Protein AF-0000000074258310 (afdb_homodimer)

InterPro domains:
  IPR011991 ArsR-like helix-turn-helix domain [cd00090] (21-97)
  IPR036388 Winged helix-like DNA-binding domain superfamily [G3DSA:1.10.10.10] (3-101)
  IPR036390 Winged helix DNA-binding domain superfamily [SSF46785] (16-85)
  IPR055771 Domain of unknown function DUF7347 [PF24038] (18-96)
  IPR055775 Domain of unknown function DUF7351 [PF24042] (114-313)

Radius of gyration: 25.42 Å; Cα contacts (8 Å, |Δi|>4): 1263; chains: 2; bounding box: 70×68×60 Å

Sequence (636 aa):
MGPSTTRDAEQSAAAAKDEAFQLLSDGTRLEMLQALWEAHDPTDASPLRFSELRERIGADDPGQIYYHLDKLTTHFVRRTEDGYELRESGMRIVRMLLSGTAIDDPEVEPVEVDVSCWYCGGQPELSYRDGWRYLECTNCDARCVDTFPPGVISKNEFPPSGLRGRTADEINEADRIWGAHRRASVMDGVCPECAGDMPVTSVRTCEDHRPDWDGYQFCEACGSIFRTLVSHVCEGCKYQWQMPTLFYPTREPAVVAFYYDHGVEFDLATYEQRTHLLDYREELLSEDPVRIRITIPLEGEELRLTFDERMDVVDVYRMGPSTTRDAEQSAAAAKDEAFQLLSDGTRLEMLQALWEAHDPTDASPLRFSELRERIGADDPGQIYYHLDKLTTHFVRRTEDGYELRESGMRIVRMLLSGTAIDDPEVEPVEVDVSCWYCGGQPELSYRDGWRYLECTNCDARCVDTFPPGVISKNEFPPSGLRGRTADEINEADRIWGAHRRASVMDGVCPECAGDMPVTSVRTCEDHRPDWDGYQFCEACGSIFRTLVSHVCEGCKYQWQMPTLFYPTREPAVVAFYYDHGVEFDLATYEQRTHLLDYREELLSEDPVRIRITIPLEGEELRLTFDERMDVVDVYR

Secondary structure (DSSP, 8-state):
--HHHHHHHHHHHHHHHHHHHHHHT-HHHHHHHHHHHHH-BTTB--PBPHHHHHHHHT-S-HHHHHHHHHHHTTTTEEEETTEEEE-HHHHHHHHHHHTTTTT----EEEEE-S---TTT---EEEEEETTEEEEEESS----SSTTSPTTEEEEEE--GGGGTT--HHHHHHHHHHHHHHHHHHHHTTB-TTT--B--EEEEEE-TT---BTTTTB--TTTSSSSSEEEEEE-TTT--EEEEEGGGGGGG-HHHHHHHHHTT----TT-HHHHHHHTT-EEEEEEETTEEEEEEEEETTEEEEEEE-TT--EEEEE-/--HHHHHHHHHHHHHHHHHHHHHHT-HHHHHHHHHHHHH-BTTB-PPBPHHHHHHHHT-S-HHHHHHHHHHHTTTTEEEETTEEEE-HHHHHHHHHHHHTTTT----EEEEE-S---TTT---EEEEEETTEEEEEESS----SSTTSPTTEEEEEE--GGGGTT--HHHHHHHHHHHHHHHHHHHHTTB-TTT--B--EEEEEE-TT---BTTTTB--TTTSSSSSEEEEEE-TTT--EEEEEGGGGGGG-HHHHHHHHHTT----TT-HHHHHHHTT-EEEEEEETTEEEEEEEEETTEEEEEEE-TT--EEEEE-

Structure (mmCIF, N/CA/C/O backbone):
data_AF-0000000074258310-model_v1
#
loop_
_entity.id
_entity.type
_entity.pdbx_description
1 polymer 'Helix-turn-helix transcriptional regulator'
#
loop_
_atom_site.group_PDB
_atom_site.id
_atom_site.type_symbol
_atom_site.label_at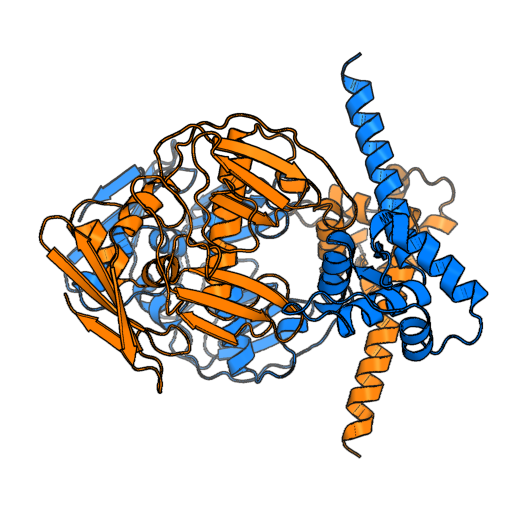om_id
_atom_site.label_alt_id
_atom_site.label_comp_id
_atom_site.label_asym_id
_atom_site.label_entity_id
_atom_site.label_seq_id
_atom_site.pdbx_PDB_ins_code
_atom_site.Cartn_x
_atom_site.Cartn_y
_atom_site.Cartn_z
_atom_site.occupancy
_atom_site.B_iso_or_equiv
_atom_site.auth_seq_id
_atom_site.auth_comp_id
_atom_site.auth_asym_id
_atom_site.auth_atom_id
_atom_site.pdbx_PDB_model_num
ATOM 1 N N . MET A 1 1 ? 2.381 27.453 -29.312 1 28.55 1 MET A N 1
ATOM 2 C CA . MET A 1 1 ? 2.477 28.031 -27.984 1 28.55 1 MET A CA 1
ATOM 3 C C . MET A 1 1 ? 2.525 26.953 -26.922 1 28.55 1 MET A C 1
ATOM 5 O O . MET A 1 1 ? 2.396 27.25 -25.719 1 28.55 1 MET A O 1
ATOM 9 N N . GLY A 1 2 ? 2.203 25.703 -27.172 1 33.81 2 GLY A N 1
ATOM 10 C CA . GLY A 1 2 ? 1.84 24.547 -26.375 1 33.81 2 GLY A CA 1
ATOM 11 C C . GLY A 1 2 ? 3.012 23.953 -25.609 1 33.81 2 GLY A C 1
ATOM 12 O O . GLY A 1 2 ? 2.846 23.453 -24.5 1 33.81 2 GLY A O 1
ATOM 13 N N . PRO A 1 3 ? 4.152 23.734 -26.188 1 46.66 3 PRO A N 1
ATOM 14 C CA . PRO A 1 3 ? 5.324 23.047 -25.641 1 46.66 3 PRO A CA 1
ATOM 15 C C . PRO A 1 3 ? 6.02 23.844 -24.547 1 46.66 3 PRO A C 1
ATOM 17 O O . PRO A 1 3 ? 6.77 23.281 -23.734 1 46.66 3 PRO A O 1
ATOM 20 N N . SER A 1 4 ? 5.926 25.078 -24.516 1 45.44 4 SER A N 1
ATOM 21 C CA . SER A 1 4 ? 6.676 25.953 -23.625 1 45.44 4 SER A CA 1
ATOM 22 C C . SER A 1 4 ? 6.164 25.875 -22.188 1 45.44 4 SER A C 1
ATOM 24 O O . SER A 1 4 ? 6.941 25.969 -21.234 1 45.44 4 SER A O 1
ATOM 26 N N . THR A 1 5 ? 4.871 25.547 -22.016 1 46.56 5 THR A N 1
ATOM 27 C CA . THR A 1 5 ? 4.238 25.547 -20.703 1 46.56 5 THR A CA 1
ATOM 28 C C . THR A 1 5 ? 4.645 24.312 -19.922 1 46.56 5 THR A C 1
ATOM 30 O O . THR A 1 5 ? 4.801 24.375 -18.688 1 46.56 5 THR A O 1
ATOM 33 N N . THR A 1 6 ? 4.918 23.219 -20.672 1 46.44 6 THR A N 1
ATOM 34 C CA . THR A 1 6 ? 5.32 21.984 -19.984 1 46.44 6 THR A CA 1
ATOM 35 C C . THR A 1 6 ? 6.758 22.094 -19.484 1 46.44 6 THR A C 1
ATOM 37 O O . THR A 1 6 ? 7.07 21.656 -18.375 1 46.44 6 THR A O 1
ATOM 40 N N . ARG A 1 7 ? 7.602 22.734 -20.25 1 49.47 7 ARG A N 1
ATOM 41 C CA . ARG A 1 7 ? 9.008 22.922 -19.891 1 49.47 7 ARG A CA 1
ATOM 42 C C . ARG A 1 7 ? 9.156 23.875 -18.719 1 49.47 7 ARG A C 1
ATOM 44 O O . ARG A 1 7 ? 9.969 23.641 -17.828 1 49.47 7 ARG A O 1
ATOM 51 N N . ASP A 1 8 ? 8.32 24.922 -18.766 1 44.66 8 ASP A N 1
ATOM 52 C CA . ASP A 1 8 ? 8.336 25.875 -17.656 1 44.66 8 ASP A CA 1
ATOM 53 C C . ASP A 1 8 ? 7.84 25.219 -16.375 1 44.66 8 ASP A C 1
ATOM 55 O O . ASP A 1 8 ? 8.375 25.469 -15.289 1 44.66 8 ASP A O 1
ATOM 59 N N . ALA A 1 9 ? 6.828 24.375 -16.484 1 51.03 9 ALA A N 1
ATOM 60 C CA . ALA A 1 9 ? 6.305 23.641 -15.328 1 51.03 9 ALA A CA 1
ATOM 61 C C . ALA A 1 9 ? 7.336 22.656 -14.797 1 51.03 9 ALA A C 1
ATOM 63 O O . ALA A 1 9 ? 7.488 22.5 -13.586 1 51.03 9 ALA A O 1
ATOM 64 N N . GLU A 1 10 ? 7.988 22.094 -15.789 1 51.75 10 GLU A N 1
ATOM 65 C CA . GLU A 1 10 ? 9.055 21.156 -15.43 1 51.75 10 GLU A CA 1
ATOM 66 C C . GLU A 1 10 ? 10.211 21.875 -14.75 1 51.75 10 GLU A C 1
ATOM 68 O O . GLU A 1 10 ? 10.773 21.375 -13.773 1 51.75 10 GLU A O 1
ATOM 73 N N . GLN A 1 11 ? 10.57 22.984 -15.312 1 50.62 11 GLN A N 1
ATOM 74 C CA . GLN A 1 11 ? 11.648 23.766 -14.734 1 50.62 11 GLN A CA 1
ATOM 75 C C . GLN A 1 11 ? 11.258 24.312 -13.359 1 50.62 11 GLN A C 1
ATOM 77 O O . GLN A 1 11 ? 12.078 24.312 -12.438 1 50.62 11 GLN A O 1
ATOM 82 N N . SER A 1 12 ? 10.008 24.797 -13.32 1 47.72 12 SER A N 1
ATOM 83 C CA . SER A 1 12 ? 9.5 25.281 -12.039 1 47.72 12 SER A CA 1
ATOM 84 C C . SER A 1 12 ? 9.422 24.156 -11.016 1 47.72 12 SER A C 1
ATOM 86 O O . SER A 1 12 ? 9.789 24.344 -9.852 1 47.72 12 SER A O 1
ATOM 88 N N . ALA A 1 13 ? 9.008 23.047 -11.508 1 55.47 13 ALA A N 1
ATOM 89 C CA . ALA A 1 13 ? 8.953 21.891 -10.625 1 55.47 13 ALA A CA 1
ATOM 90 C C . ALA A 1 13 ? 10.352 21.484 -10.164 1 55.47 13 ALA A C 1
ATOM 92 O O . ALA A 1 13 ? 10.547 21.141 -8.992 1 55.47 13 ALA A O 1
ATOM 93 N N . ALA A 1 14 ? 11.219 21.547 -11.148 1 55.16 14 ALA A N 1
ATOM 94 C CA . ALA A 1 14 ? 12.602 21.234 -10.812 1 55.16 14 ALA A CA 1
ATOM 95 C C . ALA A 1 14 ? 13.164 22.219 -9.805 1 55.16 14 ALA A C 1
ATOM 97 O O . ALA A 1 14 ? 13.852 21.828 -8.859 1 55.16 14 ALA A O 1
ATOM 98 N N . ALA A 1 15 ? 12.852 23.438 -10 1 54.28 15 ALA A N 1
ATOM 99 C CA . ALA A 1 15 ? 13.328 24.469 -9.094 1 54.28 15 ALA A CA 1
ATOM 100 C C . ALA A 1 15 ? 12.719 24.297 -7.703 1 54.28 15 ALA A C 1
ATOM 102 O O . ALA A 1 15 ? 13.414 24.469 -6.695 1 54.28 15 ALA A O 1
ATOM 103 N N . ALA A 1 16 ? 11.492 23.953 -7.73 1 57.28 16 ALA A N 1
ATOM 104 C CA . ALA A 1 16 ? 10.82 23.75 -6.453 1 57.28 16 ALA A CA 1
ATOM 105 C C . ALA A 1 16 ? 11.383 22.547 -5.719 1 57.28 16 ALA A C 1
ATOM 107 O O . ALA A 1 16 ? 11.531 22.562 -4.496 1 57.28 16 ALA A O 1
ATOM 108 N N . LYS A 1 17 ? 11.781 21.625 -6.543 1 62.06 17 LYS A N 1
ATOM 109 C CA . LYS A 1 17 ? 12.414 20.422 -5.988 1 62.06 17 LYS A CA 1
ATOM 110 C C . LYS A 1 17 ? 13.758 20.766 -5.34 1 62.06 17 LYS A C 1
ATOM 112 O O . LYS A 1 17 ? 14.039 20.328 -4.219 1 62.06 17 LYS A O 1
ATOM 117 N N . ASP A 1 18 ? 14.391 21.516 -6.094 1 61.31 18 ASP A N 1
ATOM 118 C CA . ASP A 1 18 ? 15.703 21.906 -5.605 1 61.31 18 ASP A CA 1
ATOM 119 C C . ASP A 1 18 ? 15.586 22.703 -4.301 1 61.31 18 ASP A C 1
ATOM 121 O O . ASP A 1 18 ? 16.359 22.484 -3.369 1 61.31 18 ASP A O 1
ATOM 125 N N . GLU A 1 19 ? 14.586 23.453 -4.316 1 63.56 19 GLU A N 1
ATOM 126 C CA . GLU A 1 19 ? 14.422 24.297 -3.137 1 63.56 19 GLU A CA 1
ATOM 127 C C . GLU A 1 19 ? 14.062 23.469 -1.908 1 63.56 19 GLU A C 1
ATOM 129 O O . GLU A 1 19 ? 14.602 23.688 -0.822 1 63.56 19 GLU A O 1
ATOM 134 N N . ALA A 1 20 ? 13.258 22.5 -2.07 1 67.31 20 ALA A N 1
ATOM 135 C CA . ALA A 1 20 ? 12.82 21.672 -0.943 1 67.31 20 ALA A CA 1
ATOM 136 C C . ALA A 1 20 ? 13.984 20.891 -0.348 1 67.31 20 ALA A C 1
ATOM 138 O O . ALA A 1 20 ? 14.148 20.844 0.874 1 67.31 20 ALA A O 1
ATOM 139 N N . PHE A 1 21 ? 14.781 20.391 -1.177 1 67.5 21 PHE A N 1
ATOM 140 C CA . PHE A 1 21 ? 15.898 19.609 -0.668 1 67.5 21 PHE A CA 1
ATOM 141 C C . PHE A 1 21 ? 16.953 20.516 -0.037 1 67.5 21 PHE A C 1
ATOM 143 O O . PHE A 1 21 ? 17.609 20.125 0.934 1 67.5 21 PHE A O 1
ATOM 150 N N . GLN A 1 22 ? 17.031 21.641 -0.677 1 70.25 22 GLN A N 1
ATOM 151 C CA . GLN A 1 22 ? 17.938 22.609 -0.066 1 70.25 22 GLN A CA 1
ATOM 152 C C . GLN A 1 22 ? 17.484 22.984 1.343 1 70.25 22 GLN A C 1
ATOM 154 O O . GLN A 1 22 ? 18.312 23.094 2.256 1 70.25 22 GLN A O 1
ATOM 159 N N . LEU A 1 23 ? 16.203 23.125 1.42 1 73 23 LEU A N 1
ATOM 160 C CA . LEU A 1 23 ? 15.656 23.453 2.73 1 73 23 LEU A CA 1
ATOM 161 C C . LEU A 1 23 ? 15.906 22.328 3.723 1 73 23 LEU A C 1
ATOM 163 O O . LEU A 1 23 ? 16.203 22.578 4.895 1 73 23 LEU A O 1
ATOM 167 N N . LEU A 1 24 ? 15.938 21.156 3.24 1 73.69 24 LEU A N 1
ATOM 168 C CA . LEU A 1 24 ? 16.031 20 4.117 1 73.69 24 LEU A CA 1
ATOM 169 C C . LEU A 1 24 ? 17.484 19.594 4.324 1 73.69 24 LEU A C 1
ATOM 171 O O . LEU A 1 24 ? 17.766 18.672 5.094 1 73.69 24 LEU A O 1
ATOM 175 N N . SER A 1 25 ? 18.344 20.344 3.701 1 71.62 25 SER A N 1
ATOM 176 C CA . SER A 1 25 ? 19.75 20 3.809 1 71.62 25 SER A CA 1
ATOM 177 C C . SER A 1 25 ? 20.359 20.531 5.105 1 71.62 25 SER A C 1
ATOM 179 O O . SER A 1 25 ? 21.453 20.141 5.492 1 71.62 25 SER A O 1
ATOM 181 N N . ASP A 1 26 ? 19.641 21.391 5.719 1 75.44 26 ASP A N 1
ATOM 182 C CA . ASP A 1 26 ? 20.109 21.953 6.984 1 75.44 26 ASP A CA 1
ATOM 183 C C . ASP A 1 26 ? 19.688 21.062 8.164 1 75.44 26 ASP A C 1
ATOM 185 O O . ASP A 1 26 ? 18.5 20.812 8.367 1 75.44 26 ASP A O 1
ATOM 189 N N . GLY A 1 27 ? 20.641 20.703 8.914 1 72.5 27 GLY A N 1
ATOM 190 C CA . GLY A 1 27 ? 20.391 19.797 10.031 1 72.5 27 GLY A CA 1
ATOM 191 C C . GLY A 1 27 ? 19.453 20.391 11.07 1 72.5 27 GLY A C 1
ATOM 192 O O . GLY A 1 27 ? 18.641 19.672 11.648 1 72.5 27 GLY A O 1
ATOM 193 N N . THR A 1 28 ? 19.609 21.625 11.242 1 79.06 28 THR A N 1
ATOM 194 C CA . THR A 1 28 ? 18.766 22.281 12.227 1 79.06 28 THR A CA 1
ATOM 195 C C . THR A 1 28 ? 17.297 22.234 11.789 1 79.06 28 THR A C 1
ATOM 197 O O . THR A 1 28 ? 16.406 22.016 12.609 1 79.06 28 THR A O 1
ATOM 200 N N . ARG A 1 29 ? 17.062 22.484 10.586 1 82.81 29 ARG A N 1
ATOM 201 C CA . ARG A 1 29 ? 15.695 22.453 10.07 1 82.81 29 ARG A CA 1
ATOM 202 C C . ARG A 1 29 ? 15.102 21.047 10.188 1 82.81 29 ARG A C 1
ATOM 204 O O . ARG A 1 29 ? 13.922 20.891 10.516 1 82.81 29 ARG A O 1
ATOM 211 N N . LEU A 1 30 ? 15.898 20.109 9.945 1 77.75 30 LEU A N 1
ATOM 212 C CA . LEU A 1 30 ? 15.422 18.734 10.102 1 77.75 30 LEU A CA 1
ATOM 213 C C . LEU A 1 30 ? 15.086 18.438 11.555 1 77.75 30 LEU A C 1
ATOM 215 O O . LEU A 1 30 ? 14.078 17.797 11.852 1 77.75 30 LEU A O 1
ATOM 219 N N . GLU A 1 31 ? 15.93 18.953 12.359 1 81.88 31 GLU A N 1
ATOM 220 C CA . GLU A 1 31 ? 15.672 18.781 13.789 1 81.88 31 GLU A CA 1
ATOM 221 C C . GLU A 1 31 ? 14.367 19.453 14.203 1 81.88 31 GLU A C 1
ATOM 223 O O . GLU A 1 31 ? 13.625 18.938 15.031 1 81.88 31 GLU A O 1
ATOM 228 N N . MET A 1 32 ? 14.141 20.531 13.617 1 86.81 32 MET A N 1
ATOM 229 C CA . MET A 1 32 ? 12.914 21.266 13.93 1 86.81 32 MET A CA 1
ATOM 230 C C . MET A 1 32 ? 11.688 20.484 13.461 1 86.81 32 MET A C 1
ATOM 232 O O . MET A 1 32 ? 10.695 20.391 14.188 1 86.81 32 MET A O 1
ATOM 236 N N . LEU A 1 33 ? 11.766 19.969 12.266 1 85.75 33 LEU A N 1
ATOM 237 C CA . LEU A 1 33 ? 10.656 19.172 11.75 1 85.75 33 LEU A CA 1
ATOM 238 C C . LEU A 1 33 ? 10.398 17.953 12.641 1 85.75 33 LEU A C 1
ATOM 240 O O . LEU A 1 33 ? 9.242 17.641 12.938 1 85.75 33 LEU A O 1
ATOM 244 N N . GLN A 1 34 ? 11.438 17.406 13.078 1 83.25 34 GLN A N 1
ATOM 245 C CA . GLN A 1 34 ? 11.312 16.25 13.945 1 83.25 34 GLN A CA 1
ATOM 246 C C . GLN A 1 34 ? 10.703 16.625 15.289 1 83.25 34 GLN A C 1
ATOM 248 O O . GLN A 1 34 ? 9.883 15.883 15.836 1 83.25 34 GLN A O 1
ATOM 253 N N . ALA A 1 35 ? 11.148 17.734 15.797 1 85.94 35 ALA A N 1
ATOM 254 C CA . ALA A 1 35 ? 10.617 18.203 17.078 1 85.94 35 ALA A CA 1
ATOM 255 C C . ALA A 1 35 ? 9.117 18.469 16.984 1 85.94 35 ALA A C 1
ATOM 257 O O . ALA A 1 35 ? 8.359 18.125 17.875 1 85.94 35 ALA A O 1
ATOM 258 N N . LEU A 1 36 ? 8.727 19.094 15.914 1 89.31 36 LEU A N 1
ATOM 259 C CA . LEU A 1 36 ? 7.309 19.375 15.703 1 89.31 36 LEU A CA 1
ATOM 260 C C . LEU A 1 36 ? 6.52 18.078 15.562 1 89.31 36 LEU A C 1
ATOM 262 O O . LEU A 1 36 ? 5.414 17.953 16.094 1 89.31 36 LEU A O 1
ATOM 266 N N . TRP A 1 37 ? 7.121 17.172 14.898 1 84.62 37 TRP A N 1
ATOM 267 C CA . TRP A 1 37 ? 6.492 15.867 14.719 1 84.62 37 TRP A CA 1
ATOM 268 C C . TRP A 1 37 ? 6.352 15.141 16.047 1 84.62 37 TRP A C 1
ATOM 270 O O . TRP A 1 37 ? 5.305 14.555 16.344 1 84.62 37 TRP A O 1
ATOM 280 N N . GLU A 1 38 ? 7.406 15.156 16.828 1 84.62 38 GLU A N 1
ATOM 281 C CA . GLU A 1 38 ? 7.395 14.484 18.125 1 84.62 38 GLU A CA 1
ATOM 282 C C . GLU A 1 38 ? 6.309 15.062 19.031 1 84.62 38 GLU A C 1
ATOM 284 O O . GLU A 1 38 ? 5.66 14.328 19.781 1 84.62 38 GLU A O 1
ATOM 289 N N . ALA A 1 39 ? 6.121 16.297 18.859 1 84.62 39 ALA A N 1
ATOM 290 C CA . ALA A 1 39 ? 5.148 16.984 19.703 1 84.62 39 ALA A CA 1
ATOM 291 C C . ALA A 1 39 ? 3.729 16.781 19.172 1 84.62 39 ALA A C 1
ATOM 293 O O . ALA A 1 39 ? 2.754 17 19.906 1 84.62 39 ALA A O 1
ATOM 294 N N . HIS A 1 40 ? 3.652 16.406 17.953 1 81.44 40 HIS A N 1
ATOM 295 C CA . HIS A 1 40 ? 2.355 16.25 17.297 1 81.44 40 HIS A CA 1
ATOM 296 C C . HIS A 1 40 ? 1.613 15.023 17.844 1 81.44 40 HIS A C 1
ATOM 298 O O . HIS A 1 40 ? 2.174 13.93 17.906 1 81.44 40 HIS A O 1
ATOM 304 N N . ASP A 1 41 ? 0.488 15.273 18.359 1 77.19 41 ASP A N 1
ATOM 305 C CA . ASP A 1 41 ? -0.446 14.219 18.734 1 77.19 41 ASP A CA 1
ATOM 306 C C . ASP A 1 41 ? -1.555 14.07 17.703 1 77.19 41 ASP A C 1
ATOM 308 O O . ASP A 1 41 ? -2.375 14.969 17.516 1 77.19 41 ASP A O 1
ATOM 312 N N . PRO A 1 42 ? -1.513 12.969 17.047 1 71.31 42 PRO A N 1
ATOM 313 C CA . PRO A 1 42 ? -2.521 12.789 16 1 71.31 42 PRO A CA 1
ATOM 314 C C . PRO A 1 42 ? -3.949 12.898 16.531 1 71.31 42 PRO A C 1
ATOM 316 O O . PRO A 1 42 ? -4.875 13.188 15.773 1 71.31 42 PRO A O 1
ATOM 319 N N . THR A 1 43 ? -4.156 12.734 17.766 1 69.5 43 THR A N 1
ATOM 320 C CA . THR A 1 43 ? -5.492 12.773 18.344 1 69.5 43 THR A CA 1
ATOM 321 C C . THR A 1 43 ? -5.793 14.164 18.906 1 69.5 43 THR A C 1
ATOM 323 O O . THR A 1 43 ? -6.941 14.469 19.234 1 69.5 43 THR A O 1
ATOM 326 N N . ASP A 1 44 ? -4.758 14.938 19 1 69.38 44 ASP A N 1
ATOM 327 C CA . ASP A 1 44 ? -4.879 16.297 19.5 1 69.38 44 ASP A CA 1
ATOM 328 C C . ASP A 1 44 ? -3.922 17.25 18.781 1 69.38 44 ASP A C 1
ATOM 330 O O . ASP A 1 44 ? -2.734 17.312 19.109 1 69.38 44 ASP A O 1
ATOM 334 N N . ALA A 1 45 ? -4.484 17.922 17.891 1 66.25 45 ALA A N 1
ATOM 335 C CA . ALA A 1 45 ? -3.631 18.766 17.062 1 66.25 45 ALA A CA 1
ATOM 336 C C . ALA A 1 45 ? -3.295 20.078 17.797 1 66.25 45 ALA A C 1
ATOM 338 O O . ALA A 1 45 ? -4.078 21.016 17.766 1 66.25 45 ALA A O 1
ATOM 339 N N . SER A 1 46 ? -2.305 20 18.672 1 79 46 SER A N 1
ATOM 340 C CA . SER A 1 46 ? -1.902 21.234 19.344 1 79 46 SER A CA 1
ATOM 341 C C . SER A 1 46 ? -0.57 21.75 18.812 1 79 46 SER A C 1
ATOM 343 O O . SER A 1 46 ? 0.427 21.016 18.812 1 79 46 SER A O 1
ATOM 345 N N . PRO A 1 47 ? -0.601 22.953 18.312 1 87.62 47 PRO A N 1
ATOM 346 C CA . PRO A 1 47 ? 0.653 23.516 17.812 1 87.62 47 PRO A CA 1
ATOM 347 C C . PRO A 1 47 ? 1.701 23.688 18.906 1 87.62 47 PRO A C 1
ATOM 349 O O . PRO A 1 47 ? 1.355 23.75 20.094 1 87.62 47 PRO A O 1
ATOM 352 N N . LEU A 1 48 ? 2.885 23.672 18.562 1 90.81 48 LEU A N 1
ATOM 353 C CA . LEU A 1 48 ? 4.004 23.844 19.469 1 90.81 48 LEU A CA 1
ATOM 354 C C . LEU A 1 48 ? 4.414 25.312 19.562 1 90.81 48 LEU A C 1
ATOM 356 O O . LEU A 1 48 ? 4.625 25.969 18.531 1 90.81 48 LEU A O 1
ATOM 360 N N . ARG A 1 49 ? 4.473 25.828 20.781 1 91.88 49 ARG A N 1
ATOM 361 C CA . ARG A 1 49 ? 4.898 27.219 20.969 1 91.88 49 ARG A CA 1
ATOM 362 C C . ARG A 1 49 ? 6.379 27.391 20.641 1 91.88 49 ARG A C 1
ATOM 364 O O . ARG A 1 49 ? 7.156 26.438 20.75 1 91.88 49 ARG A O 1
ATOM 371 N N . PHE A 1 50 ? 6.742 28.547 20.266 1 89.81 50 PHE A N 1
ATOM 372 C CA . PHE A 1 50 ? 8.117 28.859 19.891 1 89.81 50 PHE A CA 1
ATOM 373 C C . PHE A 1 50 ? 9.078 28.469 21.016 1 89.81 50 PHE A C 1
ATOM 375 O O . PHE A 1 50 ? 10.109 27.844 20.766 1 89.81 50 PHE A O 1
ATOM 382 N N . SER A 1 51 ? 8.734 28.875 22.156 1 88.94 51 SER A N 1
ATOM 383 C CA . SER A 1 51 ? 9.609 28.625 23.297 1 88.94 51 SER A CA 1
ATOM 384 C C . SER A 1 51 ? 9.82 27.125 23.516 1 88.94 51 SER A C 1
ATOM 386 O O . SER A 1 51 ? 10.93 26.688 23.828 1 88.94 51 SER A O 1
ATOM 388 N N . GLU A 1 52 ? 8.82 26.391 23.375 1 90.19 52 GLU A N 1
ATOM 389 C CA . GLU A 1 52 ? 8.906 24.938 23.531 1 90.19 52 GLU A CA 1
ATOM 390 C C . GLU A 1 52 ? 9.766 24.312 22.438 1 90.19 52 GLU A C 1
ATOM 392 O O . GLU A 1 52 ? 10.555 23.406 22.703 1 90.19 52 GLU A O 1
ATOM 397 N N . LEU A 1 53 ? 9.562 24.766 21.234 1 89.81 53 LEU A N 1
ATOM 398 C CA . LEU A 1 53 ? 10.359 24.266 20.109 1 89.81 53 LEU A CA 1
ATOM 399 C C . LEU A 1 53 ? 11.836 24.562 20.328 1 89.81 53 LEU A C 1
ATOM 401 O O . LEU A 1 53 ? 12.688 23.703 20.094 1 89.81 53 LEU A O 1
ATOM 405 N N . ARG A 1 54 ? 12.133 25.734 20.781 1 87.75 54 ARG A N 1
ATOM 406 C CA . ARG A 1 54 ? 13.516 26.125 21.062 1 87.75 54 ARG A CA 1
ATOM 407 C C . ARG A 1 54 ? 14.133 25.203 22.109 1 87.75 54 ARG A C 1
ATOM 409 O O . ARG A 1 54 ? 15.273 24.781 21.984 1 87.75 54 ARG A O 1
ATOM 416 N N . GLU A 1 55 ? 13.398 24.953 23.125 1 87.75 55 GLU A N 1
ATOM 417 C CA . GLU A 1 55 ? 13.875 24.078 24.188 1 87.75 55 GLU A CA 1
ATOM 418 C C . GLU A 1 55 ? 14.164 22.672 23.656 1 87.75 55 GLU A C 1
ATOM 420 O O . GLU A 1 55 ? 15.172 22.062 24.031 1 87.75 55 GLU A O 1
ATOM 425 N N . ARG A 1 56 ? 13.359 22.203 22.812 1 86 56 ARG A N 1
ATOM 426 C CA . ARG A 1 56 ? 13.484 20.859 22.297 1 86 56 ARG A CA 1
ATOM 427 C C . ARG A 1 56 ? 14.711 20.719 21.406 1 86 56 ARG A C 1
ATOM 429 O O . ARG A 1 56 ? 15.359 19.672 21.375 1 86 56 ARG A O 1
ATOM 436 N N . ILE A 1 57 ? 15 21.734 20.672 1 84.19 57 ILE A N 1
ATOM 437 C CA . ILE A 1 57 ? 16.094 21.656 19.719 1 84.19 57 ILE A CA 1
ATOM 438 C C . ILE A 1 57 ? 17.406 22.062 20.391 1 84.19 57 ILE A C 1
ATOM 440 O O . ILE A 1 57 ? 18.484 21.797 19.875 1 84.19 57 ILE A O 1
ATOM 444 N N . GLY A 1 58 ? 17.344 22.703 21.484 1 79.25 58 GLY A N 1
ATOM 445 C CA . GLY A 1 58 ? 18.516 23.094 22.234 1 79.25 58 GLY A CA 1
ATOM 446 C C . GLY A 1 58 ? 19.312 24.188 21.547 1 79.25 58 GLY A C 1
ATOM 447 O O . GLY A 1 58 ? 20.547 24.25 21.672 1 79.25 58 GLY A O 1
ATOM 448 N N . ALA A 1 59 ? 18.688 24.906 20.734 1 73.19 59 ALA A N 1
ATOM 449 C CA . ALA A 1 59 ? 19.406 25.969 20.047 1 73.19 59 ALA A CA 1
ATOM 450 C C . ALA A 1 59 ? 19.531 27.203 20.938 1 73.19 59 ALA A C 1
ATOM 452 O O . ALA A 1 59 ? 18.562 27.609 21.594 1 73.19 59 ALA A O 1
ATOM 453 N N . ASP A 1 60 ? 20.719 27.703 20.969 1 73.06 60 ASP A N 1
ATOM 454 C CA . ASP A 1 60 ? 21 28.797 21.875 1 73.06 60 ASP A CA 1
ATOM 455 C C . ASP A 1 60 ? 20.609 30.141 21.266 1 73.06 60 ASP A C 1
ATOM 457 O O . ASP A 1 60 ? 20.203 31.062 21.984 1 73.06 60 ASP A O 1
ATOM 461 N N . ASP A 1 61 ? 20.625 30.172 19.969 1 83.94 61 ASP A N 1
ATOM 462 C CA . ASP A 1 61 ? 20.344 31.453 19.328 1 83.94 61 ASP A CA 1
ATOM 463 C C . ASP A 1 61 ? 18.922 31.516 18.781 1 83.94 61 ASP A C 1
ATOM 465 O O . ASP A 1 61 ? 18.625 30.891 17.781 1 83.94 61 ASP A O 1
ATOM 469 N N . PRO A 1 62 ? 18.062 32.344 19.438 1 86.12 62 PRO A N 1
ATOM 470 C CA . PRO A 1 62 ? 16.672 32.438 18.984 1 86.12 62 PRO A CA 1
ATOM 471 C C . PRO A 1 62 ? 16.562 32.969 17.562 1 86.12 62 PRO A C 1
ATOM 473 O O . PRO A 1 62 ? 15.656 32.562 16.812 1 86.12 62 PRO A O 1
ATOM 476 N N . GLY A 1 63 ? 17.469 33.875 17.234 1 87.5 63 GLY A N 1
ATOM 477 C CA . GLY A 1 63 ? 17.453 34.406 15.875 1 87.5 63 GLY A CA 1
ATOM 478 C C . GLY A 1 63 ? 17.625 33.344 14.812 1 87.5 63 GLY A C 1
ATOM 479 O O . GLY A 1 63 ? 16.953 33.375 13.781 1 87.5 63 GLY A O 1
ATOM 480 N N . GLN A 1 64 ? 18.469 32.406 15.125 1 85.06 64 GLN A N 1
ATOM 481 C CA . GLN A 1 64 ? 18.703 31.312 14.188 1 85.06 64 GLN A CA 1
ATOM 482 C C . GLN A 1 64 ? 17.469 30.438 14.055 1 85.06 64 GLN A C 1
ATOM 484 O O . GLN A 1 64 ? 17.125 29.984 12.961 1 85.06 64 GLN A O 1
ATOM 489 N N . ILE A 1 65 ? 16.844 30.156 15.117 1 86.31 65 ILE A N 1
ATOM 490 C CA . ILE A 1 65 ? 15.648 29.312 15.109 1 86.31 65 ILE A CA 1
ATOM 491 C C . ILE A 1 65 ? 14.539 29.984 14.312 1 86.31 65 ILE A C 1
ATOM 493 O O . ILE A 1 65 ? 13.875 29.344 13.5 1 86.31 65 ILE A O 1
ATOM 497 N N . TYR A 1 66 ? 14.422 31.297 14.562 1 87.44 66 TYR A N 1
ATOM 498 C CA . TYR A 1 66 ? 13.414 32.031 13.82 1 87.44 66 TYR A CA 1
ATOM 499 C C . TYR A 1 66 ? 13.68 31.984 12.328 1 87.44 66 TYR A C 1
ATOM 501 O O . TYR A 1 66 ? 12.75 31.828 11.523 1 87.44 66 TYR A O 1
ATOM 509 N N . TYR A 1 67 ? 14.883 32.156 12.047 1 87.69 67 TYR A N 1
ATOM 510 C CA . TYR A 1 67 ? 15.281 32.156 10.641 1 87.69 67 TYR A CA 1
ATOM 511 C C . TYR A 1 67 ? 14.922 30.828 9.992 1 87.69 67 TYR A C 1
ATOM 513 O O . TYR A 1 67 ? 14.32 30.797 8.914 1 87.69 67 TYR A O 1
ATOM 521 N N . HIS A 1 68 ? 15.289 29.75 10.594 1 87.81 68 HIS A N 1
ATOM 522 C CA . HIS A 1 68 ? 15.023 28.422 10.039 1 87.81 68 HIS A CA 1
ATOM 523 C C . HIS A 1 68 ? 13.523 28.125 10 1 87.81 68 HIS A C 1
ATOM 525 O O . HIS A 1 68 ? 13.031 27.516 9.055 1 87.81 68 HIS A O 1
ATOM 531 N N . LEU A 1 69 ? 12.859 28.562 10.984 1 88.31 69 LEU A N 1
ATOM 532 C CA . LEU A 1 69 ? 11.414 28.359 11.016 1 88.31 69 LEU A CA 1
ATOM 533 C C . LEU A 1 69 ? 10.734 29.125 9.883 1 88.31 69 LEU A C 1
ATOM 535 O O . LEU A 1 69 ? 9.797 28.625 9.266 1 88.31 69 LEU A O 1
ATOM 539 N N . ASP A 1 70 ? 11.227 30.266 9.672 1 88.56 70 ASP A N 1
ATOM 540 C CA . ASP A 1 70 ? 10.68 31.078 8.586 1 88.56 70 ASP A CA 1
ATOM 541 C C . ASP A 1 70 ? 10.844 30.375 7.238 1 88.56 70 ASP A C 1
ATOM 543 O O . ASP A 1 70 ? 9.938 30.391 6.406 1 88.56 70 ASP A O 1
ATOM 547 N N . LYS A 1 71 ? 11.984 29.828 7.07 1 86.38 71 LYS A N 1
ATOM 548 C CA . LYS A 1 71 ? 12.234 29.078 5.844 1 86.38 71 LYS A CA 1
ATOM 549 C C . LYS A 1 71 ? 11.297 27.891 5.727 1 86.38 71 LYS A C 1
ATOM 551 O O . LYS A 1 71 ? 10.82 27.578 4.637 1 86.38 71 LYS A O 1
ATOM 556 N N . LEU A 1 72 ? 11.016 27.234 6.84 1 88 72 LEU A N 1
ATOM 557 C CA . LEU A 1 72 ? 10.211 26.016 6.848 1 88 72 LEU A CA 1
ATOM 558 C C . LEU A 1 72 ? 8.734 26.328 6.652 1 88 72 LEU A C 1
ATOM 560 O O . LEU A 1 72 ? 7.953 25.469 6.262 1 88 72 LEU A O 1
ATOM 564 N N . THR A 1 73 ? 8.328 27.531 6.934 1 86.56 73 THR A N 1
ATOM 565 C CA . THR A 1 73 ? 6.918 27.906 6.844 1 86.56 73 THR A CA 1
ATOM 566 C C . THR A 1 73 ? 6.484 28.031 5.387 1 86.56 73 THR A C 1
ATOM 568 O O . THR A 1 73 ? 5.289 28.062 5.09 1 86.56 73 THR A O 1
ATOM 571 N N . THR A 1 74 ? 7.473 28.062 4.523 1 78.31 74 THR A N 1
ATOM 572 C CA . THR A 1 74 ? 7.145 28.125 3.104 1 78.31 74 THR A CA 1
ATOM 573 C C . THR A 1 74 ? 6.496 26.828 2.637 1 78.31 74 THR A C 1
ATOM 575 O O . THR A 1 74 ? 5.539 26.844 1.859 1 78.31 74 THR A O 1
ATOM 578 N N . HIS A 1 75 ? 7 25.703 3.168 1 78.5 75 HIS A N 1
ATOM 579 C CA . HIS A 1 75 ? 6.523 24.453 2.572 1 78.5 75 HIS A CA 1
ATOM 580 C C . HIS A 1 75 ? 6.094 23.469 3.645 1 78.5 75 HIS A C 1
ATOM 582 O O . HIS A 1 75 ? 5.195 22.656 3.418 1 78.5 75 HIS A O 1
ATOM 588 N N . PHE A 1 76 ? 6.652 23.531 4.859 1 86.69 76 PHE A N 1
ATOM 589 C CA . PHE A 1 76 ? 6.586 22.359 5.711 1 86.69 76 PHE A CA 1
ATOM 590 C C . PHE A 1 76 ? 5.898 22.672 7.031 1 86.69 76 PHE A C 1
ATOM 592 O O . PHE A 1 76 ? 5.418 21.781 7.723 1 86.69 76 PHE A O 1
ATOM 599 N N . VAL A 1 77 ? 5.895 23.969 7.406 1 89.56 77 VAL A N 1
ATOM 600 C CA . VAL A 1 77 ? 5.402 24.344 8.727 1 89.56 77 VAL A CA 1
ATOM 601 C C . VAL A 1 77 ? 4.34 25.438 8.586 1 89.56 77 VAL A C 1
ATOM 603 O O . VAL A 1 77 ? 4.426 26.281 7.695 1 89.56 77 VAL A O 1
ATOM 606 N N . ARG A 1 78 ? 3.385 25.359 9.383 1 90.06 78 ARG A N 1
ATOM 607 C CA . ARG A 1 78 ? 2.355 26.391 9.461 1 90.06 78 ARG A CA 1
ATOM 608 C C . ARG A 1 78 ? 2.455 27.156 10.773 1 90.06 78 ARG A C 1
ATOM 610 O O . ARG A 1 78 ? 2.572 26.562 11.844 1 90.06 78 ARG A O 1
ATOM 617 N N . ARG A 1 79 ? 2.422 28.422 10.633 1 91.44 79 ARG A N 1
ATOM 618 C CA . ARG A 1 79 ? 2.365 29.297 11.805 1 91.44 79 ARG A CA 1
ATOM 619 C C . ARG A 1 79 ? 0.923 29.641 12.164 1 91.44 79 ARG A C 1
ATOM 621 O O . ARG A 1 79 ? 0.154 30.094 11.312 1 91.44 79 ARG A O 1
ATOM 628 N N . THR A 1 80 ? 0.522 29.328 13.344 1 89.81 80 THR A N 1
ATOM 629 C CA . THR A 1 80 ? -0.804 29.672 13.844 1 89.81 80 THR A CA 1
ATOM 630 C C . THR A 1 80 ? -0.704 30.641 15.016 1 89.81 80 THR A C 1
ATOM 632 O O . THR A 1 80 ? 0.397 30.984 15.453 1 89.81 80 THR A O 1
ATOM 635 N N . GLU A 1 81 ? -1.854 31.062 15.484 1 90.06 81 GLU A N 1
ATOM 636 C CA . GLU A 1 81 ? -1.871 31.953 16.641 1 90.06 81 GLU A CA 1
ATOM 637 C C . GLU A 1 81 ? -1.323 31.25 17.891 1 90.06 81 GLU A C 1
ATOM 639 O O . GLU A 1 81 ? -0.718 31.891 18.75 1 90.06 81 GLU A O 1
ATOM 644 N N . ASP A 1 82 ? -1.42 29.922 17.891 1 90.62 82 ASP A N 1
ATOM 645 C CA . ASP A 1 82 ? -1.054 29.156 19.078 1 90.62 82 ASP A CA 1
ATOM 646 C C . ASP A 1 82 ? 0.347 28.562 18.938 1 90.62 82 ASP A C 1
ATOM 648 O O . ASP A 1 82 ? 0.844 27.906 19.859 1 90.62 82 ASP A O 1
ATOM 652 N N . GLY A 1 83 ? 0.914 28.766 17.766 1 92.38 83 GLY A N 1
ATOM 653 C CA . GLY A 1 83 ? 2.256 28.234 17.594 1 92.38 83 GLY A CA 1
ATOM 654 C C . GLY A 1 83 ? 2.502 27.688 16.203 1 92.38 83 GLY A C 1
ATOM 655 O O . GLY A 1 83 ? 2.037 28.25 15.203 1 92.38 83 GLY A O 1
ATOM 656 N N . TYR A 1 84 ? 3.377 26.609 16.234 1 93.06 84 TYR A N 1
ATOM 657 C CA . TYR A 1 84 ? 3.807 26.031 14.969 1 93.06 84 TYR A CA 1
ATOM 658 C C . TYR A 1 84 ? 3.381 24.562 14.867 1 93.06 84 TYR A C 1
ATOM 660 O O . TYR A 1 84 ? 3.422 23.828 15.852 1 93.06 84 TYR A O 1
ATOM 668 N N . GLU A 1 85 ? 2.922 24.219 13.68 1 91.38 85 GLU A N 1
ATOM 669 C CA . GLU A 1 85 ? 2.584 22.812 13.414 1 91.38 85 GLU A CA 1
ATOM 670 C C . GLU A 1 85 ? 3.043 22.391 12.023 1 91.38 85 GLU A C 1
ATOM 672 O O . GLU A 1 85 ? 3.262 23.234 11.156 1 91.38 85 GLU A O 1
ATOM 677 N N . LEU A 1 86 ? 3.197 21.125 11.875 1 88.06 86 LEU A N 1
ATOM 678 C CA . LEU A 1 86 ? 3.602 20.625 10.57 1 88.06 86 LEU A CA 1
ATOM 679 C C . LEU A 1 86 ? 2.443 20.672 9.578 1 88.06 86 LEU A C 1
ATOM 681 O O . LEU A 1 86 ? 1.302 20.375 9.93 1 88.06 86 LEU A O 1
ATOM 685 N N . ARG A 1 87 ? 2.818 21.188 8.375 1 83.5 87 ARG A N 1
ATOM 686 C CA . ARG A 1 87 ? 1.918 20.953 7.25 1 83.5 87 ARG A CA 1
ATOM 687 C C . ARG A 1 87 ? 1.943 19.484 6.824 1 83.5 87 ARG A C 1
ATOM 689 O O . ARG A 1 87 ? 2.777 18.703 7.297 1 83.5 87 ARG A O 1
ATOM 696 N N . GLU A 1 88 ? 1.022 19.172 5.949 1 77.31 88 GLU A N 1
ATOM 697 C CA . GLU A 1 88 ? 1.01 17.812 5.438 1 77.31 88 GLU A CA 1
ATOM 698 C C . GLU A 1 88 ? 2.324 17.469 4.746 1 77.31 88 GLU A C 1
ATOM 700 O O . GLU A 1 88 ? 2.836 16.359 4.891 1 77.31 88 GLU A O 1
ATOM 705 N N . SER A 1 89 ? 2.824 18.375 4.012 1 76.56 89 SER A N 1
ATOM 706 C CA . SER A 1 89 ? 4.102 18.172 3.336 1 76.56 89 SER A CA 1
ATOM 707 C C . SER A 1 89 ? 5.219 17.891 4.34 1 76.56 89 SER A C 1
ATOM 709 O O . SER A 1 89 ? 6.066 17.031 4.105 1 76.56 89 SER A O 1
ATOM 711 N N . GLY A 1 90 ? 5.125 18.672 5.461 1 78.56 90 GLY A N 1
ATOM 712 C CA . GLY A 1 90 ? 6.094 18.422 6.52 1 78.56 90 GLY A CA 1
ATOM 713 C C . GLY A 1 90 ? 5.969 17.047 7.137 1 78.56 90 GLY A C 1
ATOM 714 O O . GLY A 1 90 ? 6.973 16.375 7.375 1 78.56 90 GLY A O 1
ATOM 715 N N . MET A 1 91 ? 4.758 16.641 7.348 1 79.06 91 MET A N 1
ATOM 716 C CA . MET A 1 91 ? 4.516 15.305 7.887 1 79.06 91 MET A CA 1
ATOM 717 C C . MET A 1 91 ? 5.059 14.234 6.949 1 79.06 91 MET A C 1
ATOM 719 O O . MET A 1 91 ? 5.707 13.289 7.391 1 79.06 91 MET A O 1
ATOM 723 N N . ARG A 1 92 ? 4.906 14.398 5.734 1 77.06 92 ARG A N 1
ATOM 724 C CA . ARG A 1 92 ? 5.352 13.43 4.734 1 77.06 92 ARG A CA 1
ATOM 725 C C . ARG A 1 92 ? 6.875 13.32 4.719 1 77.06 92 ARG A C 1
ATOM 727 O O . ARG A 1 92 ? 7.422 12.219 4.645 1 77.06 92 ARG A O 1
ATOM 734 N N . ILE A 1 93 ? 7.445 14.477 4.832 1 74.31 93 ILE A N 1
ATOM 735 C CA . ILE A 1 93 ? 8.906 14.492 4.836 1 74.31 93 ILE A CA 1
ATOM 736 C C . ILE A 1 93 ? 9.422 13.758 6.07 1 74.31 93 ILE A C 1
ATOM 738 O O . ILE A 1 93 ? 10.352 12.945 5.969 1 74.31 93 ILE A O 1
ATOM 742 N N . VAL A 1 94 ? 8.852 14.062 7.191 1 75.88 94 VAL A N 1
ATOM 743 C CA . VAL A 1 94 ? 9.297 13.43 8.43 1 75.88 94 VAL A CA 1
ATOM 744 C C . VAL A 1 94 ? 9.055 11.922 8.352 1 75.88 94 VAL A C 1
ATOM 746 O O . VAL A 1 94 ? 9.914 11.125 8.734 1 75.88 94 VAL A O 1
ATOM 749 N N . ARG A 1 95 ? 7.918 11.547 7.828 1 74.94 95 ARG A N 1
ATOM 750 C CA . ARG A 1 95 ? 7.621 10.125 7.691 1 74.94 95 ARG A CA 1
ATOM 751 C C . ARG A 1 95 ? 8.609 9.445 6.75 1 74.94 95 ARG A C 1
ATOM 753 O O . ARG A 1 95 ? 9.055 8.328 7.008 1 74.94 95 ARG A O 1
ATOM 760 N N . MET A 1 96 ? 8.891 10.117 5.676 1 72.69 96 MET A N 1
ATOM 761 C CA . MET A 1 96 ? 9.891 9.594 4.746 1 72.69 96 MET A CA 1
ATOM 762 C C . MET A 1 96 ? 11.234 9.398 5.441 1 72.69 96 MET A C 1
ATOM 764 O O . MET A 1 96 ? 11.891 8.375 5.254 1 72.69 96 MET A O 1
ATOM 768 N N . LEU A 1 97 ? 11.57 10.367 6.258 1 68.81 97 LEU A N 1
ATOM 769 C CA . LEU A 1 97 ? 12.812 10.297 7.02 1 68.81 97 LEU A CA 1
ATOM 770 C C . LEU A 1 97 ? 12.758 9.156 8.031 1 68.81 97 LEU A C 1
ATOM 772 O O . LEU A 1 97 ? 13.719 8.383 8.156 1 68.81 97 LEU A O 1
ATOM 776 N N . LEU A 1 98 ? 11.672 9.055 8.648 1 70.06 98 LEU A N 1
ATOM 777 C CA . LEU A 1 98 ? 11.516 8.055 9.695 1 70.06 98 LEU A CA 1
ATOM 778 C C . LEU A 1 98 ? 11.469 6.652 9.109 1 70.06 98 LEU A C 1
ATOM 780 O O . LEU A 1 98 ? 11.852 5.684 9.773 1 70.06 98 LEU A O 1
ATOM 784 N N . SER A 1 99 ? 10.969 6.559 7.914 1 70.81 99 SER A N 1
ATOM 785 C CA . SER A 1 99 ? 10.93 5.25 7.27 1 70.81 99 SER A CA 1
ATOM 786 C C . SER A 1 99 ? 12.344 4.734 6.992 1 70.81 99 SER A C 1
ATOM 788 O O . SER A 1 99 ? 12.539 3.535 6.773 1 70.81 99 SER A O 1
ATOM 790 N N . GLY A 1 100 ? 13.328 5.645 7.031 1 64.81 100 GLY A N 1
ATOM 791 C CA . GLY A 1 100 ? 14.727 5.305 6.828 1 64.81 100 GLY A CA 1
ATOM 792 C C . GLY A 1 100 ? 15.055 4.938 5.395 1 64.81 100 GLY A C 1
ATOM 793 O O . GLY A 1 100 ? 16.172 4.543 5.086 1 64.81 100 GLY A O 1
ATOM 794 N N . THR A 1 101 ? 14.094 4.918 4.629 1 65.12 101 THR A N 1
ATOM 795 C CA . THR A 1 101 ? 14.219 4.422 3.262 1 65.12 101 THR A CA 1
ATOM 796 C C . THR A 1 101 ? 15.375 5.109 2.543 1 65.12 101 THR A C 1
ATOM 798 O O . THR A 1 101 ? 16.109 4.469 1.783 1 65.12 101 THR A O 1
ATOM 801 N N . ALA A 1 102 ? 15.602 6.246 2.9 1 61.19 102 ALA A N 1
ATOM 802 C CA . ALA A 1 102 ? 16.625 6.988 2.162 1 61.19 102 ALA A CA 1
ATOM 803 C C . ALA A 1 102 ? 17.984 6.855 2.83 1 61.19 102 ALA A C 1
ATOM 805 O O . ALA A 1 102 ? 19.016 6.973 2.17 1 61.19 102 ALA A O 1
ATOM 806 N N . ILE A 1 103 ? 18.016 6.379 4.07 1 64.62 103 ILE A N 1
ATOM 807 C CA . ILE A 1 103 ? 19.266 6.656 4.746 1 64.62 103 ILE A CA 1
ATOM 808 C C . ILE A 1 103 ? 19.734 5.418 5.512 1 64.62 103 ILE A C 1
ATOM 810 O O . ILE A 1 103 ? 20.922 5.086 5.516 1 64.62 103 ILE A O 1
ATOM 814 N N . ASP A 1 104 ? 18.719 4.828 6.012 1 69.81 104 ASP A N 1
ATOM 815 C CA . ASP A 1 104 ? 19.094 3.697 6.859 1 69.81 104 ASP A CA 1
ATOM 816 C C . ASP A 1 104 ? 19.469 2.48 6.02 1 69.81 104 ASP A C 1
ATOM 818 O O . ASP A 1 104 ? 18.844 2.213 4.988 1 69.81 104 ASP A O 1
ATOM 822 N N . ASP A 1 105 ? 20.547 1.848 6.445 1 76.69 105 ASP A N 1
ATOM 823 C CA . ASP A 1 105 ? 20.969 0.625 5.77 1 76.69 105 ASP A CA 1
ATOM 824 C C . ASP A 1 105 ? 21.234 -0.497 6.773 1 76.69 105 ASP A C 1
ATOM 826 O O . ASP A 1 105 ? 22.312 -1.079 6.793 1 76.69 105 ASP A O 1
ATOM 830 N N . PRO A 1 106 ? 20.172 -0.761 7.555 1 85 106 PRO A N 1
ATOM 831 C CA . PRO A 1 106 ? 20.375 -1.869 8.492 1 85 106 PRO A CA 1
ATOM 832 C C . PRO A 1 106 ? 20.531 -3.215 7.793 1 85 106 PRO A C 1
ATOM 834 O O . PRO A 1 106 ? 20.156 -3.354 6.625 1 85 106 PRO A O 1
ATOM 837 N N . GLU A 1 107 ? 21.203 -4.121 8.516 1 91.25 107 GLU A N 1
ATOM 838 C CA . GLU A 1 107 ? 21.344 -5.492 8.031 1 91.25 107 GLU A CA 1
ATOM 839 C C . GLU A 1 107 ? 20.891 -6.5 9.078 1 91.25 107 GLU A C 1
ATOM 841 O O . GLU A 1 107 ? 21.062 -6.273 10.281 1 91.25 107 GLU A O 1
ATOM 846 N N . VAL A 1 108 ? 20.234 -7.48 8.648 1 95.75 108 VAL A N 1
ATOM 847 C CA . VAL A 1 108 ? 19.859 -8.633 9.461 1 95.75 108 VAL A CA 1
ATOM 848 C C . VAL A 1 108 ? 20.469 -9.906 8.867 1 95.75 108 VAL A C 1
ATOM 850 O O . VAL A 1 108 ? 20.172 -10.25 7.715 1 95.75 108 VAL A O 1
ATOM 853 N N . GLU A 1 109 ? 21.344 -10.531 9.633 1 97 109 GLU A N 1
ATOM 854 C CA . GLU A 1 109 ? 21.906 -11.812 9.188 1 97 109 GLU A CA 1
ATOM 855 C C . GLU A 1 109 ? 20.828 -12.883 9.133 1 97 109 GLU A C 1
ATOM 857 O O . GLU A 1 109 ? 19.781 -12.766 9.781 1 97 109 GLU A O 1
ATOM 862 N N . PRO A 1 110 ? 21.078 -13.906 8.383 1 97.62 110 PRO A N 1
ATOM 863 C CA . PRO A 1 110 ? 20.062 -14.961 8.242 1 97.62 110 PRO A CA 1
ATOM 864 C C . PRO A 1 110 ? 19.656 -15.57 9.586 1 97.62 110 PRO A C 1
ATOM 866 O O . PRO A 1 110 ? 20.531 -15.953 10.375 1 97.62 110 PRO A O 1
ATOM 869 N N . VAL A 1 111 ? 18.406 -15.617 9.773 1 97.94 111 VAL A N 1
ATOM 870 C CA . VAL A 1 111 ? 17.828 -16.156 10.992 1 97.94 111 VAL A CA 1
ATOM 871 C C . VAL A 1 111 ? 16.625 -17.031 10.641 1 97.94 111 VAL A C 1
ATOM 873 O O . VAL A 1 111 ? 15.805 -16.672 9.805 1 97.94 111 VAL A O 1
ATOM 876 N N . GLU A 1 112 ? 16.531 -18.156 11.305 1 96.94 112 GLU A N 1
ATOM 877 C CA . GLU A 1 112 ? 15.391 -19.047 11.062 1 96.94 112 GLU A CA 1
ATOM 878 C C . GLU A 1 112 ? 14.086 -18.406 11.5 1 96.94 112 GLU A C 1
ATOM 880 O O . GLU A 1 112 ? 14.031 -17.719 12.523 1 96.94 112 GLU A O 1
ATOM 885 N N . VAL A 1 113 ? 13.109 -18.562 10.68 1 95.62 113 VAL A N 1
ATOM 886 C CA . VAL A 1 113 ? 11.781 -18.078 11.031 1 95.62 113 VAL A CA 1
ATOM 887 C C . VAL A 1 113 ? 10.797 -19.234 11.102 1 95.62 113 VAL A C 1
ATOM 889 O O . VAL A 1 113 ? 11.008 -20.281 10.469 1 95.62 113 VAL A O 1
ATOM 892 N N . ASP A 1 114 ? 9.695 -19.031 11.812 1 92.88 114 ASP A N 1
ATOM 893 C CA . ASP A 1 114 ? 8.742 -20.094 12.117 1 92.88 114 ASP A CA 1
ATOM 894 C C . ASP A 1 114 ? 7.703 -20.234 11.008 1 92.88 114 ASP A C 1
ATOM 896 O O . ASP A 1 114 ? 6.504 -20.125 11.258 1 92.88 114 ASP A O 1
ATOM 900 N N . VAL A 1 115 ? 8.094 -20.5 9.82 1 91.44 115 VAL A N 1
ATOM 901 C CA . VAL A 1 115 ? 7.27 -20.828 8.664 1 91.44 115 VAL A CA 1
ATOM 902 C C . VAL A 1 115 ? 7.93 -21.953 7.863 1 91.44 115 VAL A C 1
ATOM 904 O O . VAL A 1 115 ? 9.109 -22.25 8.062 1 91.44 115 VAL A O 1
ATOM 907 N N . SER A 1 116 ? 7.172 -22.594 7.086 1 91.19 116 SER A N 1
ATOM 908 C CA . SER A 1 116 ? 7.711 -23.641 6.219 1 91.19 116 SER A CA 1
ATOM 909 C C . SER A 1 116 ? 7.816 -23.156 4.773 1 91.19 116 SER A C 1
ATOM 911 O O . SER A 1 116 ? 6.996 -22.359 4.32 1 91.19 116 SER A O 1
ATOM 913 N N . CYS A 1 117 ? 8.82 -23.641 4.129 1 92.88 117 CYS A N 1
ATOM 914 C CA . CYS A 1 117 ? 8.914 -23.391 2.693 1 92.88 117 CYS A CA 1
ATOM 915 C C . CYS A 1 117 ? 7.691 -23.922 1.963 1 92.88 117 CYS A C 1
ATOM 917 O O . CYS A 1 117 ? 7.332 -25.094 2.125 1 92.88 117 CYS A O 1
ATOM 919 N N . TRP A 1 118 ? 7.074 -23.141 1.126 1 89.56 118 TRP A N 1
ATOM 920 C CA . TRP A 1 118 ? 5.84 -23.578 0.479 1 89.56 118 TRP A CA 1
ATOM 921 C C . TRP A 1 118 ? 6.137 -24.5 -0.696 1 89.56 118 TRP A C 1
ATOM 923 O O . TRP A 1 118 ? 5.223 -25.078 -1.284 1 89.56 118 TRP A O 1
ATOM 933 N N . TYR A 1 119 ? 7.363 -24.656 -1.027 1 91.56 119 TYR A N 1
ATOM 934 C CA . TYR A 1 119 ? 7.746 -25.578 -2.082 1 91.56 119 TYR A CA 1
ATOM 935 C C . TYR A 1 119 ? 8.078 -26.953 -1.506 1 91.56 119 TYR A C 1
ATOM 937 O O . TYR A 1 119 ? 7.438 -27.953 -1.847 1 91.56 119 TYR A O 1
ATOM 945 N N . CYS A 1 120 ? 8.984 -27 -0.496 1 92.81 120 CYS A N 1
ATOM 946 C CA . CYS A 1 120 ? 9.531 -28.297 -0.09 1 92.81 120 CYS A CA 1
ATOM 947 C C . CYS A 1 120 ? 9.203 -28.594 1.367 1 92.81 120 CYS A C 1
ATOM 949 O O . CYS A 1 120 ? 9.516 -29.672 1.872 1 92.81 120 CYS A O 1
ATOM 951 N N . GLY A 1 121 ? 8.625 -27.625 2.043 1 91.31 121 GLY A N 1
ATOM 952 C CA . GLY A 1 121 ? 8.281 -27.828 3.443 1 91.31 121 GLY A CA 1
ATOM 953 C C . GLY A 1 121 ? 9.461 -27.625 4.379 1 91.31 121 GLY A C 1
ATOM 954 O O . GLY A 1 121 ? 9.312 -27.734 5.598 1 91.31 121 GLY A O 1
ATOM 955 N N . GLY A 1 122 ? 10.594 -27.266 3.926 1 93.56 122 GLY A N 1
ATOM 956 C CA . GLY A 1 122 ? 11.797 -27.078 4.723 1 93.56 122 GLY A CA 1
ATOM 957 C C . GLY A 1 122 ? 11.773 -25.797 5.531 1 93.56 122 GLY A C 1
ATOM 958 O O . GLY A 1 122 ? 10.742 -25.125 5.613 1 93.56 122 GLY A O 1
ATOM 959 N N . GLN A 1 123 ? 12.961 -25.484 6.172 1 94.31 123 GLN A N 1
ATOM 960 C CA . GLN A 1 123 ? 13.086 -24.359 7.102 1 94.31 123 GLN A CA 1
ATOM 961 C C . GLN A 1 123 ? 13.656 -23.125 6.406 1 94.31 123 GLN A C 1
ATOM 963 O O . GLN A 1 123 ? 14.812 -23.141 5.98 1 94.31 123 GLN A O 1
ATOM 968 N N . PRO A 1 124 ? 12.867 -22.109 6.352 1 95.62 124 PRO A N 1
ATOM 969 C CA . PRO A 1 124 ? 13.391 -20.875 5.754 1 95.62 124 PRO A CA 1
ATOM 970 C C . PRO A 1 124 ? 14.172 -20.016 6.75 1 95.62 124 PRO A C 1
ATOM 972 O O . PRO A 1 124 ? 13.992 -20.156 7.961 1 95.62 124 PRO A O 1
ATOM 975 N N . GLU A 1 125 ? 15.031 -19.219 6.188 1 98 125 GLU A N 1
ATOM 976 C CA . GLU A 1 125 ? 15.734 -18.172 6.922 1 98 125 GLU A CA 1
ATOM 977 C C . GLU A 1 125 ? 15.438 -16.797 6.348 1 98 125 GLU A C 1
ATOM 979 O O . GLU A 1 125 ? 15.312 -16.641 5.133 1 98 125 GLU A O 1
ATOM 984 N N . LEU A 1 126 ? 15.281 -15.844 7.242 1 97.94 126 LEU A N 1
ATOM 985 C CA . LEU A 1 126 ? 15.055 -14.453 6.855 1 97.94 126 LEU A CA 1
ATOM 986 C C . LEU A 1 126 ? 16.328 -13.633 6.992 1 97.94 126 LEU A C 1
ATOM 988 O O . LEU A 1 126 ? 17.062 -13.773 7.969 1 97.94 126 LEU A O 1
ATOM 992 N N . SER A 1 127 ? 16.625 -12.82 6.066 1 97.81 127 SER A N 1
ATOM 993 C CA . SER A 1 127 ? 17.703 -11.844 6.145 1 97.81 127 SER A CA 1
ATOM 994 C C . SER A 1 127 ? 17.281 -10.516 5.512 1 97.81 127 SER A C 1
ATOM 996 O O . SER A 1 127 ? 16.25 -10.43 4.855 1 97.81 127 SER A O 1
ATOM 998 N N . TYR A 1 128 ? 18 -9.508 5.828 1 95.56 128 TYR A N 1
ATOM 999 C CA . TYR A 1 128 ? 17.719 -8.164 5.328 1 95.56 128 TYR A CA 1
ATOM 1000 C C . TYR A 1 128 ? 19 -7.434 4.969 1 95.56 128 TYR A C 1
ATOM 1002 O O . TYR A 1 128 ? 19.953 -7.406 5.758 1 95.56 128 TYR A O 1
ATOM 1010 N N . ARG A 1 129 ? 19 -6.922 3.779 1 90.19 129 ARG A N 1
ATOM 1011 C CA . ARG A 1 129 ? 20.141 -6.125 3.324 1 90.19 129 ARG A CA 1
ATOM 1012 C C . ARG A 1 129 ? 19.75 -5.219 2.164 1 90.19 129 ARG A C 1
ATOM 1014 O O . ARG A 1 129 ? 18.891 -5.582 1.346 1 90.19 129 ARG A O 1
ATOM 1021 N N . ASP A 1 130 ? 20.234 -4.02 2.121 1 80.38 130 ASP A N 1
ATOM 1022 C CA . ASP A 1 130 ? 20.078 -3.066 1.025 1 80.38 130 ASP A CA 1
ATOM 1023 C C . ASP A 1 130 ? 18.609 -2.742 0.786 1 80.38 130 ASP A C 1
ATOM 1025 O O . ASP A 1 130 ? 18.156 -2.639 -0.361 1 80.38 130 ASP A O 1
ATOM 1029 N N . GLY A 1 131 ? 17.812 -2.814 1.826 1 85.44 131 GLY A N 1
ATOM 1030 C CA . GLY A 1 131 ? 16.422 -2.422 1.746 1 85.44 131 GLY A CA 1
ATOM 1031 C C . GLY A 1 131 ? 15.508 -3.553 1.313 1 85.44 131 GLY A C 1
ATOM 1032 O O . GLY A 1 131 ? 14.328 -3.328 1.016 1 85.44 131 GLY A O 1
ATOM 1033 N N . TRP A 1 132 ? 16.109 -4.766 1.246 1 91.44 132 TRP A N 1
ATOM 1034 C CA . TRP A 1 132 ? 15.328 -5.918 0.799 1 91.44 132 TRP A CA 1
ATOM 1035 C C . TRP A 1 132 ? 15.273 -6.988 1.884 1 91.44 132 TRP A C 1
ATOM 1037 O O . TRP A 1 132 ? 16.281 -7.266 2.547 1 91.44 132 TRP A O 1
ATOM 1047 N N . ARG A 1 133 ? 14.094 -7.48 2.041 1 96 133 ARG A N 1
ATOM 1048 C CA . ARG A 1 133 ? 13.914 -8.672 2.865 1 96 133 ARG A CA 1
ATOM 1049 C C . ARG A 1 133 ? 13.984 -9.938 2.021 1 96 133 ARG A C 1
ATOM 1051 O O . ARG A 1 133 ? 13.32 -10.047 0.99 1 96 133 ARG A O 1
ATOM 1058 N N . TYR A 1 134 ? 14.828 -10.852 2.438 1 96.62 134 TYR A N 1
ATOM 1059 C CA . TYR A 1 134 ? 14.969 -12.148 1.78 1 96.62 134 TYR A CA 1
ATOM 1060 C C . TYR A 1 134 ? 14.406 -13.266 2.654 1 96.62 134 TYR A C 1
ATOM 1062 O O . TYR A 1 134 ? 14.625 -13.281 3.869 1 96.62 134 TYR A O 1
ATOM 1070 N N . LEU A 1 135 ? 13.648 -14.125 2.105 1 96.56 135 LEU A N 1
ATOM 1071 C CA . LEU A 1 135 ? 13.266 -15.406 2.688 1 96.56 135 LEU A CA 1
ATOM 1072 C C . LEU A 1 135 ? 13.828 -16.562 1.866 1 96.56 135 LEU A C 1
ATOM 1074 O O . LEU A 1 135 ? 13.383 -16.812 0.742 1 96.56 135 LEU A O 1
ATOM 1078 N N . GLU A 1 136 ? 14.766 -17.219 2.445 1 97.19 136 GLU A N 1
ATOM 1079 C CA . GLU A 1 136 ? 15.516 -18.234 1.718 1 97.19 136 GLU A CA 1
ATOM 1080 C C . GLU A 1 136 ? 15.32 -19.625 2.346 1 97.19 136 GLU A C 1
ATOM 1082 O O . GLU A 1 136 ? 15.367 -19.766 3.568 1 97.19 136 GLU A O 1
ATOM 1087 N N . CYS A 1 137 ? 14.984 -20.547 1.528 1 95.94 137 CYS A N 1
ATOM 1088 C CA . CYS A 1 137 ? 14.93 -21.938 1.994 1 95.94 137 CYS A CA 1
ATOM 1089 C C . CYS A 1 137 ? 16.297 -22.594 1.919 1 95.94 137 CYS A C 1
ATOM 1091 O O . CYS A 1 137 ? 16.953 -22.547 0.875 1 95.94 137 CYS A O 1
ATOM 1093 N N . THR A 1 138 ? 16.719 -23.188 2.938 1 91.56 138 THR A N 1
ATOM 1094 C CA . THR A 1 138 ? 18.031 -23.812 2.979 1 91.56 138 THR A CA 1
ATOM 1095 C C . THR A 1 138 ? 17.969 -25.234 2.451 1 91.56 138 THR A C 1
ATOM 1097 O O . THR A 1 138 ? 19 -25.891 2.303 1 91.56 138 THR A O 1
ATOM 1100 N N . ASN A 1 139 ? 16.859 -25.688 2.07 1 94.31 139 ASN A N 1
ATOM 1101 C CA . ASN A 1 139 ? 16.672 -27.078 1.707 1 94.31 139 ASN A CA 1
ATOM 1102 C C . ASN A 1 139 ? 16.391 -27.25 0.215 1 94.31 139 ASN A C 1
ATOM 1104 O O . ASN A 1 139 ? 16.406 -28.359 -0.308 1 94.31 139 ASN A O 1
ATOM 1108 N N . CYS A 1 140 ? 16.047 -26.188 -0.457 1 95.38 140 CYS A N 1
ATOM 1109 C CA . CYS A 1 140 ? 15.742 -26.312 -1.879 1 95.38 140 CYS A CA 1
ATOM 1110 C C . CYS A 1 140 ? 16.234 -25.094 -2.646 1 95.38 140 CYS A C 1
ATOM 1112 O O . CYS A 1 140 ? 16.672 -24.109 -2.045 1 95.38 140 CYS A O 1
ATOM 1114 N N . ASP A 1 141 ? 16.172 -25.203 -4.043 1 94.19 141 ASP A N 1
ATOM 1115 C CA . ASP A 1 141 ? 16.656 -24.125 -4.898 1 94.19 141 ASP A CA 1
ATOM 1116 C C . ASP A 1 141 ? 15.523 -23.5 -5.703 1 94.19 141 ASP A C 1
ATOM 1118 O O . ASP A 1 141 ? 15.766 -22.797 -6.688 1 94.19 141 ASP A O 1
ATOM 1122 N N . ALA A 1 142 ? 14.297 -23.812 -5.27 1 93.5 142 ALA A N 1
ATOM 1123 C CA . ALA A 1 142 ? 13.148 -23.281 -5.996 1 93.5 142 ALA A CA 1
ATOM 1124 C C . ALA A 1 142 ? 13.117 -21.75 -5.926 1 93.5 142 ALA A C 1
ATOM 1126 O O . ALA A 1 142 ? 13.516 -21.172 -4.918 1 93.5 142 ALA A O 1
ATOM 1127 N N . ARG A 1 143 ? 12.703 -21.125 -7.059 1 94.38 143 ARG A N 1
ATOM 1128 C CA . ARG A 1 143 ? 12.516 -19.672 -7.109 1 94.38 143 ARG A CA 1
ATOM 1129 C C . ARG A 1 143 ? 11.422 -19.312 -8.109 1 94.38 143 ARG A C 1
ATOM 1131 O O . ARG A 1 143 ? 11.227 -20 -9.109 1 94.38 143 ARG A O 1
ATOM 1138 N N . CYS A 1 144 ? 10.766 -18.234 -7.875 1 92.5 144 CYS A N 1
ATOM 1139 C CA . CYS A 1 144 ? 9.586 -17.906 -8.664 1 92.5 144 CYS A CA 1
ATOM 1140 C C . CYS A 1 144 ? 9.953 -17.016 -9.852 1 92.5 144 CYS A C 1
ATOM 1142 O O . CYS A 1 144 ? 9.188 -16.906 -10.812 1 92.5 144 CYS A O 1
ATOM 1144 N N . VAL A 1 145 ? 11.062 -16.312 -9.789 1 94.25 145 VAL A N 1
ATOM 1145 C CA . VAL A 1 145 ? 11.531 -15.492 -10.898 1 94.25 145 VAL A CA 1
ATOM 1146 C C . VAL A 1 145 ? 13.047 -15.602 -11.031 1 94.25 145 VAL A C 1
ATOM 1148 O O . VAL A 1 145 ? 13.734 -15.961 -10.07 1 94.25 145 VAL A O 1
ATOM 1151 N N . ASP A 1 146 ? 13.555 -15.273 -12.156 1 91.81 146 ASP A N 1
ATOM 1152 C CA . ASP A 1 146 ? 14.969 -15.492 -12.461 1 91.81 146 ASP A CA 1
ATOM 1153 C C . ASP A 1 146 ? 15.844 -14.492 -11.711 1 91.81 146 ASP A C 1
ATOM 1155 O O . ASP A 1 146 ? 17.031 -14.742 -11.492 1 91.81 146 ASP A O 1
ATOM 1159 N N . THR A 1 147 ? 15.297 -13.383 -11.273 1 88.5 147 THR A N 1
ATOM 1160 C CA . THR A 1 147 ? 16.078 -12.359 -10.594 1 88.5 147 THR A CA 1
ATOM 1161 C C . THR A 1 147 ? 16.312 -12.742 -9.141 1 88.5 147 THR A C 1
ATOM 1163 O O . THR A 1 147 ? 17.141 -12.125 -8.461 1 88.5 147 THR A O 1
ATOM 1166 N N . PHE A 1 148 ? 15.562 -13.695 -8.641 1 93.06 148 PHE A N 1
ATOM 1167 C CA . PHE A 1 148 ? 15.812 -14.195 -7.297 1 93.06 148 PHE A CA 1
ATOM 1168 C C . PHE A 1 148 ? 17.031 -15.117 -7.277 1 93.06 148 PHE A C 1
ATOM 1170 O O . PHE A 1 148 ? 17.188 -15.977 -8.141 1 93.06 148 PHE A O 1
ATOM 1177 N N . PRO A 1 149 ? 17.953 -14.922 -6.246 1 90.81 149 PRO A N 1
ATOM 1178 C CA . PRO A 1 149 ? 18.953 -15.977 -6.059 1 90.81 149 PRO A CA 1
ATOM 1179 C C . PRO A 1 149 ? 18.328 -17.344 -5.801 1 90.81 149 PRO A C 1
ATOM 1181 O O . PRO A 1 149 ? 17.219 -17.422 -5.25 1 90.81 149 PRO A O 1
ATOM 1184 N N . PRO A 1 150 ? 19.047 -18.422 -6.25 1 89.12 150 PRO A N 1
ATOM 1185 C CA . PRO A 1 150 ? 18.5 -19.75 -5.973 1 89.12 150 PRO A CA 1
ATOM 1186 C C . PRO A 1 150 ? 18.203 -19.969 -4.488 1 89.12 150 PRO A C 1
ATOM 1188 O O . PRO A 1 150 ? 19 -19.562 -3.633 1 89.12 150 PRO A O 1
ATOM 1191 N N . GLY A 1 151 ? 17.031 -20.484 -4.258 1 92.25 151 GLY A N 1
ATOM 1192 C CA . GLY A 1 151 ? 16.641 -20.797 -2.889 1 92.25 151 GLY A CA 1
ATOM 1193 C C . GLY A 1 151 ? 15.836 -19.672 -2.242 1 92.25 151 GLY A C 1
ATOM 1194 O O . GLY A 1 151 ? 15.195 -19.891 -1.208 1 92.25 151 GLY A O 1
ATOM 1195 N N . VAL A 1 152 ? 15.906 -18.484 -2.814 1 95.62 152 VAL A N 1
ATOM 1196 C CA . VAL A 1 152 ? 15.094 -17.391 -2.301 1 95.62 152 VAL A CA 1
ATOM 1197 C C . VAL A 1 152 ? 13.641 -17.562 -2.756 1 95.62 152 VAL A C 1
ATOM 1199 O O . VAL A 1 152 ? 13.336 -17.422 -3.943 1 95.62 152 VAL A O 1
ATOM 1202 N N . ILE A 1 153 ? 12.797 -17.781 -1.781 1 92.81 153 ILE A N 1
ATOM 1203 C CA . ILE A 1 153 ? 11.422 -18.125 -2.125 1 92.81 153 ILE A CA 1
ATOM 1204 C C . ILE A 1 153 ? 10.547 -16.875 -2.072 1 92.81 153 ILE A C 1
ATOM 1206 O O . ILE A 1 153 ? 9.422 -16.891 -2.57 1 92.81 153 ILE A O 1
ATOM 1210 N N . SER A 1 154 ? 11.039 -15.844 -1.462 1 93.06 154 SER A N 1
ATOM 1211 C CA . SER A 1 154 ? 10.375 -14.547 -1.423 1 93.06 154 SER A CA 1
ATOM 1212 C C . SER A 1 154 ? 11.375 -13.414 -1.203 1 93.06 154 SER A C 1
ATOM 1214 O O . SER A 1 154 ? 12.32 -13.562 -0.427 1 93.06 154 SER A O 1
ATOM 1216 N N . LYS A 1 155 ? 11.188 -12.43 -1.901 1 94.25 155 LYS A N 1
ATOM 1217 C CA . LYS A 1 155 ? 12.008 -11.234 -1.797 1 94.25 155 LYS A CA 1
ATOM 1218 C C . LYS A 1 155 ? 11.18 -9.969 -2.004 1 94.25 155 LYS A C 1
ATOM 1220 O O . LYS A 1 155 ? 10.461 -9.852 -3.002 1 94.25 155 LYS A O 1
ATOM 1225 N N . ASN A 1 156 ? 11.266 -9.031 -1.071 1 92.44 156 ASN A N 1
ATOM 1226 C CA . ASN A 1 156 ? 10.477 -7.805 -1.156 1 92.44 156 ASN A CA 1
ATOM 1227 C C . ASN A 1 156 ? 11.266 -6.598 -0.657 1 92.44 156 ASN A C 1
ATOM 1229 O O . ASN A 1 156 ? 12.07 -6.715 0.273 1 92.44 156 ASN A O 1
ATOM 1233 N N . GLU A 1 157 ? 11.055 -5.48 -1.387 1 89.75 157 GLU A N 1
ATOM 1234 C CA . GLU A 1 157 ? 11.469 -4.242 -0.741 1 89.75 157 GLU A CA 1
ATOM 1235 C C . GLU A 1 157 ? 10.703 -4.012 0.559 1 89.75 157 GLU A C 1
ATOM 1237 O O . GLU A 1 157 ? 9.492 -4.227 0.618 1 89.75 157 GLU A O 1
ATOM 1242 N N . PHE A 1 158 ? 11.344 -3.686 1.609 1 91.75 158 PHE A N 1
ATOM 1243 C CA . PHE A 1 158 ? 10.773 -3.471 2.934 1 91.75 158 PHE A CA 1
ATOM 1244 C C . PHE A 1 158 ? 11.5 -2.344 3.66 1 91.75 158 PHE A C 1
ATOM 1246 O O . PHE A 1 158 ? 12.727 -2.348 3.756 1 91.75 158 PHE A O 1
ATOM 1253 N N . PRO A 1 159 ? 10.75 -1.329 4.059 1 87.94 159 PRO A N 1
ATOM 1254 C CA . PRO A 1 159 ? 11.422 -0.197 4.703 1 87.94 159 PRO A CA 1
ATOM 1255 C C . PRO A 1 159 ? 12.18 -0.6 5.969 1 87.94 159 PRO A C 1
ATOM 1257 O O . PRO A 1 159 ? 11.695 -1.431 6.742 1 87.94 159 PRO A O 1
ATOM 1260 N N . PRO A 1 160 ? 13.32 0.026 6.203 1 87.75 160 PRO A N 1
ATOM 1261 C CA . PRO A 1 160 ? 14.094 -0.265 7.41 1 87.75 160 PRO A CA 1
ATOM 1262 C C . PRO A 1 160 ? 13.281 -0.089 8.688 1 87.75 160 PRO A C 1
ATOM 1264 O O . PRO A 1 160 ? 13.484 -0.823 9.664 1 87.75 160 PRO A O 1
ATOM 1267 N N . SER A 1 161 ? 12.398 0.859 8.672 1 87.44 161 SER A N 1
ATOM 1268 C CA . SER A 1 161 ? 11.586 1.119 9.852 1 87.44 161 SER A CA 1
ATOM 1269 C C . SER A 1 161 ? 10.742 -0.098 10.227 1 87.44 161 SER A C 1
ATOM 1271 O O . SER A 1 161 ? 10.359 -0.263 11.383 1 87.44 161 SER A O 1
ATOM 1273 N N . GLY A 1 162 ? 10.453 -0.909 9.281 1 92.5 162 GLY A N 1
ATOM 1274 C CA . GLY A 1 162 ? 9.672 -2.109 9.531 1 92.5 162 GLY A CA 1
ATOM 1275 C C . GLY A 1 162 ? 10.406 -3.131 10.383 1 92.5 162 GLY A C 1
ATOM 1276 O O . GLY A 1 162 ? 9.789 -4.059 10.914 1 92.5 162 GLY A O 1
ATOM 1277 N N . LEU A 1 163 ? 11.727 -2.967 10.516 1 94.06 163 LEU A N 1
ATOM 1278 C CA . LEU A 1 163 ? 12.547 -3.889 11.297 1 94.06 163 LEU A CA 1
ATOM 1279 C C . LEU A 1 163 ? 12.523 -3.514 12.773 1 94.06 163 LEU A C 1
ATOM 1281 O O . LEU A 1 163 ? 12.805 -4.352 13.641 1 94.06 163 LEU A O 1
ATOM 1285 N N . ARG A 1 164 ? 12.266 -2.307 13.07 1 88.62 164 ARG A N 1
ATOM 1286 C CA . ARG A 1 164 ? 12.484 -1.753 14.398 1 88.62 164 ARG A CA 1
ATOM 1287 C C . ARG A 1 164 ? 11.594 -2.449 15.43 1 88.62 164 ARG A C 1
ATOM 1289 O O . ARG A 1 164 ? 10.375 -2.518 15.266 1 88.62 164 ARG A O 1
ATOM 1296 N N . GLY A 1 165 ? 12.336 -2.986 16.438 1 90.5 165 GLY A N 1
ATOM 1297 C CA . GLY A 1 165 ? 11.617 -3.549 17.562 1 90.5 165 GLY A CA 1
ATOM 1298 C C . GLY A 1 165 ? 10.977 -4.887 17.266 1 90.5 165 GLY A C 1
ATOM 1299 O O . GLY A 1 165 ? 10.016 -5.289 17.922 1 90.5 165 GLY A O 1
ATOM 1300 N N . ARG A 1 166 ? 11.383 -5.598 16.25 1 95.81 166 ARG A N 1
ATOM 1301 C CA . ARG A 1 166 ? 10.734 -6.84 15.844 1 95.81 166 ARG A CA 1
ATOM 1302 C C . ARG A 1 166 ? 11.727 -7.996 15.836 1 95.81 166 ARG A C 1
ATOM 1304 O O . ARG A 1 166 ? 12.906 -7.809 15.539 1 95.81 166 ARG A O 1
ATOM 1311 N N . THR A 1 167 ? 11.211 -9.094 16.203 1 96.62 167 THR A N 1
ATOM 1312 C CA . THR A 1 167 ? 11.922 -10.344 15.969 1 96.62 167 THR A CA 1
ATOM 1313 C C . THR A 1 167 ? 11.883 -10.727 14.492 1 96.62 167 THR A C 1
ATOM 1315 O O . THR A 1 167 ? 11.125 -10.133 13.719 1 96.62 167 THR A O 1
ATOM 1318 N N . ALA A 1 168 ? 12.656 -11.727 14.156 1 96.69 168 ALA A N 1
ATOM 1319 C CA . ALA A 1 168 ? 12.68 -12.18 12.773 1 96.69 168 ALA A CA 1
ATOM 1320 C C . ALA A 1 168 ? 11.305 -12.648 12.328 1 96.69 168 ALA A C 1
ATOM 1322 O O . ALA A 1 168 ? 10.867 -12.359 11.211 1 96.69 168 ALA A O 1
ATOM 1323 N N . ASP A 1 169 ? 10.617 -13.344 13.195 1 96.62 169 ASP A N 1
ATOM 1324 C CA . ASP A 1 169 ? 9.273 -13.82 12.875 1 96.62 169 ASP A CA 1
ATOM 1325 C C . ASP A 1 169 ? 8.312 -12.648 12.672 1 96.62 169 ASP A C 1
ATOM 1327 O O . ASP A 1 169 ? 7.488 -12.672 11.758 1 96.62 169 ASP A O 1
ATOM 1331 N N . GLU A 1 170 ? 8.445 -11.664 13.508 1 96.62 170 GLU A N 1
ATOM 1332 C CA . GLU A 1 170 ? 7.582 -10.492 13.406 1 96.62 170 GLU A CA 1
ATOM 1333 C C . GLU A 1 170 ? 7.895 -9.688 12.148 1 96.62 170 GLU A C 1
ATOM 1335 O O . GLU A 1 170 ? 6.984 -9.148 11.508 1 96.62 170 GLU A O 1
ATOM 1340 N N . ILE A 1 171 ? 9.148 -9.594 11.797 1 96.81 171 ILE A N 1
ATOM 1341 C CA . ILE A 1 171 ? 9.547 -8.938 10.562 1 96.81 171 ILE A CA 1
ATOM 1342 C C . ILE A 1 171 ? 8.93 -9.664 9.367 1 96.81 171 ILE A C 1
ATOM 1344 O O . ILE A 1 171 ? 8.352 -9.031 8.484 1 96.81 171 ILE A O 1
ATOM 1348 N N . ASN A 1 172 ? 9.039 -10.953 9.383 1 95.31 172 ASN A N 1
ATOM 1349 C CA . ASN A 1 172 ? 8.492 -11.75 8.289 1 95.31 172 ASN A CA 1
ATOM 1350 C C . ASN A 1 172 ? 6.992 -11.531 8.133 1 95.31 172 ASN A C 1
ATOM 1352 O O . ASN A 1 172 ? 6.496 -11.391 7.012 1 95.31 172 ASN A O 1
ATOM 1356 N N . GLU A 1 173 ? 6.305 -11.461 9.211 1 93.75 173 GLU A N 1
ATOM 1357 C CA . GLU A 1 173 ? 4.859 -11.25 9.172 1 93.75 173 GLU A CA 1
ATOM 1358 C C . GLU A 1 173 ? 4.52 -9.859 8.648 1 93.75 173 GLU A C 1
ATOM 1360 O O . GLU A 1 173 ? 3.631 -9.703 7.805 1 93.75 173 GLU A O 1
ATOM 1365 N N . ALA A 1 174 ? 5.184 -8.844 9.148 1 95.19 174 ALA A N 1
ATOM 1366 C CA . ALA A 1 174 ? 4.957 -7.473 8.688 1 95.19 174 ALA A CA 1
ATOM 1367 C C . ALA A 1 174 ? 5.266 -7.336 7.195 1 95.19 174 ALA A C 1
ATOM 1369 O O . ALA A 1 174 ? 4.523 -6.68 6.461 1 95.19 174 ALA A O 1
ATOM 1370 N N . ASP A 1 175 ? 6.355 -7.996 6.785 1 95.44 175 ASP A N 1
ATOM 1371 C CA . ASP A 1 175 ? 6.742 -7.965 5.375 1 95.44 175 ASP A CA 1
ATOM 1372 C C . ASP A 1 175 ? 5.691 -8.641 4.5 1 95.44 175 ASP A C 1
ATOM 1374 O O . ASP A 1 175 ? 5.383 -8.156 3.41 1 95.44 175 ASP A O 1
ATOM 1378 N N . ARG A 1 176 ? 5.227 -9.711 4.984 1 93.19 176 ARG A N 1
ATOM 1379 C CA . ARG A 1 176 ? 4.195 -10.43 4.246 1 93.19 176 ARG A CA 1
ATOM 1380 C C . ARG A 1 176 ? 2.975 -9.547 4.008 1 93.19 176 ARG A C 1
ATOM 1382 O O . ARG A 1 176 ? 2.479 -9.461 2.885 1 93.19 176 ARG A O 1
ATOM 1389 N N . ILE A 1 177 ? 2.498 -8.914 5 1 93.12 177 ILE A N 1
ATOM 1390 C CA . ILE A 1 177 ? 1.317 -8.062 4.918 1 93.12 177 ILE A CA 1
ATOM 1391 C C . ILE A 1 177 ? 1.606 -6.863 4.016 1 93.12 177 ILE A C 1
ATOM 1393 O O . ILE A 1 177 ? 0.856 -6.594 3.076 1 93.12 177 ILE A O 1
ATOM 1397 N N . TRP A 1 178 ? 2.697 -6.227 4.301 1 94.56 178 TRP A N 1
ATOM 1398 C CA . TRP A 1 178 ? 3.09 -5.039 3.549 1 94.56 178 TRP A CA 1
ATOM 1399 C C . TRP A 1 178 ? 3.268 -5.367 2.07 1 94.56 178 TRP A C 1
ATOM 1401 O O . TRP A 1 178 ? 2.709 -4.688 1.206 1 94.56 178 TRP A O 1
ATOM 1411 N N . GLY A 1 179 ? 3.932 -6.43 1.805 1 93.12 179 GLY A N 1
ATOM 1412 C CA . GLY A 1 179 ? 4.184 -6.867 0.44 1 93.12 179 GLY A CA 1
ATOM 1413 C C . GLY A 1 179 ? 2.932 -7.32 -0.284 1 93.12 179 GLY A C 1
ATOM 1414 O O . GLY A 1 179 ? 2.779 -7.078 -1.483 1 93.12 179 GLY A O 1
ATOM 1415 N N . ALA A 1 180 ? 2.072 -7.957 0.431 1 92.5 180 ALA A N 1
ATOM 1416 C CA . ALA A 1 180 ? 0.853 -8.477 -0.183 1 92.5 180 ALA A CA 1
ATOM 1417 C C . ALA A 1 180 ? -0.014 -7.348 -0.727 1 92.5 180 ALA A C 1
ATOM 1419 O O . ALA A 1 180 ? -0.541 -7.441 -1.839 1 92.5 180 ALA A O 1
ATOM 1420 N N . HIS A 1 181 ? -0.172 -6.301 0.007 1 93 181 HIS A N 1
ATOM 1421 C CA . HIS A 1 181 ? -1.03 -5.199 -0.42 1 93 181 HIS A CA 1
ATOM 1422 C C . HIS A 1 181 ? -0.365 -4.379 -1.519 1 93 181 HIS A C 1
ATOM 1424 O O . HIS A 1 181 ? -1.042 -3.857 -2.406 1 93 181 HIS A O 1
ATOM 1430 N N . ARG A 1 182 ? 0.933 -4.281 -1.485 1 94.44 182 ARG A N 1
ATOM 1431 C CA . ARG A 1 182 ? 1.658 -3.637 -2.574 1 94.44 182 ARG A CA 1
ATOM 1432 C C . ARG A 1 182 ? 1.546 -4.445 -3.861 1 94.44 182 ARG A C 1
ATOM 1434 O O . ARG A 1 182 ? 1.323 -3.885 -4.938 1 94.44 182 ARG A O 1
ATOM 1441 N N . ARG A 1 183 ? 1.681 -5.75 -3.707 1 93.88 183 ARG A N 1
ATOM 1442 C CA . ARG A 1 183 ? 1.508 -6.625 -4.859 1 93.88 183 ARG A CA 1
ATOM 1443 C C . ARG A 1 183 ? 0.114 -6.473 -5.461 1 93.88 183 ARG A C 1
ATOM 1445 O O . ARG A 1 183 ? -0.037 -6.395 -6.68 1 93.88 183 ARG A O 1
ATOM 1452 N N . ALA A 1 184 ? -0.843 -6.438 -4.637 1 93.19 184 ALA A N 1
ATOM 1453 C CA . ALA A 1 184 ? -2.219 -6.289 -5.105 1 93.19 184 ALA A CA 1
ATOM 1454 C C . ALA A 1 184 ? -2.398 -4.984 -5.871 1 93.19 184 ALA A C 1
ATOM 1456 O O . ALA A 1 184 ? -3.086 -4.945 -6.895 1 93.19 184 ALA A O 1
ATOM 1457 N N . SER A 1 185 ? -1.816 -3.934 -5.363 1 95.06 185 SER A N 1
ATOM 1458 C CA . SER A 1 185 ? -1.882 -2.654 -6.059 1 95.06 185 SER A CA 1
ATOM 1459 C C . SER A 1 185 ? -1.269 -2.752 -7.453 1 95.06 185 SER A C 1
ATOM 1461 O O . SER A 1 185 ? -1.831 -2.24 -8.422 1 95.06 185 SER A O 1
ATOM 1463 N N . VAL A 1 186 ? -0.154 -3.438 -7.531 1 96.62 186 VAL A N 1
ATOM 1464 C CA . VAL A 1 186 ? 0.52 -3.637 -8.805 1 96.62 186 VAL A CA 1
ATOM 1465 C C . VAL A 1 186 ? -0.391 -4.41 -9.758 1 96.62 186 VAL A C 1
ATOM 1467 O O . VAL A 1 186 ? -0.584 -4.012 -10.906 1 96.62 186 VAL A O 1
ATOM 1470 N N . MET A 1 187 ? -0.954 -5.426 -9.242 1 95.69 187 MET A N 1
ATOM 1471 C CA . MET A 1 187 ? -1.811 -6.27 -10.07 1 95.69 187 MET A CA 1
ATOM 1472 C C . MET A 1 187 ? -3.045 -5.504 -10.531 1 95.69 187 MET A C 1
ATOM 1474 O O . MET A 1 187 ? -3.594 -5.789 -11.602 1 95.69 187 MET A O 1
ATOM 1478 N N . ASP A 1 188 ? -3.408 -4.508 -9.758 1 94 188 ASP A N 1
ATOM 1479 C CA . ASP A 1 188 ? -4.559 -3.686 -10.117 1 94 188 ASP A CA 1
ATOM 1480 C C . ASP A 1 188 ? -4.137 -2.502 -10.992 1 94 188 ASP A C 1
ATOM 1482 O O . ASP A 1 188 ? -4.961 -1.659 -11.344 1 94 188 ASP A O 1
ATOM 1486 N N . GLY A 1 189 ? -2.834 -2.369 -11.25 1 96 189 GLY A N 1
ATOM 1487 C CA . GLY A 1 189 ? -2.346 -1.458 -12.273 1 96 189 GLY A CA 1
ATOM 1488 C C . GLY A 1 189 ? -1.917 -0.112 -11.719 1 96 189 GLY A C 1
ATOM 1489 O O . GLY A 1 189 ? -1.732 0.845 -12.469 1 96 189 GLY A O 1
ATOM 1490 N N . VAL A 1 190 ? -1.847 0.06 -10.438 1 96.44 190 VAL A N 1
ATOM 1491 C CA . VAL A 1 190 ? -1.435 1.326 -9.836 1 96.44 190 VAL A CA 1
ATOM 1492 C C . VAL A 1 190 ? -0.162 1.122 -9.023 1 96.44 190 VAL A C 1
ATOM 1494 O O . VAL A 1 190 ? -0.094 0.22 -8.18 1 96.44 190 VAL A O 1
ATOM 1497 N N . CYS A 1 191 ? 0.83 1.927 -9.227 1 95.88 191 CYS A N 1
ATOM 1498 C CA . CYS A 1 191 ? 2.127 1.825 -8.57 1 95.88 191 CYS A CA 1
ATOM 1499 C C . CYS A 1 191 ? 2.012 2.141 -7.082 1 95.88 191 CYS A C 1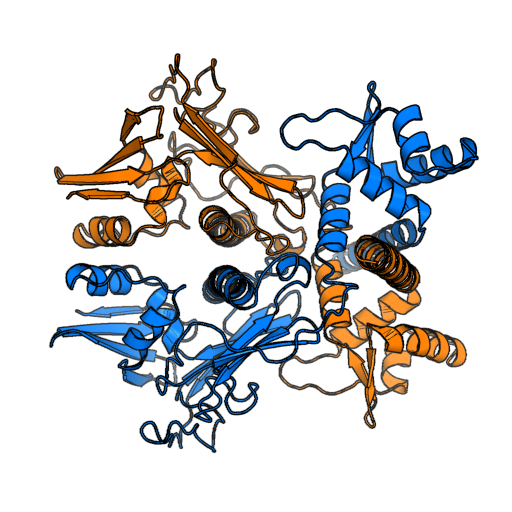
ATOM 1501 O O . CYS A 1 191 ? 1.542 3.217 -6.707 1 95.88 191 CYS A O 1
ATOM 1503 N N . PRO A 1 192 ? 2.447 1.222 -6.258 1 94 192 PRO A N 1
ATOM 1504 C CA . PRO A 1 192 ? 2.369 1.494 -4.82 1 94 192 PRO A CA 1
ATOM 1505 C C . PRO A 1 192 ? 3.369 2.555 -4.367 1 94 192 PRO A C 1
ATOM 1507 O O . PRO A 1 192 ? 3.287 3.041 -3.236 1 94 192 PRO A O 1
ATOM 1510 N N . GLU A 1 193 ? 4.297 2.932 -5.184 1 88.38 193 GLU A N 1
ATOM 1511 C CA . GLU A 1 193 ? 5.324 3.9 -4.816 1 88.38 193 GLU A CA 1
ATOM 1512 C C . GLU A 1 193 ? 4.887 5.324 -5.152 1 88.38 193 GLU A C 1
ATOM 1514 O O . GLU A 1 193 ? 5.109 6.25 -4.367 1 88.38 193 GLU A O 1
ATOM 1519 N N . CYS A 1 194 ? 4.25 5.469 -6.352 1 88.12 194 CYS A N 1
ATOM 1520 C CA . CYS A 1 194 ? 4.004 6.836 -6.797 1 88.12 194 CYS A CA 1
ATOM 1521 C C . CYS A 1 194 ? 2.576 7 -7.301 1 88.12 194 CYS A C 1
ATOM 1523 O O . CYS A 1 194 ? 2.203 8.062 -7.793 1 88.12 194 CYS A O 1
ATOM 1525 N N . ALA A 1 195 ? 1.777 5.961 -7.289 1 93.44 195 ALA A N 1
ATOM 1526 C CA . ALA A 1 195 ? 0.382 5.957 -7.719 1 93.44 195 ALA A CA 1
ATOM 1527 C C . ALA A 1 195 ? 0.274 6.156 -9.227 1 93.44 195 ALA A C 1
ATOM 1529 O O . ALA A 1 195 ? -0.79 6.512 -9.742 1 93.44 195 ALA A O 1
ATOM 1530 N N . GLY A 1 196 ? 1.365 6.023 -9.953 1 93.56 196 GLY A N 1
ATOM 1531 C CA . GLY A 1 196 ? 1.324 6.07 -11.406 1 93.56 196 GLY A CA 1
ATOM 1532 C C . GLY A 1 196 ? 0.73 4.82 -12.023 1 93.56 196 GLY A C 1
ATOM 1533 O O . GLY A 1 196 ? 0.468 3.838 -11.328 1 93.56 196 GLY A O 1
ATOM 1534 N N . ASP A 1 197 ? 0.546 4.941 -13.344 1 95.62 197 ASP A N 1
ATOM 1535 C CA . ASP A 1 197 ? 0.061 3.779 -14.086 1 95.62 197 ASP A CA 1
ATOM 1536 C C . ASP A 1 197 ? 1.113 2.674 -14.125 1 95.62 197 ASP A C 1
ATOM 1538 O O . ASP A 1 197 ? 2.277 2.93 -14.445 1 95.62 197 ASP A O 1
ATOM 1542 N N . MET A 1 198 ? 0.712 1.528 -13.773 1 96.06 198 MET A N 1
ATOM 1543 C CA . MET A 1 198 ? 1.627 0.391 -13.75 1 96.06 198 MET A CA 1
ATOM 1544 C C . MET A 1 198 ? 1.062 -0.783 -14.539 1 96.06 198 MET A C 1
ATOM 1546 O O . MET A 1 198 ? 0.694 -1.808 -13.961 1 96.06 198 MET A O 1
ATOM 1550 N N . PRO A 1 199 ? 1.058 -0.665 -15.844 1 96.81 199 PRO A N 1
ATOM 1551 C CA . PRO A 1 199 ? 0.469 -1.691 -16.703 1 96.81 199 PRO A CA 1
ATOM 1552 C C . PRO A 1 199 ? 1.315 -2.961 -16.781 1 96.81 199 PRO A C 1
ATOM 1554 O O . PRO A 1 199 ? 2.475 -2.957 -16.359 1 96.81 199 PRO A O 1
ATOM 1557 N N . VAL A 1 200 ? 0.675 -4.012 -17.234 1 97.75 200 VAL A N 1
ATOM 1558 C CA . VAL A 1 200 ? 1.409 -5.199 -17.656 1 97.75 200 VAL A CA 1
ATOM 1559 C C . VAL A 1 200 ? 2.229 -4.879 -18.906 1 97.75 200 VAL A C 1
ATOM 1561 O O . VAL A 1 200 ? 1.682 -4.438 -19.922 1 97.75 200 VAL A O 1
ATOM 1564 N N . THR A 1 201 ? 3.494 -5.082 -18.828 1 96 201 THR A N 1
ATOM 1565 C CA . THR A 1 201 ? 4.348 -4.762 -19.969 1 96 201 THR A CA 1
ATOM 1566 C C . THR A 1 201 ? 4.758 -6.027 -20.719 1 96 201 THR A C 1
ATOM 1568 O O . THR A 1 201 ? 5.191 -5.961 -21.859 1 96 201 THR A O 1
ATOM 1571 N N . SER A 1 202 ? 4.648 -7.16 -20.016 1 95.06 202 SER A N 1
ATOM 1572 C CA . SER A 1 202 ? 5.004 -8.406 -20.688 1 95.06 202 SER A CA 1
ATOM 1573 C C . SER A 1 202 ? 4.352 -9.602 -19.984 1 95.06 202 SER A C 1
ATOM 1575 O O . SER A 1 202 ? 4.23 -9.625 -18.766 1 95.06 202 SER A O 1
ATOM 1577 N N . VAL A 1 203 ? 3.848 -10.484 -20.75 1 96.75 203 VAL A N 1
ATOM 1578 C CA . VAL A 1 203 ? 3.469 -11.828 -20.359 1 96.75 203 VAL A CA 1
ATOM 1579 C C . VAL A 1 203 ? 4.305 -12.852 -21.125 1 96.75 203 VAL A C 1
ATOM 1581 O O . VAL A 1 203 ? 4.059 -13.102 -22.297 1 96.75 203 VAL A O 1
ATOM 1584 N N . ARG A 1 204 ? 5.273 -13.445 -20.422 1 94.5 204 ARG A N 1
ATOM 1585 C CA . ARG A 1 204 ? 6.223 -14.328 -21.094 1 94.5 204 ARG A CA 1
ATOM 1586 C C . ARG A 1 204 ? 6.012 -15.773 -20.656 1 94.5 204 ARG A C 1
ATOM 1588 O O . ARG A 1 204 ? 6.055 -16.094 -19.469 1 94.5 204 ARG A O 1
ATOM 1595 N N . THR A 1 205 ? 5.793 -16.594 -21.625 1 95.75 205 THR A N 1
ATOM 1596 C CA . THR A 1 205 ? 5.664 -18.016 -21.391 1 95.75 205 THR A CA 1
ATOM 1597 C C . THR A 1 205 ? 6.895 -18.766 -21.906 1 95.75 205 THR A C 1
ATOM 1599 O O . THR A 1 205 ? 7.254 -18.641 -23.078 1 95.75 205 THR A O 1
ATOM 1602 N N . CYS A 1 206 ? 7.496 -19.516 -21.062 1 96.06 206 CYS A N 1
ATOM 1603 C CA . CYS A 1 206 ? 8.688 -20.266 -21.438 1 96.06 206 CYS A CA 1
ATOM 1604 C C . CYS A 1 206 ? 8.328 -21.438 -22.344 1 96.06 206 CYS A C 1
ATOM 1606 O O . CYS A 1 206 ? 7.555 -22.312 -21.969 1 96.06 206 CYS A O 1
ATOM 1608 N N . GLU A 1 207 ? 8.828 -21.547 -23.5 1 92.69 207 GLU A N 1
ATOM 1609 C CA . GLU A 1 207 ? 8.523 -22.578 -24.5 1 92.69 207 GLU A CA 1
ATOM 1610 C C . GLU A 1 207 ? 9.172 -23.906 -24.125 1 92.69 207 GLU A C 1
ATOM 1612 O O . GLU A 1 207 ? 8.586 -24.969 -24.328 1 92.69 207 GLU A O 1
ATOM 1617 N N . ASP A 1 208 ? 10.367 -23.844 -23.594 1 95 208 ASP A N 1
ATOM 1618 C CA . ASP A 1 208 ? 11.109 -25.031 -23.203 1 95 208 ASP A CA 1
ATOM 1619 C C . ASP A 1 208 ? 11.125 -25.188 -21.672 1 95 208 ASP A C 1
ATOM 1621 O O . ASP A 1 208 ? 12.195 -25.344 -21.078 1 95 208 ASP A O 1
ATOM 1625 N N . HIS A 1 209 ? 9.969 -25 -21.125 1 95.88 209 HIS A N 1
ATOM 1626 C CA . HIS A 1 209 ? 9.836 -25.016 -19.672 1 95.88 209 HIS A CA 1
ATOM 1627 C C . HIS A 1 209 ? 9.953 -26.422 -19.125 1 95.88 209 HIS A C 1
ATOM 1629 O O . HIS A 1 209 ? 9.094 -27.266 -19.375 1 95.88 209 HIS A O 1
ATOM 1635 N N . ARG A 1 210 ? 11.039 -26.719 -18.375 1 95.88 210 ARG A N 1
ATOM 1636 C CA . ARG A 1 210 ? 11.281 -28.047 -17.797 1 95.88 210 ARG A CA 1
ATOM 1637 C C . ARG A 1 210 ? 11.75 -27.938 -16.359 1 95.88 210 ARG A C 1
ATOM 1639 O O . ARG A 1 210 ? 12.875 -28.312 -16.031 1 95.88 210 ARG A O 1
ATOM 1646 N N . PRO A 1 211 ? 10.844 -27.484 -15.492 1 95.5 211 PRO A N 1
ATOM 1647 C CA . PRO A 1 211 ? 11.211 -27.5 -14.07 1 95.5 211 PRO A CA 1
ATOM 1648 C C . PRO A 1 211 ? 11.188 -28.891 -13.469 1 95.5 211 PRO A C 1
ATOM 1650 O O . PRO A 1 211 ? 10.625 -29.812 -14.062 1 95.5 211 PRO A O 1
ATOM 1653 N N . ASP A 1 212 ? 11.906 -29.141 -12.414 1 95.56 212 ASP A N 1
ATOM 1654 C CA . ASP A 1 212 ? 11.812 -30.359 -11.625 1 95.56 212 ASP A CA 1
ATOM 1655 C C . ASP A 1 212 ? 11.062 -30.125 -10.32 1 95.56 212 ASP A C 1
ATOM 1657 O O . ASP A 1 212 ? 11.672 -29.797 -9.297 1 95.56 212 ASP A O 1
ATOM 1661 N N . TRP A 1 213 ? 9.758 -30.297 -10.258 1 92.25 213 TRP A N 1
ATOM 1662 C CA . TRP A 1 213 ? 8.93 -30.016 -9.094 1 92.25 213 TRP A CA 1
ATOM 1663 C C . TRP A 1 213 ? 9.227 -30.984 -7.957 1 92.25 213 TRP A C 1
ATOM 1665 O O . TRP A 1 213 ? 9.047 -30.641 -6.785 1 92.25 213 TRP A O 1
ATOM 1675 N N . ASP A 1 214 ? 9.656 -32.156 -8.281 1 93.19 214 ASP A N 1
ATOM 1676 C CA . ASP A 1 214 ? 10.023 -33.125 -7.246 1 93.19 214 ASP A CA 1
ATOM 1677 C C . ASP A 1 214 ? 11.336 -32.75 -6.574 1 93.19 214 ASP A C 1
ATOM 1679 O O . ASP A 1 214 ? 11.492 -32.906 -5.363 1 93.19 214 ASP A O 1
ATOM 1683 N N . GLY A 1 215 ? 12.203 -32.281 -7.336 1 94.69 215 GLY A N 1
ATOM 1684 C CA . GLY A 1 215 ? 13.508 -31.891 -6.82 1 94.69 215 GLY A CA 1
ATOM 1685 C C . GLY A 1 215 ? 13.562 -30.422 -6.426 1 94.69 215 GLY A C 1
ATOM 1686 O O . GLY A 1 215 ? 14.586 -29.953 -5.934 1 94.69 215 GLY A O 1
ATOM 1687 N N . TYR A 1 216 ? 12.414 -29.719 -6.645 1 94.38 216 TYR A N 1
ATOM 1688 C CA . TYR A 1 216 ? 12.281 -28.312 -6.309 1 94.38 216 TYR A CA 1
ATOM 1689 C C . TYR A 1 216 ? 13.352 -27.484 -7.016 1 94.38 216 TYR A C 1
ATOM 1691 O O . TYR A 1 216 ? 14.023 -26.656 -6.395 1 94.38 216 TYR A O 1
ATOM 1699 N N . GLN A 1 217 ? 13.5 -27.797 -8.305 1 94.31 217 GLN A N 1
ATOM 1700 C CA . GLN A 1 217 ? 14.469 -27.094 -9.148 1 94.31 217 GLN A CA 1
ATOM 1701 C C . GLN A 1 217 ? 13.766 -26.234 -10.203 1 94.31 217 GLN A C 1
ATOM 1703 O O . GLN A 1 217 ? 12.766 -26.672 -10.789 1 94.31 217 GLN A O 1
ATOM 1708 N N . PHE A 1 218 ? 14.227 -25.031 -10.359 1 96 218 PHE A N 1
ATOM 1709 C CA . PHE A 1 218 ? 13.672 -24.125 -11.359 1 96 218 PHE A CA 1
ATOM 1710 C C . PHE A 1 218 ? 14.062 -24.578 -12.766 1 96 218 PHE A C 1
ATOM 1712 O O . PHE A 1 218 ? 14.914 -25.453 -12.93 1 96 218 PHE A O 1
ATOM 1719 N N . CYS A 1 219 ? 13.398 -24.094 -13.758 1 97.25 219 CYS A N 1
ATOM 1720 C CA . CYS A 1 219 ? 13.727 -24.312 -15.164 1 97.25 219 CYS A CA 1
ATOM 1721 C C . CYS A 1 219 ? 14.969 -23.531 -15.562 1 97.25 219 CYS A C 1
ATOM 1723 O O . CYS A 1 219 ? 15.008 -22.312 -15.406 1 97.25 219 CYS A O 1
ATOM 1725 N N . GLU A 1 220 ? 15.906 -24.141 -16.188 1 94.75 220 GLU A N 1
ATOM 1726 C CA . GLU A 1 220 ? 17.156 -23.5 -16.562 1 94.75 220 GLU A CA 1
ATOM 1727 C C . GLU A 1 220 ? 16.938 -22.5 -17.703 1 94.75 220 GLU A C 1
ATOM 1729 O O . GLU A 1 220 ? 17.656 -21.516 -17.812 1 94.75 220 GLU A O 1
ATOM 1734 N N . ALA A 1 221 ? 15.969 -22.797 -18.5 1 95.75 221 ALA A N 1
ATOM 1735 C CA . ALA A 1 221 ? 15.703 -21.953 -19.672 1 95.75 221 ALA A CA 1
ATOM 1736 C C . ALA A 1 221 ? 15.188 -20.578 -19.234 1 95.75 221 ALA A C 1
ATOM 1738 O O . ALA A 1 221 ? 15.57 -19.562 -19.812 1 95.75 221 ALA A O 1
ATOM 1739 N N . CYS A 1 222 ? 14.312 -20.5 -18.281 1 95.25 222 CYS A N 1
ATOM 1740 C CA . CYS A 1 222 ? 13.695 -19.219 -17.938 1 95.25 222 CYS A CA 1
ATOM 1741 C C . CYS A 1 222 ? 14.078 -18.797 -16.531 1 95.25 222 CYS A C 1
ATOM 1743 O O . CYS A 1 222 ? 13.805 -17.656 -16.141 1 95.25 222 CYS A O 1
ATOM 1745 N N . GLY A 1 223 ? 14.68 -19.672 -15.75 1 94.44 223 GLY A N 1
ATOM 1746 C CA . GLY A 1 223 ? 15.141 -19.344 -14.414 1 94.44 223 GLY A CA 1
ATOM 1747 C C . GLY A 1 223 ? 14.031 -19.359 -13.383 1 94.44 223 GLY A C 1
ATOM 1748 O O . GLY A 1 223 ? 14.188 -18.828 -12.281 1 94.44 223 GLY A O 1
ATOM 1749 N N . SER A 1 224 ? 12.867 -19.922 -13.648 1 96.44 224 SER A N 1
ATOM 1750 C CA . SER A 1 224 ? 11.711 -19.953 -12.758 1 96.44 224 SER A CA 1
ATOM 1751 C C . SER A 1 224 ? 11.117 -21.359 -12.688 1 96.44 224 SER A C 1
ATOM 1753 O O . SER A 1 224 ? 11.219 -22.141 -13.641 1 96.44 224 SER A O 1
ATOM 1755 N N . ILE A 1 225 ? 10.602 -21.656 -11.562 1 95.88 225 ILE A N 1
ATOM 1756 C CA . ILE A 1 225 ? 9.898 -22.922 -11.438 1 95.88 225 ILE A CA 1
ATOM 1757 C C . ILE A 1 225 ? 8.523 -22.828 -12.109 1 95.88 225 ILE A C 1
ATOM 1759 O O . ILE A 1 225 ? 7.918 -23.844 -12.438 1 95.88 225 ILE A O 1
ATOM 1763 N N . PHE A 1 226 ? 8.039 -21.625 -12.375 1 95.88 226 PHE A N 1
ATOM 1764 C CA . PHE A 1 226 ? 6.754 -21.391 -13.031 1 95.88 226 PHE A CA 1
ATOM 1765 C C . PHE A 1 226 ? 6.953 -21.094 -14.516 1 95.88 226 PHE A C 1
ATOM 1767 O O . PHE A 1 226 ? 7.953 -20.484 -14.898 1 95.88 226 PHE A O 1
ATOM 1774 N N . ARG A 1 227 ? 6.012 -21.406 -15.258 1 96.25 227 ARG A N 1
ATOM 1775 C CA . ARG A 1 227 ? 6.133 -21.375 -16.719 1 96.25 227 ARG A CA 1
ATOM 1776 C C . ARG A 1 227 ? 5.902 -19.953 -17.25 1 96.25 227 ARG A C 1
ATOM 1778 O O . ARG A 1 227 ? 6.562 -19.531 -18.188 1 96.25 227 ARG A O 1
ATOM 1785 N N . THR A 1 228 ? 4.898 -19.281 -16.703 1 97.25 228 THR A N 1
ATOM 1786 C CA . THR A 1 228 ? 4.512 -17.969 -17.234 1 97.25 228 THR A CA 1
ATOM 1787 C C . THR A 1 228 ? 4.758 -16.875 -16.203 1 97.25 228 THR A C 1
ATOM 1789 O O . THR A 1 228 ? 4.312 -16.984 -15.055 1 97.25 228 THR A O 1
ATOM 1792 N N . LEU A 1 229 ? 5.492 -15.828 -16.641 1 96.94 229 LEU A N 1
ATOM 1793 C CA . LEU A 1 229 ? 5.836 -14.688 -15.797 1 96.94 229 LEU A CA 1
ATOM 1794 C C . LEU A 1 229 ? 5.238 -13.398 -16.359 1 96.94 229 LEU A C 1
ATOM 1796 O O . LEU A 1 229 ? 5.219 -13.195 -17.578 1 96.94 229 LEU A O 1
ATOM 1800 N N . VAL A 1 230 ? 4.727 -12.602 -15.492 1 97.56 230 VAL A N 1
ATOM 1801 C CA . VAL A 1 230 ? 4.098 -11.328 -15.844 1 97.56 230 VAL A CA 1
ATOM 1802 C C . VAL A 1 230 ? 4.93 -10.172 -15.289 1 97.56 230 VAL A C 1
ATOM 1804 O O . VAL A 1 230 ? 5.367 -10.211 -14.141 1 97.56 230 VAL A O 1
ATOM 1807 N N . SER A 1 231 ? 5.188 -9.18 -16.125 1 96.5 231 SER A N 1
ATOM 1808 C CA . SER A 1 231 ? 5.953 -8.008 -15.695 1 96.5 231 SER A CA 1
ATOM 1809 C C . SER A 1 231 ? 5.094 -6.75 -15.711 1 96.5 231 SER A C 1
ATOM 1811 O O . SER A 1 231 ? 4.285 -6.555 -16.625 1 96.5 231 SER A O 1
ATOM 1813 N N . HIS A 1 232 ? 5.172 -6.004 -14.664 1 97.56 232 HIS A N 1
ATOM 1814 C CA . HIS A 1 232 ? 4.609 -4.664 -14.555 1 97.56 232 HIS A CA 1
ATOM 1815 C C . HIS A 1 232 ? 5.707 -3.613 -14.43 1 97.56 232 HIS A C 1
ATOM 1817 O O . HIS A 1 232 ? 6.684 -3.816 -13.703 1 97.56 232 HIS A O 1
ATOM 1823 N N . VAL A 1 233 ? 5.59 -2.553 -15.117 1 93.94 233 VAL A N 1
ATOM 1824 C CA . VAL A 1 233 ? 6.512 -1.434 -14.961 1 93.94 233 VAL A CA 1
ATOM 1825 C C . VAL A 1 233 ? 5.727 -0.127 -14.867 1 93.94 233 VAL A C 1
ATOM 1827 O O . VAL A 1 233 ? 4.855 0.146 -15.695 1 93.94 233 VAL A O 1
ATOM 1830 N N . CYS A 1 234 ? 5.988 0.586 -13.836 1 93.69 234 CYS A N 1
ATOM 1831 C CA . CYS A 1 234 ? 5.34 1.881 -13.672 1 93.69 234 CYS A CA 1
ATOM 1832 C C . CYS A 1 234 ? 5.82 2.873 -14.719 1 93.69 234 CYS A C 1
ATOM 1834 O O . CYS A 1 234 ? 7.027 3.021 -14.938 1 93.69 234 CYS A O 1
ATOM 1836 N N . GLU A 1 235 ? 4.977 3.582 -15.312 1 89.38 235 GLU A N 1
ATOM 1837 C CA . GLU A 1 235 ? 5.309 4.559 -16.344 1 89.38 235 GLU A CA 1
ATOM 1838 C C . GLU A 1 235 ? 5.898 5.828 -15.734 1 89.38 235 GLU A C 1
ATOM 1840 O O . GLU A 1 235 ? 6.609 6.574 -16.406 1 89.38 235 GLU A O 1
ATOM 1845 N N . GLY A 1 236 ? 5.613 6.023 -14.516 1 83.44 236 GLY A N 1
ATOM 1846 C CA . GLY A 1 236 ? 6.047 7.25 -13.867 1 83.44 236 GLY A CA 1
ATOM 1847 C C . GLY A 1 236 ? 7.402 7.117 -13.195 1 83.44 236 GLY A C 1
ATOM 1848 O O . GLY A 1 236 ? 8.266 7.98 -13.352 1 83.44 236 GLY A O 1
ATOM 1849 N N . CYS A 1 237 ? 7.609 5.992 -12.461 1 85.25 237 CYS A N 1
ATOM 1850 C CA . CYS A 1 237 ? 8.805 5.914 -11.633 1 85.25 237 CYS A CA 1
ATOM 1851 C C . CYS A 1 237 ? 9.625 4.676 -11.969 1 85.25 237 CYS A C 1
ATOM 1853 O O . CYS A 1 237 ? 10.609 4.367 -11.297 1 85.25 237 CYS A O 1
ATOM 1855 N N . LYS A 1 238 ? 9.25 3.822 -12.852 1 86.69 238 LYS A N 1
ATOM 1856 C CA . LYS A 1 238 ? 9.953 2.66 -13.391 1 86.69 238 LYS A CA 1
ATOM 1857 C C . LYS A 1 238 ? 10.047 1.548 -12.352 1 86.69 238 LYS A C 1
ATOM 1859 O O . LYS A 1 238 ? 10.852 0.625 -12.492 1 86.69 238 LYS A O 1
ATOM 1864 N N . TYR A 1 239 ? 9.258 1.737 -11.273 1 89.56 239 TYR A N 1
ATOM 1865 C CA . TYR A 1 239 ? 9.125 0.609 -10.359 1 89.56 239 TYR A CA 1
ATOM 1866 C C . TYR A 1 239 ? 8.664 -0.642 -11.102 1 89.56 239 TYR A C 1
ATOM 1868 O O . TYR A 1 239 ? 7.75 -0.584 -11.922 1 89.56 239 TYR A O 1
ATOM 1876 N N . GLN A 1 240 ? 9.336 -1.749 -10.836 1 91.19 240 GLN A N 1
ATOM 1877 C CA . GLN A 1 240 ? 9.086 -2.951 -11.617 1 91.19 240 GLN A CA 1
ATOM 1878 C C . GLN A 1 240 ? 8.773 -4.145 -10.719 1 91.19 240 GLN A C 1
ATOM 1880 O O . GLN A 1 240 ? 9.375 -4.293 -9.648 1 91.19 240 GLN A O 1
ATOM 1885 N N . TRP A 1 241 ? 7.848 -4.926 -11.164 1 95.12 241 TRP A N 1
ATOM 1886 C CA . TRP A 1 241 ? 7.523 -6.207 -10.547 1 95.12 241 TRP A CA 1
ATOM 1887 C C . TRP A 1 241 ? 7.438 -7.312 -11.594 1 95.12 241 TRP A C 1
ATOM 1889 O O . TRP A 1 241 ? 6.918 -7.094 -12.695 1 95.12 241 TRP A O 1
ATOM 1899 N N . GLN A 1 242 ? 8.039 -8.398 -11.344 1 94.94 242 GLN A N 1
ATOM 1900 C CA . GLN A 1 242 ? 7.859 -9.633 -12.109 1 94.94 242 GLN A CA 1
ATOM 1901 C C . GLN A 1 242 ? 7.336 -10.758 -11.219 1 94.94 242 GLN A C 1
ATOM 1903 O O . GLN A 1 242 ? 7.879 -11.008 -10.141 1 94.94 242 GLN A O 1
ATOM 1908 N N . MET A 1 243 ? 6.266 -11.414 -11.625 1 94.81 243 MET A N 1
ATOM 1909 C CA . MET A 1 243 ? 5.668 -12.453 -10.789 1 94.81 243 MET A CA 1
ATOM 1910 C C . MET A 1 243 ? 4.977 -13.508 -11.648 1 94.81 243 MET A C 1
ATOM 1912 O O . MET A 1 243 ? 4.621 -13.242 -12.797 1 94.81 243 MET A O 1
ATOM 1916 N N . PRO A 1 244 ? 4.887 -14.688 -11.102 1 95.06 244 PRO A N 1
ATOM 1917 C CA . PRO A 1 244 ? 4.184 -15.727 -11.852 1 95.06 244 PRO A CA 1
ATOM 1918 C C . PRO A 1 244 ? 2.678 -15.477 -11.945 1 95.06 244 PRO A C 1
ATOM 1920 O O . PRO A 1 244 ? 2.121 -14.742 -11.125 1 95.06 244 PRO A O 1
ATOM 1923 N N . THR A 1 245 ? 1.994 -16.109 -12.938 1 95.25 245 THR A N 1
ATOM 1924 C CA . THR A 1 245 ? 0.55 -16.016 -13.125 1 95.25 245 THR A CA 1
ATOM 1925 C C . THR A 1 245 ? -0.189 -16.594 -11.922 1 95.25 245 THR A C 1
ATOM 1927 O O . THR A 1 245 ? -1.375 -16.328 -11.727 1 95.25 245 THR A O 1
ATOM 1930 N N . LEU A 1 246 ? 0.534 -17.359 -11.094 1 91.25 246 LEU A N 1
ATOM 1931 C CA . LEU A 1 246 ? -0.004 -18 -9.898 1 91.25 246 LEU A CA 1
ATOM 1932 C C . LEU A 1 246 ? -0.741 -17 -9.023 1 91.25 246 LEU A C 1
ATOM 1934 O O . LEU A 1 246 ? -1.73 -17.344 -8.375 1 91.25 246 LEU A O 1
ATOM 1938 N N . PHE A 1 247 ? -0.353 -15.734 -9.023 1 91.62 247 PHE A N 1
ATOM 1939 C CA . PHE A 1 247 ? -0.83 -14.758 -8.047 1 91.62 247 PHE A CA 1
ATOM 1940 C C . PHE A 1 247 ? -2.121 -14.102 -8.523 1 91.62 247 PHE A C 1
ATOM 1942 O O . PHE A 1 247 ? -2.906 -13.609 -7.715 1 91.62 247 PHE A O 1
ATOM 1949 N N . TYR A 1 248 ? -2.434 -14.062 -9.734 1 93.69 248 TYR A N 1
ATOM 1950 C CA . TYR A 1 248 ? -3.492 -13.242 -10.305 1 93.69 248 TYR A CA 1
ATOM 1951 C C . TYR A 1 248 ? -4.867 -13.789 -9.945 1 93.69 248 TYR A C 1
ATOM 1953 O O . TYR A 1 248 ? -5.777 -13.031 -9.602 1 93.69 248 TYR A O 1
ATOM 1961 N N . PRO A 1 249 ? -5.031 -15.117 -9.883 1 92.31 249 PRO A N 1
ATOM 1962 C CA . PRO A 1 249 ? -6.348 -15.617 -9.484 1 92.31 249 PRO A CA 1
ATOM 1963 C C . PRO A 1 249 ? -6.746 -15.172 -8.078 1 92.31 249 PRO A C 1
ATOM 1965 O O . PRO A 1 249 ? -7.934 -15.094 -7.766 1 92.31 249 PRO A O 1
ATOM 1968 N N . THR A 1 250 ? -5.777 -14.867 -7.25 1 87.88 250 THR A N 1
ATOM 1969 C CA . THR A 1 250 ? -6.066 -14.562 -5.852 1 87.88 250 THR A CA 1
ATOM 1970 C C . THR A 1 250 ? -6.844 -13.25 -5.734 1 87.88 250 THR A C 1
ATOM 1972 O O . THR A 1 250 ? -7.449 -12.977 -4.699 1 87.88 250 THR A O 1
ATOM 1975 N N . ARG A 1 251 ? -6.875 -12.453 -6.785 1 87.88 251 ARG A N 1
ATOM 1976 C CA . ARG A 1 251 ? -7.578 -11.172 -6.805 1 87.88 251 ARG A CA 1
ATOM 1977 C C . ARG A 1 251 ? -9.047 -11.359 -7.18 1 87.88 251 ARG A C 1
ATOM 1979 O O . ARG A 1 251 ? -9.836 -10.414 -7.113 1 87.88 251 ARG A O 1
ATOM 1986 N N . GLU A 1 252 ? -9.422 -12.586 -7.484 1 90.31 252 GLU A N 1
ATOM 1987 C CA . GLU A 1 252 ? -10.75 -12.828 -8.039 1 90.31 252 GLU A CA 1
ATOM 1988 C C . GLU A 1 252 ? -11.703 -13.359 -6.969 1 90.31 252 GLU A C 1
ATOM 1990 O O . GLU A 1 252 ? -11.43 -14.383 -6.34 1 90.31 252 GLU A O 1
ATOM 1995 N N . PRO A 1 253 ? -12.891 -12.734 -6.809 1 90.06 253 PRO A N 1
ATOM 1996 C CA . PRO A 1 253 ? -13.867 -13.219 -5.828 1 90.06 253 PRO A CA 1
ATOM 1997 C C . PRO A 1 253 ? -14.258 -14.672 -6.051 1 90.06 253 PRO A C 1
ATOM 1999 O O . PRO A 1 253 ? -14.555 -15.391 -5.094 1 90.06 253 PRO A O 1
ATOM 2002 N N . ALA A 1 254 ? -14.242 -15.125 -7.293 1 92.88 254 ALA A N 1
ATOM 2003 C CA . ALA A 1 254 ? -14.586 -16.5 -7.613 1 92.88 254 ALA A CA 1
ATOM 2004 C C . ALA A 1 254 ? -13.648 -17.484 -6.906 1 92.88 254 ALA A C 1
ATOM 2006 O O . ALA A 1 254 ? -14.078 -18.547 -6.453 1 92.88 254 ALA A O 1
ATOM 2007 N N . VAL A 1 255 ? -12.406 -17.109 -6.84 1 92.06 255 VAL A N 1
ATOM 2008 C CA . VAL A 1 255 ? -11.414 -18 -6.242 1 92.06 255 VAL A CA 1
ATOM 2009 C C . VAL A 1 255 ? -11.594 -18.031 -4.727 1 92.06 255 VAL A C 1
ATOM 2011 O O . VAL A 1 255 ? -11.539 -19.094 -4.113 1 92.06 255 VAL A O 1
ATOM 2014 N N . VAL A 1 256 ? -11.82 -16.859 -4.121 1 90.25 256 VAL A N 1
ATOM 2015 C CA . VAL A 1 256 ? -12.055 -16.781 -2.682 1 90.25 256 VAL A CA 1
ATOM 2016 C C . VAL A 1 256 ? -13.297 -17.594 -2.311 1 90.25 256 VAL A C 1
ATOM 2018 O O . VAL A 1 256 ? -13.273 -18.375 -1.361 1 90.25 256 VAL A O 1
ATOM 2021 N N . ALA A 1 257 ? -14.32 -17.406 -3.1 1 93.06 257 ALA A N 1
ATOM 2022 C CA . ALA A 1 257 ? -15.57 -18.125 -2.852 1 93.06 257 ALA A CA 1
ATOM 2023 C C . ALA A 1 257 ? -15.375 -19.625 -3.023 1 93.06 257 ALA A C 1
ATOM 2025 O O . ALA A 1 257 ? -15.891 -20.422 -2.229 1 93.06 257 ALA A O 1
ATOM 2026 N N . PHE A 1 258 ? -14.672 -20.078 -4.027 1 94.94 258 PHE A N 1
ATOM 2027 C CA . PHE A 1 258 ? -14.422 -21.484 -4.297 1 94.94 258 PHE A CA 1
ATOM 2028 C C . PHE A 1 258 ? -13.727 -22.141 -3.109 1 94.94 258 PHE A C 1
ATOM 2030 O O . PHE A 1 258 ? -14.148 -23.203 -2.645 1 94.94 258 PHE A O 1
ATOM 2037 N N . TYR A 1 259 ? -12.656 -21.5 -2.6 1 92.5 259 TYR A N 1
ATOM 2038 C CA . TYR A 1 259 ? -11.938 -22.047 -1.447 1 92.5 259 TYR A CA 1
ATOM 2039 C C . TYR A 1 259 ? -12.82 -22.047 -0.207 1 92.5 259 TYR A C 1
ATOM 2041 O O . TYR A 1 259 ? -12.867 -23.031 0.532 1 92.5 259 TYR A O 1
ATOM 2049 N N . TYR A 1 260 ? -13.531 -20.922 -0.036 1 92.81 260 TYR A N 1
ATOM 2050 C CA . TYR A 1 260 ? -14.383 -20.797 1.14 1 92.81 260 TYR A CA 1
ATOM 2051 C C . TYR A 1 260 ? -15.461 -21.875 1.143 1 92.81 260 TYR A C 1
ATOM 2053 O O . TYR A 1 260 ? -15.75 -22.469 2.186 1 92.81 260 TYR A O 1
ATOM 2061 N N . ASP A 1 261 ? -16.062 -22.172 0.012 1 93.56 261 ASP A N 1
ATOM 2062 C CA . ASP A 1 261 ? -17.094 -23.203 -0.136 1 93.56 261 ASP A CA 1
ATOM 2063 C C . ASP A 1 261 ? -16.562 -24.578 0.263 1 93.56 261 ASP A C 1
ATOM 2065 O O . ASP A 1 261 ? -17.344 -25.469 0.609 1 93.56 261 ASP A O 1
ATOM 2069 N N . HIS A 1 262 ? -15.344 -24.719 0.185 1 93.31 262 HIS A N 1
ATOM 2070 C CA . HIS A 1 262 ? -14.742 -26 0.526 1 93.31 262 HIS A CA 1
ATOM 2071 C C . HIS A 1 262 ? -14.094 -25.953 1.906 1 93.31 262 HIS A C 1
ATOM 2073 O O . HIS A 1 262 ? -13.258 -26.797 2.236 1 93.31 262 HIS A O 1
ATOM 2079 N N . GLY A 1 263 ? -14.305 -24.828 2.598 1 91.06 263 GLY A N 1
ATOM 2080 C CA . GLY A 1 263 ? -13.906 -24.75 3.994 1 91.06 263 GLY A CA 1
ATOM 2081 C C . GLY A 1 263 ? -12.523 -24.156 4.188 1 91.06 263 GLY A C 1
ATOM 2082 O O . GLY A 1 263 ? -11.93 -24.281 5.266 1 91.06 263 GLY A O 1
ATOM 2083 N N . VAL A 1 264 ? -11.969 -23.609 3.121 1 89.25 264 VAL A N 1
ATOM 2084 C CA . VAL A 1 264 ? -10.656 -22.984 3.215 1 89.25 264 VAL A CA 1
ATOM 2085 C C . VAL A 1 264 ? -10.797 -21.469 3.252 1 89.25 264 VAL A C 1
ATOM 2087 O O . VAL A 1 264 ? -11.344 -20.875 2.324 1 89.25 264 VAL A O 1
ATOM 2090 N N . GLU A 1 265 ? -10.359 -20.875 4.328 1 83.25 265 GLU A N 1
ATOM 2091 C CA . GLU A 1 265 ? -10.32 -19.422 4.402 1 83.25 265 GLU A CA 1
ATOM 2092 C C . GLU A 1 265 ? -9.055 -18.859 3.766 1 83.25 265 GLU A C 1
ATOM 2094 O O . GLU A 1 265 ? -8.055 -18.641 4.453 1 83.25 265 GLU A O 1
ATOM 2099 N N . PHE A 1 266 ? -9.211 -18.656 2.535 1 75.94 266 PHE A N 1
ATOM 2100 C CA . PHE A 1 266 ? -8.062 -18.281 1.726 1 75.94 266 PHE A CA 1
ATOM 2101 C C . PHE A 1 266 ? -7.656 -16.828 1.999 1 75.94 266 PHE A C 1
ATOM 2103 O O . PHE A 1 266 ? -8.5 -15.938 2.006 1 75.94 266 PHE A O 1
ATOM 2110 N N . ASP A 1 267 ? -6.398 -16.656 2.371 1 70.56 267 ASP A N 1
ATOM 2111 C CA . ASP A 1 267 ? -5.785 -15.344 2.561 1 70.56 267 ASP A CA 1
ATOM 2112 C C . ASP A 1 267 ? -4.477 -15.234 1.7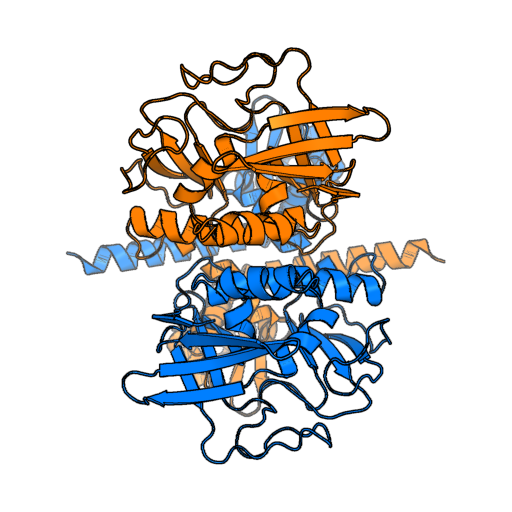81 1 70.56 267 ASP A C 1
ATOM 2114 O O . ASP A 1 267 ? -3.492 -15.898 2.111 1 70.56 267 ASP A O 1
ATOM 2118 N N . LEU A 1 268 ? -4.543 -14.469 0.774 1 63.97 268 LEU A N 1
ATOM 2119 C CA . LEU A 1 268 ? -3.375 -14.328 -0.087 1 63.97 268 LEU A CA 1
ATOM 2120 C C . LEU A 1 268 ? -2.15 -13.914 0.722 1 63.97 268 LEU A C 1
ATOM 2122 O O . LEU A 1 268 ? -1.017 -14.211 0.334 1 63.97 268 LEU A O 1
ATOM 2126 N N . ALA A 1 269 ? -2.447 -13.375 1.789 1 59.59 269 ALA A N 1
ATOM 2127 C CA . ALA A 1 269 ? -1.326 -12.844 2.561 1 59.59 269 ALA A CA 1
ATOM 2128 C C . ALA A 1 269 ? -0.624 -13.945 3.342 1 59.59 269 ALA A C 1
ATOM 2130 O O . ALA A 1 269 ? 0.504 -13.766 3.807 1 59.59 269 ALA A O 1
ATOM 2131 N N . THR A 1 270 ? -1.199 -15.102 3.332 1 64.62 270 THR A N 1
ATOM 2132 C CA . THR A 1 270 ? -0.552 -16.094 4.18 1 64.62 270 THR A CA 1
ATOM 2133 C C . THR A 1 270 ? 0.222 -17.109 3.338 1 64.62 270 THR A C 1
ATOM 2135 O O . THR A 1 270 ? -0.245 -17.531 2.277 1 64.62 270 THR A O 1
ATOM 2138 N N . TYR A 1 271 ? 1.434 -17.359 3.752 1 66.62 271 TYR A N 1
ATOM 2139 C CA . TYR A 1 271 ? 2.314 -18.297 3.057 1 66.62 271 TYR A CA 1
ATOM 2140 C C . TYR A 1 271 ? 1.691 -19.688 2.982 1 66.62 271 TYR A C 1
ATOM 2142 O O . TYR A 1 271 ? 1.819 -20.375 1.969 1 66.62 271 TYR A O 1
ATOM 2150 N N . GLU A 1 272 ? 0.985 -20.031 3.988 1 67.25 272 GLU A N 1
ATOM 2151 C CA . GLU A 1 272 ? 0.36 -21.344 4.027 1 67.25 272 GLU A CA 1
ATOM 2152 C C . GLU A 1 272 ? -0.669 -21.5 2.91 1 67.25 272 GLU A C 1
ATOM 2154 O O . GLU A 1 272 ? -0.787 -22.578 2.314 1 67.25 272 GLU A O 1
ATOM 2159 N N . GLN A 1 273 ? -1.173 -20.438 2.6 1 72.81 273 GLN A N 1
ATOM 2160 C CA . GLN A 1 273 ? -2.234 -20.516 1.602 1 72.81 273 GLN A CA 1
ATOM 2161 C C . GLN A 1 273 ? -1.659 -20.547 0.188 1 72.81 273 GLN A C 1
ATOM 2163 O O . GLN A 1 273 ? -2.322 -21 -0.747 1 72.81 273 GLN A O 1
ATOM 2168 N N . ARG A 1 274 ? -0.447 -20.203 0.15 1 77.56 274 ARG A N 1
ATOM 2169 C CA . ARG A 1 274 ? 0.206 -20.266 -1.153 1 77.56 274 ARG A CA 1
ATOM 2170 C C . ARG A 1 274 ? 0.346 -21.703 -1.628 1 77.56 274 ARG A C 1
ATOM 2172 O O . ARG A 1 274 ? 0.281 -21.984 -2.828 1 77.56 274 ARG A O 1
ATOM 2179 N N . THR A 1 275 ? 0.44 -22.562 -0.635 1 80.31 275 THR A N 1
ATOM 2180 C CA . THR A 1 275 ? 0.583 -23.969 -0.958 1 80.31 275 THR A CA 1
ATOM 2181 C C . THR A 1 275 ? -0.651 -24.484 -1.694 1 80.31 275 THR A C 1
ATOM 2183 O O . THR A 1 275 ? -0.542 -25.344 -2.58 1 80.31 275 THR A O 1
ATOM 2186 N N . HIS A 1 276 ? -1.766 -23.891 -1.415 1 81.31 276 HIS A N 1
ATOM 2187 C CA . HIS A 1 276 ? -3.002 -24.297 -2.074 1 81.31 276 HIS A CA 1
ATOM 2188 C C . HIS A 1 276 ? -2.986 -23.922 -3.553 1 81.31 276 HIS A C 1
ATOM 2190 O O . HIS A 1 276 ? -3.621 -24.594 -4.371 1 81.31 276 HIS A O 1
ATOM 2196 N N . LEU A 1 277 ? -2.217 -22.969 -3.846 1 84.25 277 LEU A N 1
ATOM 2197 C CA . LEU A 1 277 ? -2.223 -22.469 -5.215 1 84.25 277 LEU A CA 1
ATOM 2198 C C . LEU A 1 277 ? -1.224 -23.234 -6.078 1 84.25 277 LEU A C 1
ATOM 2200 O O . LEU A 1 277 ? -1.284 -23.172 -7.309 1 84.25 277 LEU A O 1
ATOM 2204 N N . LEU A 1 278 ? -0.352 -23.953 -5.43 1 88.81 278 LEU A N 1
ATOM 2205 C CA . LEU A 1 278 ? 0.737 -24.578 -6.18 1 88.81 278 LEU A CA 1
ATOM 2206 C C . LEU A 1 278 ? 0.219 -25.703 -7.059 1 88.81 278 LEU A C 1
ATOM 2208 O O . LEU A 1 278 ? 0.897 -26.125 -8 1 88.81 278 LEU A O 1
ATOM 2212 N N . ASP A 1 279 ? -0.994 -26.188 -6.789 1 88.19 279 ASP A N 1
ATOM 2213 C CA . ASP A 1 279 ? -1.573 -27.25 -7.598 1 88.19 279 ASP A CA 1
ATOM 2214 C C . ASP A 1 279 ? -2.25 -26.688 -8.844 1 88.19 279 ASP A C 1
ATOM 2216 O O . ASP A 1 279 ? -2.863 -27.438 -9.617 1 88.19 279 ASP A O 1
ATOM 2220 N N . TYR A 1 280 ? -2.16 -25.438 -9.008 1 92.25 280 TYR A N 1
ATOM 2221 C CA . TYR A 1 280 ? -2.805 -24.828 -10.164 1 92.25 280 TYR A CA 1
ATOM 2222 C C . TYR A 1 280 ? -2.191 -25.328 -11.461 1 92.25 280 TYR A C 1
ATOM 2224 O O . TYR A 1 280 ? -1.064 -25.828 -11.469 1 92.25 280 TYR A O 1
ATOM 2232 N N . ARG A 1 281 ? -2.945 -25.297 -12.531 1 94.75 281 ARG A N 1
ATOM 2233 C CA . ARG A 1 281 ? -2.486 -25.594 -13.883 1 94.75 281 ARG A CA 1
ATOM 2234 C C . ARG A 1 281 ? -2.691 -24.406 -14.812 1 94.75 281 ARG A C 1
ATOM 2236 O O . ARG A 1 281 ? -3.627 -23.625 -14.633 1 94.75 281 ARG A O 1
ATOM 2243 N N . GLU A 1 282 ? -1.795 -24.344 -15.703 1 95.75 282 GLU A N 1
ATOM 2244 C CA . GLU A 1 282 ? -1.868 -23.234 -16.656 1 95.75 282 GLU A CA 1
ATOM 2245 C C . GLU A 1 282 ? -1.794 -23.734 -18.094 1 95.75 282 GLU A C 1
ATOM 2247 O O . GLU A 1 282 ? -1.061 -24.672 -18.391 1 95.75 282 GLU A O 1
ATOM 2252 N N . GLU A 1 283 ? -2.58 -23.172 -18.953 1 95.75 283 GLU A N 1
ATOM 2253 C CA . GLU A 1 283 ? -2.578 -23.469 -20.375 1 95.75 283 GLU A CA 1
ATOM 2254 C C . GLU A 1 283 ? -2.625 -22.203 -21.219 1 95.75 283 GLU A C 1
ATOM 2256 O O . GLU A 1 283 ? -3.469 -21.328 -20.984 1 95.75 283 GLU A O 1
ATOM 2261 N N . LEU A 1 284 ? -1.729 -22.125 -22.109 1 96.56 284 LEU A N 1
ATOM 2262 C CA . LEU A 1 284 ? -1.788 -21.047 -23.094 1 96.56 284 LEU A CA 1
ATOM 2263 C C . LEU A 1 284 ? -2.777 -21.375 -24.203 1 96.56 284 LEU A C 1
ATOM 2265 O O . LEU A 1 284 ? -2.498 -22.219 -25.062 1 96.56 284 LEU A O 1
ATOM 2269 N N . LEU A 1 285 ? -3.842 -20.688 -24.234 1 97 285 LEU A N 1
ATOM 2270 C CA . LEU A 1 285 ? -4.902 -20.969 -25.188 1 97 285 LEU A CA 1
ATOM 2271 C C . LEU A 1 285 ? -4.633 -20.281 -26.516 1 97 285 LEU A C 1
ATOM 2273 O O . LEU A 1 285 ? -5.031 -20.766 -27.578 1 97 285 LEU A O 1
ATOM 2277 N N . SER A 1 286 ? -4.109 -19.094 -26.391 1 96.31 286 SER A N 1
ATOM 2278 C CA . SER A 1 286 ? -3.803 -18.281 -27.562 1 96.31 286 SER A CA 1
ATOM 2279 C C . SER A 1 286 ? -2.613 -17.359 -27.312 1 96.31 286 SER A C 1
ATOM 2281 O O . SER A 1 286 ? -2.445 -16.859 -26.203 1 96.31 286 SER A O 1
ATOM 2283 N N . GLU A 1 287 ? -1.834 -17.094 -28.328 1 93.62 287 GLU A N 1
ATOM 2284 C CA . GLU A 1 287 ? -0.693 -16.188 -28.203 1 93.62 287 GLU A CA 1
ATOM 2285 C C . GLU A 1 287 ? -1.064 -14.773 -28.625 1 93.62 287 GLU A C 1
ATOM 2287 O O . GLU A 1 287 ? -0.537 -13.797 -28.078 1 93.62 287 GLU A O 1
ATOM 2292 N N . ASP A 1 288 ? -2.014 -14.766 -29.641 1 93.75 288 ASP A N 1
ATOM 2293 C CA . ASP A 1 288 ? -2.426 -13.469 -30.156 1 93.75 288 ASP A CA 1
ATOM 2294 C C . ASP A 1 288 ? -3.906 -13.461 -30.531 1 93.75 288 ASP A C 1
ATOM 2296 O O . ASP A 1 288 ? -4.297 -14.047 -31.547 1 93.75 288 ASP A O 1
ATOM 2300 N N . PRO A 1 289 ? -4.723 -12.844 -29.734 1 95.56 289 PRO A N 1
ATOM 2301 C CA . PRO A 1 289 ? -4.402 -12.219 -28.438 1 95.56 289 PRO A CA 1
ATOM 2302 C C . PRO A 1 289 ? -4.082 -13.242 -27.359 1 95.56 289 PRO A C 1
ATOM 2304 O O . PRO A 1 289 ? -4.562 -14.375 -27.406 1 95.56 289 PRO A O 1
ATOM 2307 N N . VAL A 1 290 ? -3.352 -12.812 -26.359 1 96.81 290 VAL A N 1
ATOM 2308 C CA . VAL A 1 290 ? -2.936 -13.703 -25.281 1 96.81 290 VAL A CA 1
ATOM 2309 C C . VAL A 1 290 ? -4.16 -14.164 -24.5 1 96.81 290 VAL A C 1
ATOM 2311 O O . VAL A 1 290 ? -5.02 -13.352 -24.141 1 96.81 290 VAL A O 1
ATOM 2314 N N . ARG A 1 291 ? -4.312 -15.414 -24.391 1 98.12 291 ARG A N 1
ATOM 2315 C CA . ARG A 1 291 ? -5.285 -16.047 -23.5 1 98.12 291 ARG A CA 1
ATOM 2316 C C . ARG A 1 291 ? -4.645 -17.172 -22.703 1 98.12 291 ARG A C 1
ATOM 2318 O O . ARG A 1 291 ? -4.082 -18.109 -23.281 1 98.12 291 ARG A O 1
ATOM 2325 N N . ILE A 1 292 ? -4.691 -17.031 -21.391 1 98.12 292 ILE A N 1
ATOM 2326 C CA . ILE A 1 292 ? -4.125 -18.031 -20.5 1 98.12 292 ILE A CA 1
ATOM 2327 C C . ILE A 1 292 ? -5.215 -18.594 -19.594 1 98.12 292 ILE A C 1
ATOM 2329 O O . ILE A 1 292 ? -5.887 -17.844 -18.875 1 98.12 292 ILE A O 1
ATOM 2333 N N . ARG A 1 293 ? -5.375 -19.844 -19.625 1 98.19 293 ARG A N 1
ATOM 2334 C CA . ARG A 1 293 ? -6.32 -20.484 -18.719 1 98.19 293 ARG A CA 1
ATOM 2335 C C . ARG A 1 293 ? -5.609 -21.016 -17.469 1 98.19 293 ARG A C 1
ATOM 2337 O O . ARG A 1 293 ? -4.645 -21.781 -17.578 1 98.19 293 ARG A O 1
ATOM 2344 N N . ILE A 1 294 ? -6.062 -20.594 -16.344 1 97.31 294 ILE A N 1
ATOM 2345 C CA . ILE A 1 294 ? -5.586 -21.094 -15.062 1 97.31 294 ILE A CA 1
ATOM 2346 C C . ILE A 1 294 ? -6.664 -21.953 -14.406 1 97.31 294 ILE A C 1
ATOM 2348 O O . ILE A 1 294 ? -7.805 -21.5 -14.25 1 97.31 294 ILE A O 1
ATOM 2352 N N . THR A 1 295 ? -6.309 -23.141 -14.094 1 97.56 295 THR A N 1
ATOM 2353 C CA . THR A 1 295 ? -7.219 -24.078 -13.445 1 97.56 295 THR A CA 1
ATOM 2354 C C . THR A 1 295 ? -6.797 -24.328 -12 1 97.56 295 THR A C 1
ATOM 2356 O O . THR A 1 295 ? -5.652 -24.719 -11.742 1 97.56 295 THR A O 1
ATOM 2359 N N . ILE A 1 296 ? -7.684 -24.125 -11.07 1 95.19 296 ILE A N 1
ATOM 2360 C CA . ILE A 1 296 ? -7.469 -24.375 -9.648 1 95.19 296 ILE A CA 1
ATOM 2361 C C . ILE A 1 296 ? -8.273 -25.594 -9.211 1 95.19 296 ILE A C 1
ATOM 2363 O O . ILE A 1 296 ? -9.508 -25.547 -9.156 1 95.19 296 ILE A O 1
ATOM 2367 N N . PRO A 1 297 ? -7.594 -26.656 -8.883 1 95.31 297 PRO A N 1
ATOM 2368 C CA . PRO A 1 297 ? -8.281 -27.844 -8.398 1 95.31 297 PRO A CA 1
ATOM 2369 C C . PRO A 1 297 ? -8.453 -27.859 -6.883 1 95.31 297 PRO A C 1
ATOM 2371 O O . PRO A 1 297 ? -7.574 -27.391 -6.156 1 95.31 297 PRO A O 1
ATOM 2374 N N . LEU A 1 298 ? -9.609 -28.359 -6.41 1 93.38 298 LEU A N 1
ATOM 2375 C CA . LEU A 1 298 ? -9.836 -28.562 -4.984 1 93.38 298 LEU A CA 1
ATOM 2376 C C . LEU A 1 298 ? -10.891 -29.641 -4.746 1 93.38 298 LEU A C 1
ATOM 2378 O O . LEU A 1 298 ? -12.023 -29.516 -5.211 1 93.38 298 LEU A O 1
ATOM 2382 N N . GLU A 1 299 ? -10.531 -30.719 -4.051 1 93.06 299 GLU A N 1
ATOM 2383 C CA . GLU A 1 299 ? -11.414 -31.812 -3.631 1 93.06 299 GLU A CA 1
ATOM 2384 C C . GLU A 1 299 ? -12.242 -32.344 -4.801 1 93.06 299 GLU A C 1
ATOM 2386 O O . GLU A 1 299 ? -13.469 -32.438 -4.703 1 93.06 299 GLU A O 1
ATOM 2391 N N . GLY A 1 300 ? -11.609 -32.562 -5.875 1 93.69 300 GLY A N 1
ATOM 2392 C CA . GLY A 1 300 ? -12.242 -33.188 -7.02 1 93.69 300 GLY A CA 1
ATOM 2393 C C . GLY A 1 300 ? -12.969 -32.219 -7.922 1 93.69 300 GLY A C 1
ATOM 2394 O O . GLY A 1 300 ? -13.469 -32.594 -8.984 1 93.69 300 GLY A O 1
ATOM 2395 N N . GLU A 1 301 ? -13.109 -30.938 -7.508 1 96.44 301 GLU A N 1
ATOM 2396 C CA . GLU A 1 301 ? -13.68 -29.875 -8.336 1 96.44 301 GLU A CA 1
ATOM 2397 C C . GLU A 1 301 ? -12.594 -28.984 -8.922 1 96.44 301 GLU A C 1
ATOM 2399 O O . GLU A 1 301 ? -11.422 -29.078 -8.539 1 96.44 301 GLU A O 1
ATOM 2404 N N . GLU A 1 302 ? -13.031 -28.203 -10 1 97.06 302 GLU A N 1
ATOM 2405 C CA . GLU A 1 302 ? -12.078 -27.297 -10.633 1 97.06 302 GLU A CA 1
ATOM 2406 C C . GLU A 1 302 ? -12.711 -25.938 -10.914 1 97.06 302 GLU A C 1
ATOM 2408 O O . GLU A 1 302 ? -13.883 -25.859 -11.281 1 97.06 302 GLU A O 1
ATOM 2413 N N . LEU A 1 303 ? -12.008 -24.922 -10.617 1 97.12 303 LEU A N 1
ATOM 2414 C CA . LEU A 1 303 ? -12.328 -23.562 -11.047 1 97.12 303 LEU A CA 1
ATOM 2415 C C . LEU A 1 303 ? -11.375 -23.094 -12.141 1 97.12 303 LEU A C 1
ATOM 2417 O O . LEU A 1 303 ? -10.156 -23.172 -11.984 1 97.12 303 LEU A O 1
ATOM 2421 N N . ARG A 1 304 ? -11.922 -22.688 -13.258 1 98.06 304 ARG A N 1
ATOM 2422 C CA . ARG A 1 304 ? -11.109 -22.234 -14.383 1 98.06 304 ARG A CA 1
ATOM 2423 C C . ARG A 1 304 ? -11.297 -20.75 -14.648 1 98.06 304 ARG A C 1
ATOM 2425 O O . ARG A 1 304 ? -12.43 -20.266 -14.703 1 98.06 304 ARG A O 1
ATOM 2432 N N . LEU A 1 305 ? -10.211 -20.078 -14.719 1 97.81 305 LEU A N 1
ATOM 2433 C CA . LEU A 1 305 ? -10.203 -18.672 -15.078 1 97.81 305 LEU A CA 1
ATOM 2434 C C . LEU A 1 305 ? -9.359 -18.438 -16.328 1 97.81 305 LEU A C 1
ATOM 2436 O O . LEU A 1 305 ? -8.281 -19.016 -16.469 1 97.81 305 LEU A O 1
ATOM 2440 N N . THR A 1 306 ? -9.875 -17.641 -17.266 1 98.5 306 THR A N 1
ATOM 2441 C CA . THR A 1 306 ? -9.102 -17.25 -18.438 1 98.5 306 THR A CA 1
ATOM 2442 C C . THR A 1 306 ? -8.695 -15.781 -18.359 1 98.5 306 THR A C 1
ATOM 2444 O O . THR A 1 306 ? -9.531 -14.914 -18.109 1 98.5 306 THR A O 1
ATOM 2447 N N . PHE A 1 307 ? -7.43 -15.562 -18.531 1 98.25 307 PHE A N 1
ATOM 2448 C CA . PHE A 1 307 ? -6.867 -14.219 -18.453 1 98.25 307 PHE A CA 1
ATOM 2449 C C . PHE A 1 307 ? -6.434 -13.727 -19.828 1 98.25 307 PHE A C 1
ATOM 2451 O O . PHE A 1 307 ? -6.062 -14.523 -20.688 1 98.25 307 PHE A O 1
ATOM 2458 N N . ASP A 1 308 ? -6.469 -12.422 -20.062 1 98.19 308 ASP A N 1
ATOM 2459 C CA . ASP A 1 308 ? -5.988 -11.812 -21.297 1 98.19 308 ASP A CA 1
ATOM 2460 C C . ASP A 1 308 ? -4.605 -11.188 -21.094 1 98.19 308 ASP A C 1
ATOM 2462 O O . ASP A 1 308 ? -3.91 -11.508 -20.125 1 98.19 308 ASP A O 1
ATOM 2466 N N . GLU A 1 309 ? -4.164 -10.375 -22.031 1 96.5 309 GLU A N 1
ATOM 2467 C CA . GLU A 1 309 ? -2.805 -9.844 -22.062 1 96.5 309 GLU A CA 1
ATOM 2468 C C . GLU A 1 309 ? -2.59 -8.82 -20.953 1 96.5 309 GLU A C 1
ATOM 2470 O O . GLU A 1 309 ? -1.452 -8.453 -20.641 1 96.5 309 GLU A O 1
ATOM 2475 N N . ARG A 1 310 ? -3.639 -8.328 -20.344 1 96.38 310 ARG A N 1
ATOM 2476 C CA . ARG A 1 310 ? -3.562 -7.391 -19.219 1 96.38 310 ARG A CA 1
ATOM 2477 C C . ARG A 1 310 ? -3.791 -8.102 -17.891 1 96.38 310 ARG A C 1
ATOM 2479 O O . ARG A 1 310 ? -3.893 -7.453 -16.844 1 96.38 310 ARG A O 1
ATOM 2486 N N . MET A 1 311 ? -3.994 -9.469 -18 1 97.81 311 MET A N 1
ATOM 2487 C CA . MET A 1 311 ? -4.285 -10.344 -16.875 1 97.81 311 MET A CA 1
ATOM 2488 C C . MET A 1 311 ? -5.637 -10.008 -16.266 1 97.81 311 MET A C 1
ATOM 2490 O O . MET A 1 311 ? -5.82 -10.141 -15.047 1 97.81 311 MET A O 1
ATOM 2494 N N . ASP A 1 312 ? -6.508 -9.5 -17.062 1 96.06 312 ASP A N 1
ATOM 2495 C CA . ASP A 1 312 ? -7.914 -9.406 -16.688 1 96.06 312 ASP A CA 1
ATOM 2496 C C . ASP A 1 312 ? -8.641 -10.727 -16.953 1 96.06 312 ASP A C 1
ATOM 2498 O O . ASP A 1 312 ? -8.383 -11.391 -17.969 1 96.06 312 ASP A O 1
ATOM 2502 N N . VAL A 1 313 ? -9.5 -11.016 -16.125 1 96.5 313 VAL A N 1
ATOM 2503 C CA . VAL A 1 313 ? -10.273 -12.242 -16.328 1 96.5 313 VAL A CA 1
ATOM 2504 C C . VAL A 1 313 ? -11.32 -12.023 -17.406 1 96.5 313 VAL A C 1
ATOM 2506 O O . VAL A 1 313 ? -12.094 -11.07 -17.359 1 96.5 313 VAL A O 1
ATOM 2509 N N . VAL A 1 314 ? -11.383 -12.914 -18.391 1 97.12 314 VAL A N 1
ATOM 2510 C CA . VAL A 1 314 ? -12.328 -12.758 -19.484 1 97.12 314 VAL A CA 1
ATOM 2511 C C . VAL A 1 314 ? -13.359 -13.883 -19.438 1 97.12 314 VAL A C 1
ATOM 2513 O O . VAL A 1 314 ? -14.414 -13.797 -20.078 1 97.12 314 VAL A O 1
ATOM 2516 N N . ASP A 1 315 ? -13.016 -14.922 -18.641 1 96.69 315 ASP A N 1
ATOM 2517 C CA . ASP A 1 315 ? -13.953 -16.031 -18.5 1 96.69 315 ASP A CA 1
ATOM 2518 C C . ASP A 1 315 ? -13.734 -16.781 -17.188 1 96.69 315 ASP A C 1
ATOM 2520 O O . ASP A 1 315 ? -12.594 -16.922 -16.734 1 96.69 315 ASP A O 1
ATOM 2524 N N . VAL A 1 316 ? -14.805 -17.172 -16.578 1 96.12 316 VAL A N 1
ATOM 2525 C CA . VAL A 1 316 ? -14.773 -17.984 -15.359 1 96.12 316 VAL A CA 1
ATOM 2526 C C . VAL A 1 316 ? -15.719 -19.172 -15.508 1 96.12 316 VAL A C 1
ATOM 2528 O O . VAL A 1 316 ? -16.875 -19.016 -15.922 1 96.12 316 VAL A O 1
ATOM 2531 N N . TYR A 1 317 ? -15.203 -20.344 -15.172 1 95.06 317 TYR A N 1
ATOM 2532 C CA . TYR A 1 317 ? -16.016 -21.562 -15.25 1 95.06 317 TYR A CA 1
ATOM 2533 C C . TYR A 1 317 ? -15.766 -22.469 -14.047 1 95.06 317 TYR A C 1
ATOM 2535 O O . TYR A 1 317 ? -14.617 -22.688 -13.664 1 95.06 317 TYR A O 1
ATOM 2543 N N . ARG A 1 318 ? -16.797 -22.828 -13.391 1 92.81 318 ARG A N 1
ATOM 2544 C CA . ARG A 1 318 ? -16.734 -23.781 -12.289 1 92.81 318 ARG A CA 1
ATOM 2545 C C . ARG A 1 318 ? -17.516 -25.047 -12.625 1 92.81 318 ARG A C 1
ATOM 2547 O O . ARG A 1 318 ? -18.656 -24.984 -13.086 1 92.81 318 ARG A O 1
ATOM 2554 N N . MET B 1 1 ? 25.578 -1.193 30.812 1 28.72 1 MET B N 1
ATOM 2555 C CA . MET B 1 1 ? 26.234 -1.019 29.516 1 28.72 1 MET B CA 1
ATOM 2556 C C . MET B 1 1 ? 25.203 -0.833 28.406 1 28.72 1 MET B C 1
ATOM 2558 O O . MET B 1 1 ? 25.531 -0.85 27.234 1 28.72 1 MET B O 1
ATOM 2562 N N . GLY B 1 2 ? 23.938 -1.13 28.594 1 33.94 2 GLY B N 1
ATOM 2563 C CA . GLY B 1 2 ? 22.812 -1.39 27.703 1 33.94 2 GLY B CA 1
ATOM 2564 C C . GLY B 1 2 ? 22.281 -0.136 27.031 1 33.94 2 GLY B C 1
ATOM 2565 O O . GLY B 1 2 ? 21.828 -0.177 25.891 1 33.94 2 GLY B O 1
ATOM 2566 N N . PRO B 1 3 ? 22.016 0.93 27.672 1 45.88 3 PRO B N 1
ATOM 2567 C CA . PRO B 1 3 ? 21.375 2.15 27.188 1 45.88 3 PRO B CA 1
ATOM 2568 C C . PRO B 1 3 ? 22.25 2.947 26.219 1 45.88 3 PRO B C 1
ATOM 2570 O O . PRO B 1 3 ? 21.75 3.781 25.469 1 45.88 3 PRO B O 1
ATOM 2573 N N . SER B 1 4 ? 23.5 2.857 26.297 1 46.47 4 SER B N 1
ATOM 2574 C CA . SER B 1 4 ? 24.438 3.678 25.547 1 46.47 4 SER B CA 1
ATOM 2575 C C . SER B 1 4 ? 24.453 3.301 24.062 1 46.47 4 SER B C 1
ATOM 2577 O O . SER B 1 4 ? 24.656 4.16 23.203 1 46.47 4 SER B O 1
ATOM 2579 N N . THR B 1 5 ? 24.172 2.057 23.766 1 47.19 5 THR B N 1
ATOM 2580 C CA . THR B 1 5 ? 24.281 1.552 22.391 1 47.19 5 THR B CA 1
ATOM 2581 C C . THR B 1 5 ? 23.109 2.033 21.547 1 47.19 5 THR B C 1
ATOM 2583 O O . THR B 1 5 ? 23.266 2.314 20.359 1 47.19 5 THR B O 1
ATOM 2586 N N . THR B 1 6 ? 21.922 2.258 22.203 1 45.91 6 THR B N 1
ATOM 2587 C CA . THR B 1 6 ? 20.75 2.738 21.484 1 45.91 6 THR B CA 1
ATOM 2588 C C . THR B 1 6 ? 20.906 4.215 21.141 1 45.91 6 THR B C 1
ATOM 2590 O O . THR B 1 6 ? 20.516 4.641 20.047 1 45.91 6 THR B O 1
ATOM 2593 N N . ARG B 1 7 ? 21.469 4.988 22.062 1 49.47 7 ARG B N 1
ATOM 2594 C CA . ARG B 1 7 ? 21.688 6.41 21.844 1 49.47 7 ARG B CA 1
ATOM 2595 C C . ARG B 1 7 ? 22.734 6.637 20.75 1 49.47 7 ARG B C 1
ATOM 2597 O O . ARG B 1 7 ? 22.578 7.527 19.906 1 49.47 7 ARG B O 1
ATOM 2604 N N . ASP B 1 8 ? 23.797 5.797 20.828 1 48.44 8 ASP B N 1
ATOM 2605 C CA . ASP B 1 8 ? 24.828 5.902 19.797 1 48.44 8 ASP B CA 1
ATOM 2606 C C . ASP B 1 8 ? 24.281 5.523 18.422 1 48.44 8 ASP B C 1
ATOM 2608 O O . ASP B 1 8 ? 24.641 6.141 17.422 1 48.44 8 ASP B O 1
ATOM 2612 N N . ALA B 1 9 ? 23.391 4.586 18.438 1 51.59 9 ALA B N 1
ATOM 2613 C CA . ALA B 1 9 ? 22.75 4.172 17.188 1 51.59 9 ALA B CA 1
ATOM 2614 C C . ALA B 1 9 ? 21.812 5.254 16.672 1 51.59 9 ALA B C 1
ATOM 2616 O O . ALA B 1 9 ? 21.766 5.52 15.469 1 51.59 9 ALA B O 1
ATOM 2617 N N . GLU B 1 10 ? 21.188 5.84 17.656 1 51.5 10 GLU B N 1
ATOM 2618 C CA . GLU B 1 10 ? 20.297 6.938 17.312 1 51.5 10 GLU B CA 1
ATOM 2619 C C . GLU B 1 10 ? 21.078 8.141 16.797 1 51.5 10 GLU B C 1
ATOM 2621 O O . GLU B 1 10 ? 20.656 8.797 15.836 1 51.5 10 GLU B O 1
ATOM 2626 N N . GLN B 1 11 ? 22.141 8.438 17.438 1 51.22 11 GLN B N 1
ATOM 2627 C CA . GLN B 1 11 ? 22.984 9.555 17.016 1 51.22 11 GLN B CA 1
ATOM 2628 C C . GLN B 1 11 ? 23.625 9.273 15.664 1 51.22 11 GLN B C 1
ATOM 2630 O O . GLN B 1 11 ? 23.719 10.172 14.82 1 51.22 11 GLN B O 1
ATOM 2635 N N . SER B 1 12 ? 24.125 8.008 15.562 1 48.94 12 SER B N 1
ATOM 2636 C CA . SER B 1 12 ? 24.734 7.625 14.289 1 48.94 12 SER B CA 1
ATOM 2637 C C . SER B 1 12 ? 23.703 7.645 13.164 1 48.94 12 SER B C 1
ATOM 2639 O O . SER B 1 12 ? 23.984 8.125 12.062 1 48.94 12 SER B O 1
ATOM 2641 N N . ALA B 1 13 ? 22.531 7.25 13.562 1 55.38 13 ALA B N 1
ATOM 2642 C CA . ALA B 1 13 ? 21.453 7.277 12.578 1 55.38 13 ALA B CA 1
ATOM 2643 C C . ALA B 1 13 ? 21.078 8.711 12.219 1 55.38 13 ALA B C 1
ATOM 2645 O O . ALA B 1 13 ? 20.859 9.023 11.047 1 55.38 13 ALA B O 1
ATOM 2646 N N . ALA B 1 14 ? 21.078 9.484 13.242 1 54.38 14 ALA B N 1
ATOM 2647 C CA . ALA B 1 14 ? 20.766 10.891 13.016 1 54.38 14 ALA B CA 1
ATOM 2648 C C . ALA B 1 14 ? 21.844 11.547 12.148 1 54.38 14 ALA B C 1
ATOM 2650 O O . ALA B 1 14 ? 21.531 12.32 11.242 1 54.38 14 ALA B O 1
ATOM 2651 N N . ALA B 1 15 ? 23.047 11.211 12.43 1 54.5 15 ALA B N 1
ATOM 2652 C CA . ALA B 1 15 ? 24.156 11.758 11.656 1 54.5 15 ALA B CA 1
ATOM 2653 C C . ALA B 1 15 ? 24.109 11.273 10.203 1 54.5 15 ALA B C 1
ATOM 2655 O O . ALA B 1 15 ? 24.359 12.047 9.281 1 54.5 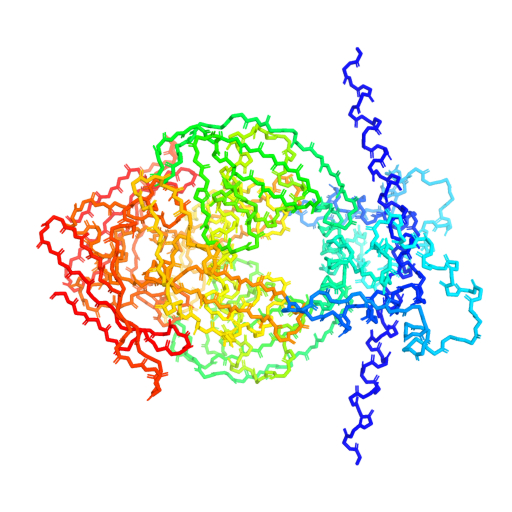15 ALA B O 1
ATOM 2656 N N . ALA B 1 16 ? 23.781 10.109 10.125 1 57.41 16 ALA B N 1
ATOM 2657 C CA . ALA B 1 16 ? 23.688 9.555 8.773 1 57.41 16 ALA B CA 1
ATOM 2658 C C . ALA B 1 16 ? 22.547 10.195 7.992 1 57.41 16 ALA B C 1
ATOM 2660 O O . ALA B 1 16 ? 22.688 10.461 6.797 1 57.41 16 ALA B O 1
ATOM 2661 N N . LYS B 1 17 ? 21.5 10.477 8.773 1 62.31 17 LYS B N 1
ATOM 2662 C CA . LYS B 1 17 ? 20.359 11.172 8.18 1 62.31 17 LYS B CA 1
ATOM 2663 C C . LYS B 1 17 ? 20.766 12.562 7.684 1 62.31 17 LYS B C 1
ATOM 2665 O O . LYS B 1 17 ? 20.438 12.945 6.559 1 62.31 17 LYS B O 1
ATOM 2670 N N . ASP B 1 18 ? 21.453 13.117 8.531 1 61.53 18 ASP B N 1
ATOM 2671 C CA . ASP B 1 18 ? 21.891 14.461 8.195 1 61.53 18 ASP B CA 1
ATOM 2672 C C . ASP B 1 18 ? 22.781 14.461 6.961 1 61.53 18 ASP B C 1
ATOM 2674 O O . ASP B 1 18 ? 22.656 15.312 6.082 1 61.53 18 ASP B O 1
ATOM 2678 N N . GLU B 1 19 ? 23.562 13.453 6.953 1 64.25 19 GLU B N 1
ATOM 2679 C CA . GLU B 1 19 ? 24.5 13.391 5.836 1 64.25 19 GLU B CA 1
ATOM 2680 C C . GLU B 1 19 ? 23.781 13.141 4.52 1 64.25 19 GLU B C 1
ATOM 2682 O O . GLU B 1 19 ? 24.078 13.766 3.506 1 64.25 19 GLU B O 1
ATOM 2687 N N . ALA B 1 20 ? 22.797 12.344 4.543 1 67.81 20 ALA B N 1
ATOM 2688 C CA . ALA B 1 20 ? 22.062 12.008 3.32 1 67.81 20 ALA B CA 1
ATOM 2689 C C . ALA B 1 20 ? 21.328 13.227 2.766 1 67.81 20 ALA B C 1
ATOM 2691 O O . ALA B 1 20 ? 21.391 13.492 1.563 1 67.81 20 ALA B O 1
ATOM 2692 N N . PHE B 1 21 ? 20.766 13.945 3.617 1 67.5 21 PHE B N 1
ATOM 2693 C CA . PHE B 1 21 ? 20.031 15.109 3.148 1 67.5 21 PHE B CA 1
ATOM 2694 C C . PHE B 1 21 ? 20.984 16.203 2.678 1 67.5 21 PHE B C 1
ATOM 2696 O O . PHE B 1 21 ? 20.672 16.938 1.739 1 67.5 21 PHE B O 1
ATOM 2703 N N . GLN B 1 22 ? 22.062 16.219 3.408 1 70.44 22 GLN B N 1
ATOM 2704 C CA . GLN B 1 22 ? 23.062 17.172 2.953 1 70.44 22 GLN B CA 1
ATOM 2705 C C . GLN B 1 22 ? 23.547 16.844 1.544 1 70.44 22 GLN B C 1
ATOM 2707 O O . GLN B 1 22 ? 23.734 17.734 0.717 1 70.44 22 GLN B O 1
ATOM 2712 N N . LEU B 1 23 ? 23.703 15.578 1.373 1 73.44 23 LEU B N 1
ATOM 2713 C CA . LEU B 1 23 ? 24.125 15.133 0.051 1 73.44 23 LEU B CA 1
ATOM 2714 C C . LEU B 1 23 ? 23.078 15.477 -1.003 1 73.44 23 LEU B C 1
ATOM 2716 O O . LEU B 1 23 ? 23.422 15.859 -2.123 1 73.44 23 LEU B O 1
ATOM 2720 N N . LEU B 1 24 ? 21.891 15.477 -0.621 1 74 24 LEU B N 1
ATOM 2721 C CA . LEU B 1 24 ? 20.797 15.648 -1.572 1 74 24 LEU B CA 1
ATOM 2722 C C . LEU B 1 24 ? 20.406 17.125 -1.695 1 74 24 LEU B C 1
ATOM 2724 O O . LEU B 1 24 ? 19.562 17.469 -2.508 1 74 24 LEU B O 1
ATOM 2728 N N . SER B 1 25 ? 21.109 17.922 -0.941 1 71.75 25 SER B N 1
ATOM 2729 C CA . SER B 1 25 ? 20.781 19.328 -0.96 1 71.75 25 SER B CA 1
ATOM 2730 C C . SER B 1 25 ? 21.422 20.047 -2.148 1 71.75 25 SER B C 1
ATOM 2732 O O . SER B 1 25 ? 21.078 21.172 -2.469 1 71.75 25 SER B O 1
ATOM 2734 N N . ASP B 1 26 ? 22.328 19.359 -2.744 1 75.56 26 ASP B N 1
ATOM 2735 C CA . ASP B 1 26 ? 23 19.922 -3.912 1 75.56 26 ASP B CA 1
ATOM 2736 C C . ASP B 1 26 ? 22.219 19.625 -5.191 1 75.56 26 ASP B C 1
ATOM 2738 O O . ASP B 1 26 ? 21.969 18.453 -5.516 1 75.56 26 ASP B O 1
ATOM 2742 N N . GLY B 1 27 ? 21.922 20.641 -5.898 1 72.62 27 GLY B N 1
ATOM 2743 C CA . GLY B 1 27 ? 21.125 20.5 -7.105 1 72.62 27 GLY B CA 1
ATOM 2744 C C . GLY B 1 27 ? 21.797 19.656 -8.164 1 72.62 27 GLY B C 1
ATOM 2745 O O . GLY B 1 27 ? 21.125 18.891 -8.867 1 72.62 27 GLY B O 1
ATOM 2746 N N . THR B 1 28 ? 23.047 19.797 -8.227 1 79.12 28 THR B N 1
ATOM 2747 C CA . THR B 1 28 ? 23.781 19.016 -9.211 1 79.12 28 THR B CA 1
ATOM 2748 C C . THR B 1 28 ? 23.688 17.531 -8.906 1 79.12 28 THR B C 1
ATOM 2750 O O . THR B 1 28 ? 23.531 16.703 -9.805 1 79.12 28 THR B O 1
ATOM 2753 N N . ARG B 1 29 ? 23.844 17.188 -7.711 1 83 29 ARG B N 1
ATOM 2754 C CA . ARG B 1 29 ? 23.75 15.789 -7.309 1 83 29 ARG B CA 1
ATOM 2755 C C . ARG B 1 29 ? 22.375 15.219 -7.594 1 83 29 ARG B C 1
ATOM 2757 O O . ARG B 1 29 ? 22.234 14.07 -8.023 1 83 29 ARG B O 1
ATOM 2764 N N . LEU B 1 30 ? 21.422 16 -7.355 1 77.75 30 LEU B N 1
ATOM 2765 C CA . LEU B 1 30 ? 20.062 15.555 -7.664 1 77.75 30 LEU B CA 1
ATOM 2766 C C . LEU B 1 30 ? 19.891 15.344 -9.164 1 77.75 30 LEU B C 1
ATOM 2768 O O . LEU B 1 30 ? 19.266 14.367 -9.594 1 77.75 30 LEU B O 1
ATOM 2772 N N . GLU B 1 31 ? 20.469 16.234 -9.852 1 82 31 GLU B N 1
ATOM 2773 C CA . GLU B 1 31 ? 20.422 16.109 -11.305 1 82 31 GLU B CA 1
ATOM 2774 C C . GLU B 1 31 ? 21.125 14.828 -11.766 1 82 31 GLU B C 1
ATOM 2776 O O . GLU B 1 31 ? 20.672 14.164 -12.695 1 82 31 GLU B O 1
ATOM 2781 N N . MET B 1 32 ? 22.125 14.547 -11.125 1 86.88 32 MET B N 1
ATOM 2782 C CA . MET B 1 32 ? 22.875 13.344 -11.469 1 86.88 32 MET B CA 1
ATOM 2783 C C . MET B 1 32 ? 22.062 12.086 -11.172 1 86.88 32 MET B C 1
ATOM 2785 O O . MET B 1 32 ? 22.031 11.164 -11.984 1 86.88 32 MET B O 1
ATOM 2789 N N . LEU B 1 33 ? 21.453 12.078 -10.023 1 85.88 33 LEU B N 1
ATOM 2790 C CA . LEU B 1 33 ? 20.609 10.938 -9.672 1 85.88 33 LEU B CA 1
ATOM 2791 C C . LEU B 1 33 ? 19.484 10.766 -10.68 1 85.88 33 LEU B C 1
ATOM 2793 O O . LEU B 1 33 ? 19.188 9.641 -11.094 1 85.88 33 LEU B O 1
ATOM 2797 N N . GLN B 1 34 ? 18.969 11.844 -11.07 1 83.25 34 GLN B N 1
ATOM 2798 C CA . GLN B 1 34 ? 17.875 11.797 -12.039 1 83.25 34 GLN B CA 1
ATOM 2799 C C . GLN B 1 34 ? 18.375 11.297 -13.398 1 83.25 34 GLN B C 1
ATOM 2801 O O . GLN B 1 34 ? 17.688 10.531 -14.07 1 83.25 34 GLN B O 1
ATOM 2806 N N . ALA B 1 35 ? 19.516 11.773 -13.766 1 85.94 35 ALA B N 1
ATOM 2807 C CA . ALA B 1 35 ? 20.094 11.336 -15.039 1 85.94 35 ALA B CA 1
ATOM 2808 C C . ALA B 1 35 ? 20.344 9.836 -15.039 1 85.94 35 ALA B C 1
ATOM 2810 O O . ALA B 1 35 ? 20.062 9.148 -16.031 1 85.94 35 ALA B O 1
ATOM 2811 N N . LEU B 1 36 ? 20.875 9.344 -13.977 1 89.31 36 LEU B N 1
ATOM 2812 C CA . LEU B 1 36 ? 21.125 7.91 -13.852 1 89.31 36 LEU B CA 1
ATOM 2813 C C . LEU B 1 36 ? 19.812 7.133 -13.875 1 89.31 36 LEU B C 1
ATOM 2815 O O . LEU B 1 36 ? 19.734 6.066 -14.5 1 89.31 36 LEU B O 1
ATOM 2819 N N . TRP B 1 37 ? 18.875 7.691 -13.234 1 84.69 37 TRP B N 1
ATOM 2820 C CA . TRP B 1 37 ? 17.562 7.066 -13.211 1 84.69 37 TRP B CA 1
ATOM 2821 C C . TRP B 1 37 ? 16.953 7.039 -14.602 1 84.69 37 TRP B C 1
ATOM 2823 O O . TRP B 1 37 ? 16.391 6.02 -15.023 1 84.69 37 TRP B O 1
ATOM 2833 N N . GLU B 1 38 ? 17.016 8.148 -15.297 1 84.5 38 GLU B N 1
ATOM 2834 C CA . GLU B 1 38 ? 16.469 8.25 -16.641 1 84.5 38 GLU B CA 1
ATOM 2835 C C . GLU B 1 38 ? 17.109 7.238 -17.578 1 84.5 38 GLU B C 1
ATOM 2837 O O . GLU B 1 38 ? 16.438 6.664 -18.438 1 84.5 38 GLU B O 1
ATOM 2842 N N . ALA B 1 39 ? 18.328 7.031 -17.312 1 84.56 39 ALA B N 1
ATOM 2843 C CA . ALA B 1 39 ? 19.078 6.121 -18.188 1 84.56 39 ALA B CA 1
ATOM 2844 C C . ALA B 1 39 ? 18.828 4.668 -17.797 1 84.56 39 ALA B C 1
ATOM 2846 O O . ALA B 1 39 ? 19.109 3.756 -18.578 1 84.56 39 ALA B O 1
ATOM 2847 N N . HIS B 1 40 ? 18.328 4.5 -16.641 1 81.75 40 HIS B N 1
ATOM 2848 C CA . HIS B 1 40 ? 18.125 3.152 -16.125 1 81.75 40 HIS B CA 1
ATOM 2849 C C . HIS B 1 40 ? 16.953 2.475 -16.828 1 81.75 40 HIS B C 1
ATOM 2851 O O . HIS B 1 40 ? 15.859 3.053 -16.922 1 81.75 40 HIS B O 1
ATOM 2857 N N . ASP B 1 41 ? 17.234 1.398 -17.406 1 77.12 41 ASP B N 1
ATOM 2858 C CA . ASP B 1 41 ? 16.219 0.514 -17.953 1 77.12 41 ASP B CA 1
ATOM 2859 C C . ASP B 1 41 ? 15.961 -0.673 -17.031 1 77.12 41 ASP B C 1
ATOM 2861 O O . ASP B 1 41 ? 16.844 -1.515 -16.844 1 77.12 41 ASP B O 1
ATOM 2865 N N . PRO B 1 42 ? 14.805 -0.673 -16.484 1 71.38 42 PRO B N 1
ATOM 2866 C CA . PRO B 1 42 ? 14.523 -1.762 -15.555 1 71.38 42 PRO B CA 1
ATOM 2867 C C . PRO B 1 42 ? 14.688 -3.143 -16.188 1 71.38 42 PRO B C 1
ATOM 2869 O O . PRO B 1 42 ? 14.898 -4.129 -15.477 1 71.38 42 PRO B O 1
ATOM 2872 N N . THR B 1 43 ? 14.633 -3.244 -17.438 1 69.56 43 THR B N 1
ATOM 2873 C CA . THR B 1 43 ? 14.734 -4.531 -18.125 1 69.56 43 THR B CA 1
ATOM 2874 C C . THR B 1 43 ? 16.172 -4.793 -18.562 1 69.56 43 THR B C 1
ATOM 2876 O O . THR B 1 43 ? 16.516 -5.91 -18.953 1 69.56 43 THR B O 1
ATOM 2879 N N . ASP B 1 44 ? 16.953 -3.754 -18.5 1 69.25 44 ASP B N 1
ATOM 2880 C CA . ASP B 1 44 ? 18.359 -3.84 -18.891 1 69.25 44 ASP B CA 1
ATOM 2881 C C . ASP B 1 44 ? 19.219 -2.961 -17.984 1 69.25 44 ASP B C 1
ATOM 2883 O O . ASP B 1 44 ? 19.297 -1.747 -18.188 1 69.25 44 ASP B O 1
ATOM 2887 N N . ALA B 1 45 ? 19.844 -3.592 -17.109 1 66.38 45 ALA B N 1
ATOM 2888 C CA . ALA B 1 45 ? 20.609 -2.822 -16.141 1 66.38 45 ALA B CA 1
ATOM 2889 C C . ALA B 1 45 ? 21.969 -2.43 -16.703 1 66.38 45 ALA B C 1
ATOM 2891 O O . ALA B 1 45 ? 22.938 -3.182 -16.578 1 66.38 45 ALA B O 1
ATOM 2892 N N . SER B 1 46 ? 21.953 -1.436 -17.531 1 79.06 46 SER B N 1
ATOM 2893 C CA . SER B 1 46 ? 23.25 -0.992 -18.047 1 79.06 46 SER B CA 1
ATOM 2894 C C . SER B 1 46 ? 23.703 0.289 -17.359 1 79.06 46 SER B C 1
ATOM 2896 O O . SER B 1 46 ? 22.984 1.288 -17.359 1 79.06 46 SER B O 1
ATOM 2898 N N . PRO B 1 47 ? 24.859 0.199 -16.766 1 87.62 47 PRO B N 1
ATOM 2899 C CA . PRO B 1 47 ? 25.391 1.402 -16.125 1 87.62 47 PRO B CA 1
ATOM 2900 C C . PRO B 1 47 ? 25.672 2.533 -17.109 1 87.62 47 PRO B C 1
ATOM 2902 O O . PRO B 1 47 ? 25.844 2.283 -18.312 1 87.62 47 PRO B O 1
ATOM 2905 N N . LEU B 1 48 ? 25.625 3.688 -16.656 1 90.81 48 LEU B N 1
ATOM 2906 C CA . LEU B 1 48 ? 25.891 4.875 -17.469 1 90.81 48 LEU B CA 1
ATOM 2907 C C . LEU B 1 48 ? 27.359 5.266 -17.391 1 90.81 48 LEU B C 1
ATOM 2909 O O . LEU B 1 48 ? 27.922 5.379 -16.297 1 90.81 48 LEU B O 1
ATOM 2913 N N . ARG B 1 49 ? 28 5.441 -18.578 1 91.69 49 ARG B N 1
ATOM 2914 C CA . ARG B 1 49 ? 29.391 5.867 -18.594 1 91.69 49 ARG B CA 1
ATOM 2915 C C . ARG B 1 49 ? 29.531 7.312 -18.141 1 91.69 49 ARG B C 1
ATOM 2917 O O . ARG B 1 49 ? 28.609 8.109 -18.266 1 91.69 49 ARG B O 1
ATOM 2924 N N . PHE B 1 50 ? 30.672 7.613 -17.625 1 89.81 50 PHE B N 1
ATOM 2925 C CA . PHE B 1 50 ? 30.938 8.953 -17.125 1 89.81 50 PHE B CA 1
ATOM 2926 C C . PHE B 1 50 ? 30.672 10 -18.188 1 89.81 50 PHE B C 1
ATOM 2928 O O . PHE B 1 50 ? 30.031 11.023 -17.906 1 89.81 50 PHE B O 1
ATOM 2935 N N . SER B 1 51 ? 31.156 9.742 -19.312 1 89.06 51 SER B N 1
ATOM 2936 C CA . SER B 1 51 ? 31 10.711 -20.391 1 89.06 51 SER B CA 1
ATOM 2937 C C . SER B 1 51 ? 29.531 10.953 -20.719 1 89.06 51 SER B C 1
ATOM 2939 O O . SER B 1 51 ? 29.141 12.086 -20.984 1 89.06 51 SER B O 1
ATOM 2941 N N . GLU B 1 52 ? 28.797 9.969 -20.75 1 90.31 52 GLU B N 1
ATOM 2942 C CA . GLU B 1 52 ? 27.359 10.086 -21.031 1 90.31 52 GLU B CA 1
ATOM 2943 C C . GLU B 1 52 ? 26.656 10.852 -19.922 1 90.31 52 GLU B C 1
ATOM 2945 O O . GLU B 1 52 ? 25.781 11.672 -20.203 1 90.31 52 GLU B O 1
ATOM 2950 N N . LEU B 1 53 ? 27 10.555 -18.688 1 89.75 53 LEU B N 1
ATOM 2951 C CA . LEU B 1 53 ? 26.406 11.258 -17.562 1 89.75 53 LEU B CA 1
ATOM 2952 C C . LEU B 1 53 ? 26.719 12.75 -17.625 1 89.75 53 LEU B C 1
ATOM 2954 O O . LEU B 1 53 ? 25.844 13.586 -17.391 1 89.75 53 LEU B O 1
ATOM 2958 N N . ARG B 1 54 ? 27.922 13.047 -17.953 1 88 54 ARG B N 1
ATOM 2959 C CA . ARG B 1 54 ? 28.344 14.438 -18.078 1 88 54 ARG B CA 1
ATOM 2960 C C . ARG B 1 54 ? 27.531 15.148 -19.156 1 88 54 ARG B C 1
ATOM 2962 O O . ARG B 1 54 ? 27.094 16.281 -18.969 1 88 54 ARG B O 1
ATOM 2969 N N . GLU B 1 55 ? 27.375 14.508 -20.234 1 87.88 55 GLU B N 1
ATOM 2970 C CA . GLU B 1 55 ? 26.594 15.086 -21.328 1 87.88 55 GLU B CA 1
ATOM 2971 C C . GLU B 1 55 ? 25.156 15.344 -20.906 1 87.88 55 GLU B C 1
ATOM 2973 O O . GLU B 1 55 ? 24.578 16.391 -21.25 1 87.88 55 GLU B O 1
ATOM 2978 N N . ARG B 1 56 ? 24.609 14.477 -20.172 1 85.94 56 ARG B N 1
ATOM 2979 C CA . ARG B 1 56 ? 23.219 14.57 -19.75 1 85.94 56 ARG B CA 1
ATOM 2980 C C . ARG B 1 56 ? 23 15.727 -18.781 1 85.94 56 ARG B C 1
ATOM 2982 O O . ARG B 1 56 ? 21.953 16.375 -18.797 1 85.94 56 ARG B O 1
ATOM 2989 N N . ILE B 1 57 ? 23.969 15.945 -17.953 1 84.56 57 ILE B N 1
ATOM 2990 C CA . ILE B 1 57 ? 23.797 16.969 -16.922 1 84.56 57 ILE B CA 1
ATOM 2991 C C . ILE B 1 57 ? 24.281 18.312 -17.453 1 84.56 57 ILE B C 1
ATOM 2993 O O . ILE B 1 57 ? 23.969 19.359 -16.875 1 84.56 57 ILE B O 1
ATOM 2997 N N . GLY B 1 58 ? 24.984 18.312 -18.5 1 79.31 58 GLY B N 1
ATOM 2998 C CA . GLY B 1 58 ? 25.453 19.547 -19.109 1 79.31 58 GLY B CA 1
ATOM 2999 C C . GLY B 1 58 ? 26.484 20.281 -18.266 1 79.31 58 GLY B C 1
ATOM 3000 O O . GLY B 1 58 ? 26.562 21.5 -18.281 1 79.31 58 GLY B O 1
ATOM 3001 N N . ALA B 1 59 ? 27.125 19.578 -17.453 1 73.5 59 ALA B N 1
ATOM 3002 C CA . ALA B 1 59 ? 28.141 20.219 -16.625 1 73.5 59 ALA B CA 1
ATOM 3003 C C . ALA B 1 59 ? 29.438 20.406 -17.391 1 73.5 59 ALA B C 1
ATOM 3005 O O . ALA B 1 59 ? 29.891 19.5 -18.078 1 73.5 59 ALA B O 1
ATOM 3006 N N . ASP B 1 60 ? 29.938 21.578 -17.266 1 72.94 60 ASP B N 1
ATOM 3007 C CA . ASP B 1 60 ? 31.109 21.938 -18.047 1 72.94 60 ASP B CA 1
ATOM 3008 C C . ASP B 1 60 ? 32.406 21.469 -17.359 1 72.94 60 ASP B C 1
ATOM 3010 O O . ASP B 1 60 ? 33.375 21.125 -18.016 1 72.94 60 ASP B O 1
ATOM 3014 N N . ASP B 1 61 ? 32.281 21.375 -16.062 1 84.12 61 ASP B N 1
ATOM 3015 C CA . ASP B 1 61 ? 33.531 21.047 -15.344 1 84.12 61 ASP B CA 1
ATOM 3016 C C . ASP B 1 61 ? 33.531 19.578 -14.914 1 84.12 61 ASP B C 1
ATOM 3018 O O . ASP B 1 61 ? 32.812 19.203 -13.977 1 84.12 61 ASP B O 1
ATOM 3022 N N . PRO B 1 62 ? 34.375 18.781 -15.562 1 86.44 62 PRO B N 1
ATOM 3023 C CA . PRO B 1 62 ? 34.438 17.359 -15.211 1 86.44 62 PRO B CA 1
ATOM 3024 C C . PRO B 1 62 ? 34.844 17.125 -13.766 1 86.44 62 PRO B C 1
ATOM 3026 O O . PRO B 1 62 ? 34.375 16.172 -13.133 1 86.44 62 PRO B O 1
ATOM 3029 N N . GLY B 1 63 ? 35.75 18 -13.281 1 87.62 63 GLY B N 1
ATOM 3030 C CA . GLY B 1 63 ? 36.156 17.859 -11.898 1 87.62 63 GLY B CA 1
ATOM 3031 C C . GLY B 1 63 ? 35 17.969 -10.914 1 87.62 63 GLY B C 1
ATOM 3032 O O . GLY B 1 63 ? 34.938 17.219 -9.938 1 87.62 63 GLY B O 1
ATOM 3033 N N . GLN B 1 64 ? 34.125 18.828 -11.227 1 85.12 64 GLN B N 1
ATOM 3034 C CA . GLN B 1 64 ? 32.969 19 -10.375 1 85.12 64 GLN B CA 1
ATOM 3035 C C . GLN B 1 64 ? 32.062 17.766 -10.414 1 85.12 64 GLN B C 1
ATOM 3037 O O . GLN B 1 64 ? 31.531 17.344 -9.391 1 85.12 64 GLN B O 1
ATOM 3042 N N . ILE B 1 65 ? 31.875 17.25 -11.531 1 86.56 65 ILE B N 1
ATOM 3043 C CA . ILE B 1 65 ? 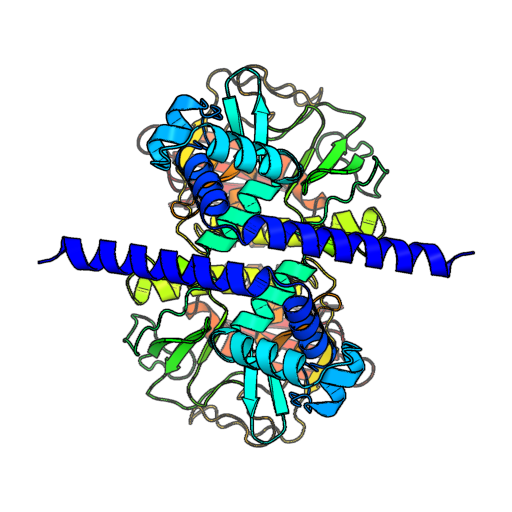31.031 16.062 -11.695 1 86.56 65 ILE B CA 1
ATOM 3044 C C . ILE B 1 65 ? 31.625 14.883 -10.945 1 86.56 65 ILE B C 1
ATOM 3046 O O . ILE B 1 65 ? 30.922 14.164 -10.242 1 86.56 65 ILE B O 1
ATOM 3050 N N . TYR B 1 66 ? 32.938 14.773 -11.094 1 87.5 66 TYR B N 1
ATOM 3051 C CA . TYR B 1 66 ? 33.594 13.695 -10.383 1 87.5 66 TYR B CA 1
ATOM 3052 C C . TYR B 1 66 ? 33.438 13.836 -8.875 1 87.5 66 TYR B C 1
ATOM 3054 O O . TYR B 1 66 ? 33.188 12.852 -8.172 1 87.5 66 TYR B O 1
ATOM 3062 N N . TYR B 1 67 ? 33.594 15.016 -8.5 1 87.88 67 TYR B N 1
ATOM 3063 C CA . TYR B 1 67 ? 33.469 15.297 -7.074 1 87.88 67 TYR B CA 1
ATOM 3064 C C . TYR B 1 67 ? 32.062 14.891 -6.57 1 87.88 67 TYR B C 1
ATOM 3066 O O . TYR B 1 67 ? 31.953 14.203 -5.555 1 87.88 67 TYR B O 1
ATOM 3074 N N . HIS B 1 68 ? 31.062 15.336 -7.219 1 87.88 68 HIS B N 1
ATOM 3075 C CA . HIS B 1 68 ? 29.703 15.039 -6.809 1 87.88 68 HIS B CA 1
ATOM 3076 C C . HIS B 1 68 ? 29.391 13.555 -6.922 1 87.88 68 HIS B C 1
ATOM 3078 O O . HIS B 1 68 ? 28.703 12.984 -6.07 1 87.88 68 HIS B O 1
ATOM 3084 N N . LEU B 1 69 ? 29.891 12.961 -7.914 1 88.56 69 LEU B N 1
ATOM 3085 C CA . LEU B 1 69 ? 29.703 11.531 -8.086 1 88.56 69 LEU B CA 1
ATOM 3086 C C . LEU B 1 69 ? 30.359 10.75 -6.949 1 88.56 69 LEU B C 1
ATOM 3088 O O . LEU B 1 69 ? 29.797 9.766 -6.457 1 88.56 69 LEU B O 1
ATOM 3092 N N . ASP B 1 70 ? 31.484 11.195 -6.605 1 88.75 70 ASP B N 1
ATOM 3093 C CA . ASP B 1 70 ? 32.188 10.547 -5.504 1 88.75 70 ASP B CA 1
ATOM 3094 C C . ASP B 1 70 ? 31.375 10.617 -4.215 1 88.75 70 ASP B C 1
ATOM 3096 O O . ASP B 1 70 ? 31.312 9.641 -3.461 1 88.75 70 ASP B O 1
ATOM 3100 N N . LYS B 1 71 ? 30.828 11.75 -4.008 1 86.75 71 LYS B N 1
ATOM 3101 C CA . LYS B 1 71 ? 29.984 11.906 -2.828 1 86.75 71 LYS B CA 1
ATOM 3102 C C . LYS B 1 71 ? 28.781 10.977 -2.889 1 86.75 71 LYS B C 1
ATOM 3104 O O . LYS B 1 71 ? 28.375 10.414 -1.873 1 86.75 71 LYS B O 1
ATOM 3109 N N . LEU B 1 72 ? 28.219 10.789 -4.062 1 88.12 72 LEU B N 1
ATOM 3110 C CA . LEU B 1 72 ? 27 10.008 -4.238 1 88.12 72 LEU B CA 1
ATOM 3111 C C . LEU B 1 72 ? 27.281 8.516 -4.141 1 88.12 72 LEU B C 1
ATOM 3113 O O . LEU B 1 72 ? 26.375 7.719 -3.9 1 88.12 72 LEU B O 1
ATOM 3117 N N . THR B 1 73 ? 28.5 8.117 -4.348 1 86.88 73 THR B N 1
ATOM 3118 C CA . THR B 1 73 ? 28.859 6.703 -4.336 1 86.88 73 THR B CA 1
ATOM 3119 C C . THR B 1 73 ? 28.844 6.152 -2.914 1 86.88 73 THR B C 1
ATOM 3121 O O . THR B 1 73 ? 28.859 4.934 -2.713 1 86.88 73 THR B O 1
ATOM 3124 N N . THR B 1 74 ? 28.797 7.078 -1.981 1 78.75 74 THR B N 1
ATOM 3125 C CA . THR B 1 74 ? 28.734 6.637 -0.592 1 78.75 74 THR B CA 1
ATOM 3126 C C . THR B 1 74 ? 27.406 5.969 -0.294 1 78.75 74 THR B C 1
ATOM 3128 O O . THR B 1 74 ? 27.344 4.953 0.401 1 78.75 74 THR B O 1
ATOM 3131 N N . HIS B 1 75 ? 26.344 6.535 -0.877 1 78.94 75 HIS B N 1
ATOM 3132 C CA . HIS B 1 75 ? 25.047 6.023 -0.433 1 78.94 75 HIS B CA 1
ATOM 3133 C C . HIS B 1 75 ? 24.156 5.691 -1.62 1 78.94 75 HIS B C 1
ATOM 3135 O O . HIS B 1 75 ? 23.312 4.793 -1.536 1 78.94 75 HIS B O 1
ATOM 3141 N N . PHE B 1 76 ? 24.328 6.348 -2.775 1 87.06 76 PHE B N 1
ATOM 3142 C CA . PHE B 1 76 ? 23.234 6.363 -3.73 1 87.06 76 PHE B CA 1
ATOM 3143 C C . PHE B 1 76 ? 23.672 5.777 -5.07 1 87.06 76 PHE B C 1
ATOM 3145 O O . PHE B 1 76 ? 22.828 5.359 -5.871 1 87.06 76 PHE B O 1
ATOM 3152 N N . VAL B 1 77 ? 24.984 5.797 -5.324 1 89.75 77 VAL B N 1
ATOM 3153 C CA . VAL B 1 77 ? 25.469 5.406 -6.641 1 89.75 77 VAL B CA 1
ATOM 3154 C C . VAL B 1 77 ? 26.547 4.32 -6.492 1 89.75 77 VAL B C 1
ATOM 3156 O O . VAL B 1 77 ? 27.312 4.328 -5.531 1 89.75 77 VAL B O 1
ATOM 3159 N N . ARG B 1 78 ? 26.516 3.432 -7.359 1 90.44 78 ARG B N 1
ATOM 3160 C CA . ARG B 1 78 ? 27.547 2.4 -7.434 1 90.44 78 ARG B CA 1
ATOM 3161 C C . ARG B 1 78 ? 28.422 2.594 -8.656 1 90.44 78 ARG B C 1
ATOM 3163 O O . ARG B 1 78 ? 27.922 2.799 -9.766 1 90.44 78 ARG B O 1
ATOM 3170 N N . ARG B 1 79 ? 29.672 2.533 -8.398 1 91.62 79 ARG B N 1
ATOM 3171 C CA . ARG B 1 79 ? 30.641 2.557 -9.492 1 91.62 79 ARG B CA 1
ATOM 3172 C C . ARG B 1 79 ? 31 1.144 -9.938 1 91.62 79 ARG B C 1
ATOM 3174 O O . ARG B 1 79 ? 31.375 0.307 -9.117 1 91.62 79 ARG B O 1
ATOM 3181 N N . THR B 1 80 ? 30.781 0.845 -11.164 1 90.06 80 THR B N 1
ATOM 3182 C CA . THR B 1 80 ? 31.156 -0.444 -11.734 1 90.06 80 THR B CA 1
ATOM 3183 C C . THR B 1 80 ? 32.219 -0.27 -12.805 1 90.06 80 THR B C 1
ATOM 3185 O O . THR B 1 80 ? 32.625 0.855 -13.117 1 90.06 80 THR B O 1
ATOM 3188 N N . GLU B 1 81 ? 32.656 -1.395 -13.328 1 90.19 81 GLU B N 1
ATOM 3189 C CA . GLU B 1 81 ? 33.656 -1.338 -14.406 1 90.19 81 GLU B CA 1
ATOM 3190 C C . GLU B 1 81 ? 33.062 -0.684 -15.656 1 90.19 81 GLU B C 1
ATOM 3192 O O . GLU B 1 81 ? 33.781 -0.026 -16.406 1 90.19 81 GLU B O 1
ATOM 3197 N N . ASP B 1 82 ? 31.75 -0.745 -15.789 1 90.81 82 ASP B N 1
ATOM 3198 C CA . ASP B 1 82 ? 31.109 -0.276 -17.016 1 90.81 82 ASP B CA 1
ATOM 3199 C C . ASP B 1 82 ? 30.516 1.118 -16.812 1 90.81 82 ASP B C 1
ATOM 3201 O O . ASP B 1 82 ? 29.953 1.696 -17.75 1 90.81 82 ASP B O 1
ATOM 3205 N N . GLY B 1 83 ? 30.625 1.588 -15.586 1 92.5 83 GLY B N 1
ATOM 3206 C CA . GLY B 1 83 ? 30.094 2.92 -15.352 1 92.5 83 GLY B CA 1
ATOM 3207 C C . GLY B 1 83 ? 29.422 3.062 -14 1 92.5 83 GLY B C 1
ATOM 3208 O O . GLY B 1 83 ? 29.891 2.52 -13 1 92.5 83 GLY B O 1
ATOM 3209 N N . TYR B 1 84 ? 28.359 3.949 -14.055 1 93.12 84 TYR B N 1
ATOM 3210 C CA . TYR B 1 84 ? 27.672 4.285 -12.812 1 93.12 84 TYR B CA 1
ATOM 3211 C C . TYR B 1 84 ? 26.219 3.869 -12.867 1 93.12 84 TYR B C 1
ATOM 3213 O O . TYR B 1 84 ? 25.562 4 -13.914 1 93.12 84 TYR B O 1
ATOM 3221 N N . GLU B 1 85 ? 25.75 3.324 -11.773 1 91.44 85 GLU B N 1
ATOM 3222 C CA . GLU B 1 85 ? 24.344 2.98 -11.656 1 91.44 85 GLU B CA 1
ATOM 3223 C C . GLU B 1 85 ? 23.797 3.33 -10.273 1 91.44 85 GLU B C 1
ATOM 3225 O O . GLU B 1 85 ? 24.562 3.471 -9.32 1 91.44 85 GLU B O 1
ATOM 3230 N N . LEU B 1 86 ? 22.531 3.479 -10.219 1 88.12 86 LEU B N 1
ATOM 3231 C CA . LEU B 1 86 ? 21.922 3.787 -8.938 1 88.12 86 LEU B CA 1
ATOM 3232 C C . LEU B 1 86 ? 21.875 2.553 -8.039 1 88.12 86 LEU B C 1
ATOM 3234 O O . LEU B 1 86 ? 21.609 1.446 -8.508 1 88.12 86 LEU B O 1
ATOM 3238 N N . ARG B 1 87 ? 22.266 2.814 -6.77 1 84.06 87 ARG B N 1
ATOM 3239 C CA . ARG B 1 87 ? 21.922 1.833 -5.742 1 84.06 87 ARG B CA 1
ATOM 3240 C C . ARG B 1 87 ? 20.438 1.845 -5.449 1 84.06 87 ARG B C 1
ATOM 3242 O O . ARG B 1 87 ? 19.703 2.727 -5.918 1 84.06 87 ARG B O 1
ATOM 3249 N N . GLU B 1 88 ? 20.047 0.866 -4.68 1 77.81 88 GLU B N 1
ATOM 3250 C CA . GLU B 1 88 ? 18.641 0.83 -4.297 1 77.81 88 GLU B CA 1
ATOM 3251 C C . GLU B 1 88 ? 18.25 2.092 -3.533 1 77.81 88 GLU B C 1
ATOM 3253 O O . GLU B 1 88 ? 17.156 2.625 -3.732 1 77.81 88 GLU B O 1
ATOM 3258 N N . SER B 1 89 ? 19.094 2.523 -2.684 1 77.06 89 SER B N 1
ATOM 3259 C CA . SER B 1 89 ? 18.828 3.746 -1.935 1 77.06 89 SER B CA 1
ATOM 3260 C C . SER B 1 89 ? 18.656 4.938 -2.867 1 77.06 89 SER B C 1
ATOM 3262 O O . SER B 1 89 ? 17.781 5.781 -2.646 1 77.06 89 SER B O 1
ATOM 3264 N N . GLY B 1 90 ? 19.516 4.93 -3.924 1 79.38 90 GLY B N 1
ATOM 3265 C CA . GLY B 1 90 ? 19.375 5.977 -4.922 1 79.38 90 GLY B CA 1
ATOM 3266 C C . GLY B 1 90 ? 18.062 5.91 -5.672 1 79.38 90 GLY B C 1
ATOM 3267 O O . GLY B 1 90 ? 17.406 6.938 -5.891 1 79.38 90 GLY B O 1
ATOM 3268 N N . MET B 1 91 ? 17.672 4.723 -6.012 1 79.88 91 MET B N 1
ATOM 3269 C CA . MET B 1 91 ? 16.391 4.535 -6.684 1 79.88 91 MET B CA 1
ATOM 3270 C C . MET B 1 91 ? 15.234 5.016 -5.805 1 79.88 91 MET B C 1
ATOM 3272 O O . MET B 1 91 ? 14.336 5.707 -6.281 1 79.88 91 MET B O 1
ATOM 3276 N N . ARG B 1 92 ? 15.289 4.773 -4.59 1 77.5 92 ARG B N 1
ATOM 3277 C CA . ARG B 1 92 ? 14.234 5.148 -3.654 1 77.5 92 ARG B CA 1
ATOM 3278 C C . ARG B 1 92 ? 14.133 6.668 -3.523 1 77.5 92 ARG B C 1
ATOM 3280 O O . ARG B 1 92 ? 13.039 7.223 -3.5 1 77.5 92 ARG B O 1
ATOM 3287 N N . ILE B 1 93 ? 15.289 7.23 -3.488 1 74.5 93 ILE B N 1
ATOM 3288 C CA . ILE B 1 93 ? 15.312 8.68 -3.367 1 74.5 93 ILE B CA 1
ATOM 3289 C C . ILE B 1 93 ? 14.695 9.312 -4.613 1 74.5 93 ILE B C 1
ATOM 3291 O O . ILE B 1 93 ? 13.891 10.242 -4.512 1 74.5 93 ILE B O 1
ATOM 3295 N N . VAL B 1 94 ? 15.109 8.836 -5.75 1 76.56 94 VAL B N 1
ATOM 3296 C CA . VAL B 1 94 ? 14.586 9.398 -6.992 1 76.56 94 VAL B CA 1
ATOM 3297 C C . VAL B 1 94 ? 13.078 9.164 -7.074 1 76.56 94 VAL B C 1
ATOM 3299 O O . VAL B 1 94 ? 12.328 10.062 -7.449 1 76.56 94 VAL B O 1
ATOM 3302 N N . ARG B 1 95 ? 12.656 7.996 -6.676 1 75.38 95 ARG B N 1
ATOM 3303 C CA . ARG B 1 95 ? 11.227 7.707 -6.688 1 75.38 95 ARG B CA 1
ATOM 3304 C C . ARG B 1 95 ? 10.469 8.625 -5.734 1 75.38 95 ARG B C 1
ATOM 3306 O O . ARG B 1 95 ? 9.383 9.102 -6.055 1 75.38 95 ARG B O 1
ATOM 3313 N N . MET B 1 96 ? 11.047 8.82 -4.598 1 72.94 96 MET B N 1
ATOM 3314 C CA . MET B 1 96 ? 10.445 9.75 -3.637 1 72.94 96 MET B CA 1
ATOM 3315 C C . MET B 1 96 ? 10.328 11.148 -4.227 1 72.94 96 MET B C 1
ATOM 3317 O O . MET B 1 96 ? 9.297 11.805 -4.078 1 72.94 96 MET B O 1
ATOM 3321 N N . LEU B 1 97 ? 11.367 11.531 -4.93 1 69.31 97 LEU B N 1
ATOM 3322 C CA . LEU B 1 97 ? 11.367 12.828 -5.586 1 69.31 97 LEU B CA 1
ATOM 3323 C C . LEU B 1 97 ? 10.32 12.883 -6.695 1 69.31 97 LEU B C 1
ATOM 3325 O O . LEU B 1 97 ? 9.578 13.859 -6.809 1 69.31 97 LEU B O 1
ATOM 3329 N N . LEU B 1 98 ? 10.273 11.844 -7.391 1 70.69 98 LEU B N 1
ATOM 3330 C CA . LEU B 1 98 ? 9.367 11.797 -8.531 1 70.69 98 LEU B CA 1
ATOM 3331 C C . LEU B 1 98 ? 7.914 11.727 -8.07 1 70.69 98 LEU B C 1
ATOM 3333 O O . LEU B 1 98 ? 7.012 12.18 -8.781 1 70.69 98 LEU B O 1
ATOM 3337 N N . SER B 1 99 ? 7.711 11.133 -6.945 1 71.94 99 SER B N 1
ATOM 3338 C CA . SER B 1 99 ? 6.352 11.062 -6.418 1 71.94 99 SER B CA 1
ATOM 3339 C C . SER B 1 99 ? 5.832 12.453 -6.055 1 71.94 99 SER B C 1
ATOM 3341 O O . SER B 1 99 ? 4.621 12.648 -5.918 1 71.94 99 SER B O 1
ATOM 3343 N N . GLY B 1 100 ? 6.758 13.422 -5.926 1 65.94 100 GLY B N 1
ATOM 3344 C CA . GLY B 1 100 ? 6.418 14.805 -5.633 1 65.94 100 GLY B CA 1
ATOM 3345 C C . GLY B 1 100 ? 5.918 15.008 -4.215 1 65.94 100 GLY B C 1
ATOM 3346 O O . GLY B 1 100 ? 5.496 16.109 -3.85 1 65.94 100 GLY B O 1
ATOM 3347 N N . THR B 1 101 ? 5.832 13.984 -3.547 1 65.62 101 THR B N 1
ATOM 3348 C CA . THR B 1 101 ? 5.223 14 -2.221 1 65.62 101 THR B CA 1
ATOM 3349 C C . THR B 1 101 ? 5.848 15.086 -1.35 1 65.62 101 THR B C 1
ATOM 3351 O O . THR B 1 101 ? 5.148 15.75 -0.587 1 65.62 101 THR B O 1
ATOM 3354 N N . ALA B 1 102 ? 7.02 15.32 -1.586 1 61.34 102 ALA B N 1
ATOM 3355 C CA . ALA B 1 102 ? 7.703 16.266 -0.701 1 61.34 102 ALA B CA 1
ATOM 3356 C C . ALA B 1 102 ? 7.637 17.688 -1.252 1 61.34 102 ALA B C 1
ATOM 3358 O O . ALA B 1 102 ? 7.688 18.656 -0.491 1 61.34 102 ALA B O 1
ATOM 3359 N N . ILE B 1 103 ? 7.27 17.812 -2.523 1 64.62 103 ILE B N 1
ATOM 3360 C CA . ILE B 1 103 ? 7.617 19.125 -3.057 1 64.62 103 ILE B CA 1
ATOM 3361 C C . ILE B 1 103 ? 6.453 19.672 -3.889 1 64.62 103 ILE B C 1
ATOM 3363 O O . ILE B 1 103 ? 6.133 20.859 -3.82 1 64.62 103 ILE B O 1
ATOM 3367 N N . ASP B 1 104 ? 5.902 18.734 -4.527 1 69.94 104 ASP B N 1
ATOM 3368 C CA . ASP B 1 104 ? 4.855 19.188 -5.438 1 69.94 104 ASP B CA 1
ATOM 3369 C C . ASP B 1 104 ? 3.57 19.5 -4.676 1 69.94 104 ASP B C 1
ATOM 3371 O O . ASP B 1 104 ? 3.207 18.812 -3.729 1 69.94 104 ASP B O 1
ATOM 3375 N N . ASP B 1 105 ? 2.984 20.641 -5.074 1 76.62 105 ASP B N 1
ATOM 3376 C CA . ASP B 1 105 ? 1.713 21.031 -4.469 1 76.62 105 ASP B CA 1
ATOM 3377 C C . ASP B 1 105 ? 0.685 21.391 -5.539 1 76.62 105 ASP B C 1
ATOM 3379 O O . ASP B 1 105 ? 0.122 22.484 -5.52 1 76.62 105 ASP B O 1
ATOM 3383 N N . PRO B 1 106 ? 0.489 20.406 -6.438 1 84.69 106 PRO B N 1
ATOM 3384 C CA . PRO B 1 106 ? -0.534 20.703 -7.449 1 84.69 106 PRO B CA 1
ATOM 3385 C C . PRO B 1 106 ? -1.934 20.828 -6.852 1 84.69 106 PRO B C 1
ATOM 3387 O O . PRO B 1 106 ? -2.176 20.359 -5.734 1 84.69 106 PRO B O 1
ATOM 3390 N N . GLU B 1 107 ? -2.773 21.562 -7.57 1 91.12 107 GLU B N 1
ATOM 3391 C CA . GLU B 1 107 ? -4.18 21.688 -7.195 1 91.12 107 GLU B CA 1
ATOM 3392 C C . GLU B 1 107 ? -5.098 21.344 -8.359 1 91.12 107 GLU B C 1
ATOM 3394 O O . GLU B 1 107 ? -4.77 21.609 -9.516 1 91.12 107 GLU B O 1
ATOM 3399 N N . VAL B 1 108 ? -6.113 20.656 -8.062 1 95.62 108 VAL B N 1
ATOM 3400 C CA . VAL B 1 108 ? -7.195 20.375 -9 1 95.62 108 VAL B CA 1
ATOM 3401 C C . VAL B 1 108 ? -8.508 20.938 -8.461 1 95.62 108 VAL B C 1
ATOM 3403 O O . VAL B 1 108 ? -8.953 20.562 -7.371 1 95.62 108 VAL B O 1
ATOM 3406 N N . GLU B 1 109 ? -9.062 21.906 -9.195 1 97 109 GLU B N 1
ATOM 3407 C CA . GLU B 1 109 ? -10.367 22.453 -8.82 1 97 109 GLU B CA 1
ATOM 3408 C C . GLU B 1 109 ? -11.453 21.391 -8.945 1 97 109 GLU B C 1
ATOM 3410 O O . GLU B 1 109 ? -11.289 20.406 -9.664 1 97 109 GLU B O 1
ATOM 3415 N N . PRO B 1 110 ? -12.539 21.594 -8.273 1 97.62 110 PRO B N 1
ATOM 3416 C CA . PRO B 1 110 ? -13.602 20.594 -8.305 1 97.62 110 PRO B CA 1
ATOM 3417 C C . PRO B 1 110 ? -14.109 20.312 -9.719 1 97.62 110 PRO B C 1
ATOM 3419 O O . PRO B 1 110 ? -14.414 21.234 -10.469 1 97.62 110 PRO B O 1
ATOM 3422 N N . VAL B 1 111 ? -14.148 19.094 -10.016 1 97.88 111 VAL B N 1
ATOM 3423 C CA . VAL B 1 111 ? -14.594 18.625 -11.32 1 97.88 111 VAL B CA 1
ATOM 3424 C C . VAL B 1 111 ? -15.508 17.406 -11.148 1 97.88 111 VAL B C 1
ATOM 3426 O O . VAL B 1 111 ? -15.211 16.5 -10.359 1 97.88 111 VAL B O 1
ATOM 3429 N N . GLU B 1 112 ? -16.562 17.375 -11.898 1 96.88 112 GLU B N 1
ATOM 3430 C CA . GLU B 1 112 ? -17.484 16.25 -11.836 1 96.88 112 GLU B CA 1
ATOM 3431 C C . GLU B 1 112 ? -16.812 14.969 -12.32 1 96.88 112 GLU B C 1
ATOM 3433 O O . GLU B 1 112 ? -16.047 14.984 -13.289 1 96.88 112 GLU B O 1
ATOM 3438 N N . VAL B 1 113 ? -17.062 13.93 -11.609 1 95.62 113 VAL B N 1
ATOM 3439 C CA . VAL B 1 113 ? -16.562 12.625 -12.023 1 95.62 113 VAL B CA 1
ATOM 3440 C C . VAL B 1 113 ? -17.719 11.672 -12.273 1 95.62 113 VAL B C 1
ATOM 3442 O O . VAL B 1 113 ? -18.812 11.844 -11.711 1 95.62 113 VAL B O 1
ATOM 3445 N N . ASP B 1 114 ? -17.469 10.633 -13.055 1 92.88 114 ASP B N 1
ATOM 3446 C CA . ASP B 1 114 ? -18.5 9.727 -13.531 1 92.88 114 ASP B CA 1
ATOM 3447 C C . ASP B 1 114 ? -18.75 8.602 -12.523 1 92.88 114 ASP B C 1
ATOM 3449 O O . ASP B 1 114 ? -18.641 7.422 -12.859 1 92.88 114 ASP B O 1
ATOM 3453 N N . VAL B 1 115 ? -19.125 8.906 -11.328 1 91.44 115 VAL B N 1
ATOM 3454 C CA . VAL B 1 115 ? -19.562 7.992 -10.281 1 91.44 115 VAL B CA 1
ATOM 3455 C C . VAL B 1 115 ? -20.75 8.609 -9.523 1 91.44 115 VAL B C 1
ATOM 3457 O O . VAL B 1 115 ? -21.016 9.805 -9.656 1 91.44 115 VAL B O 1
ATOM 3460 N N . SER B 1 116 ? -21.469 7.797 -8.867 1 91.06 116 SER B N 1
ATOM 3461 C CA . SER B 1 116 ? -22.562 8.281 -8.047 1 91.06 116 SER B CA 1
ATOM 3462 C C . SER B 1 116 ? -22.203 8.25 -6.562 1 91.06 116 SER B C 1
ATOM 3464 O O . SER B 1 116 ? -21.453 7.387 -6.117 1 91.06 116 SER B O 1
ATOM 3466 N N . CYS B 1 117 ? -22.734 9.203 -5.875 1 92.81 117 CYS B N 1
ATOM 3467 C CA . CYS B 1 117 ? -22.609 9.18 -4.422 1 92.81 117 CYS B CA 1
ATOM 3468 C C . CYS B 1 117 ? -23.219 7.906 -3.846 1 92.81 117 CYS B C 1
ATOM 3470 O O . CYS B 1 117 ? -24.375 7.59 -4.129 1 92.81 117 CYS B O 1
ATOM 3472 N N . TRP B 1 118 ? -22.516 7.211 -2.994 1 89.56 118 TRP B N 1
ATOM 3473 C CA . TRP B 1 118 ? -23.016 5.938 -2.49 1 89.56 118 TRP B CA 1
ATOM 3474 C C . TRP B 1 118 ? -24.031 6.156 -1.375 1 89.56 118 TRP B C 1
ATOM 3476 O O . TRP B 1 118 ? -24.672 5.207 -0.919 1 89.56 118 TRP B O 1
ATOM 3486 N N . TYR B 1 119 ? -24.188 7.352 -0.968 1 91.62 119 TYR B N 1
ATOM 3487 C CA . TYR B 1 119 ? -25.188 7.664 0.036 1 91.62 119 TYR B CA 1
ATOM 3488 C C . TYR B 1 119 ? -26.516 8.07 -0.621 1 91.62 119 TYR B C 1
ATOM 3490 O O . TYR B 1 119 ? -27.531 7.422 -0.418 1 91.62 119 TYR B O 1
ATOM 3498 N N . CYS B 1 120 ? -26.469 9.062 -1.538 1 92.69 120 CYS B N 1
ATOM 3499 C CA . CYS B 1 120 ? -27.719 9.664 -1.999 1 92.69 120 CYS B CA 1
ATOM 3500 C C . CYS B 1 120 ? -27.891 9.461 -3.498 1 92.69 120 CYS B C 1
ATOM 3502 O O . CYS B 1 120 ? -28.922 9.844 -4.062 1 92.69 120 CYS B O 1
ATOM 3504 N N . GLY B 1 121 ? -26.891 8.93 -4.141 1 91.19 121 GLY B N 1
ATOM 3505 C CA . GLY B 1 121 ? -26.984 8.711 -5.578 1 91.19 121 GLY B CA 1
ATOM 3506 C C . GLY B 1 121 ? -26.688 9.961 -6.391 1 91.19 121 GLY B C 1
ATOM 3507 O O . GLY B 1 121 ? -26.703 9.914 -7.625 1 91.19 121 GLY B O 1
ATOM 3508 N N . GLY B 1 122 ? -26.344 11.047 -5.82 1 93.38 122 GLY B N 1
ATOM 3509 C CA . GLY B 1 122 ? -26.062 12.305 -6.496 1 93.38 122 GLY B CA 1
ATOM 3510 C C . GLY B 1 122 ? -24.719 12.32 -7.199 1 93.38 122 GLY B C 1
ATOM 3511 O O . GLY B 1 122 ? -24.062 11.281 -7.312 1 93.38 122 GLY B O 1
ATOM 3512 N N . GLN B 1 123 ? -24.344 13.547 -7.711 1 94.25 123 GLN B N 1
ATOM 3513 C CA . GLN B 1 123 ? -23.141 13.727 -8.531 1 94.25 123 GLN B CA 1
ATOM 3514 C C . GLN B 1 123 ? -21.969 14.219 -7.695 1 94.25 123 GLN B C 1
ATOM 3516 O O . GLN B 1 123 ? -21.984 15.336 -7.188 1 94.25 123 GLN B O 1
ATOM 3521 N N . PRO B 1 124 ? -20.953 13.383 -7.621 1 95.5 124 PRO B N 1
ATOM 3522 C CA . PRO B 1 124 ? -19.781 13.836 -6.879 1 95.5 124 PRO B CA 1
ATOM 3523 C C . PRO B 1 124 ? -18.828 14.68 -7.73 1 95.5 124 PRO B C 1
ATOM 3525 O O . PRO B 1 124 ? -18.875 14.602 -8.961 1 95.5 124 PRO B O 1
ATOM 3528 N N . GLU B 1 125 ? -18.078 15.477 -7.031 1 97.94 125 GLU B N 1
ATOM 3529 C CA . GLU B 1 125 ? -16.969 16.234 -7.613 1 97.94 125 GLU B CA 1
ATOM 3530 C C . GLU B 1 125 ? -15.641 15.852 -6.957 1 97.94 125 GLU B C 1
ATOM 3532 O O . GLU B 1 125 ? -15.586 15.625 -5.746 1 97.94 125 GLU B O 1
ATOM 3537 N N . LEU B 1 126 ? -14.617 15.758 -7.789 1 97.94 126 LEU B N 1
ATOM 3538 C CA . LEU B 1 126 ? -13.273 15.477 -7.309 1 97.94 126 LEU B CA 1
ATOM 3539 C C . LEU B 1 126 ? -12.43 16.75 -7.266 1 97.94 126 LEU B C 1
ATOM 3541 O O . LEU B 1 126 ? -12.484 17.562 -8.188 1 97.94 126 LEU B O 1
ATOM 3545 N N . SER B 1 127 ? -11.695 16.938 -6.254 1 97.81 127 SER B N 1
ATOM 3546 C CA . SER B 1 127 ? -10.695 18 -6.16 1 97.81 127 SER B CA 1
ATOM 3547 C C . SER B 1 127 ? -9.438 17.516 -5.453 1 97.81 127 SER B C 1
ATOM 3549 O O . SER B 1 127 ? -9.422 16.422 -4.879 1 97.81 127 SER B O 1
ATOM 3551 N N . TYR B 1 128 ? -8.398 18.234 -5.637 1 95.44 128 TYR B N 1
ATOM 3552 C CA . TYR B 1 128 ? -7.109 17.875 -5.051 1 95.44 128 TYR B CA 1
ATOM 3553 C C . TYR B 1 128 ? -6.398 19.125 -4.52 1 95.44 128 TYR B C 1
ATOM 3555 O O . TYR B 1 128 ? -6.289 20.125 -5.223 1 95.44 128 TYR B O 1
ATOM 3563 N N . ARG B 1 129 ? -5.988 19.031 -3.287 1 90.19 129 ARG B N 1
ATOM 3564 C CA . ARG B 1 129 ? -5.223 20.109 -2.67 1 90.19 129 ARG B CA 1
ATOM 3565 C C . ARG B 1 129 ? -4.422 19.594 -1.476 1 90.19 129 ARG B C 1
ATOM 3567 O O . ARG B 1 129 ? -4.867 18.688 -0.763 1 90.19 129 ARG B O 1
ATOM 3574 N N . ASP B 1 130 ? -3.234 20.062 -1.292 1 80.19 130 ASP B N 1
ATOM 3575 C CA . ASP B 1 130 ? -2.381 19.797 -0.137 1 80.19 130 ASP B CA 1
ATOM 3576 C C . ASP B 1 130 ? -2.09 18.297 0.001 1 80.19 130 ASP B C 1
ATOM 3578 O O . ASP B 1 130 ? -2.086 17.766 1.11 1 80.19 130 ASP B O 1
ATOM 3582 N N . GLY B 1 131 ? -2.084 17.609 -1.109 1 85.31 131 GLY B N 1
ATOM 3583 C CA . GLY B 1 131 ? -1.708 16.203 -1.118 1 85.31 131 GLY B CA 1
ATOM 3584 C C . GLY B 1 131 ? -2.877 15.266 -0.863 1 85.31 131 GLY B C 1
ATOM 3585 O O . GLY B 1 131 ? -2.688 14.07 -0.65 1 85.31 131 GLY B O 1
ATOM 3586 N N . TRP B 1 132 ? -4.082 15.875 -0.843 1 91.38 132 TRP B N 1
ATOM 3587 C CA . TRP B 1 132 ? -5.273 15.086 -0.562 1 91.38 132 TRP B CA 1
ATOM 3588 C C . TRP B 1 132 ? -6.25 15.133 -1.733 1 91.38 132 TRP B C 1
ATOM 3590 O O . TRP B 1 132 ? -6.469 16.203 -2.322 1 91.38 132 TRP B O 1
ATOM 3600 N N . ARG B 1 133 ? -6.742 13.977 -2.041 1 95.94 133 ARG B N 1
ATOM 3601 C CA . ARG B 1 133 ? -7.859 13.898 -2.977 1 95.94 133 ARG B CA 1
ATOM 3602 C C . ARG B 1 133 ? -9.195 13.914 -2.238 1 95.94 133 ARG B C 1
ATOM 3604 O O . ARG B 1 133 ? -9.391 13.164 -1.284 1 95.94 133 ARG B O 1
ATOM 3611 N N . TYR B 1 134 ? -10.055 14.812 -2.646 1 96.56 134 TYR B N 1
ATOM 3612 C CA . TYR B 1 134 ? -11.398 14.914 -2.088 1 96.56 134 TYR B CA 1
ATOM 3613 C C . TYR B 1 134 ? -12.445 14.453 -3.094 1 96.56 134 TYR B C 1
ATOM 3615 O O . TYR B 1 134 ? -12.352 14.773 -4.281 1 96.56 134 TYR B O 1
ATOM 3623 N N . LEU B 1 135 ? -13.344 13.664 -2.686 1 96.56 135 LEU B N 1
ATOM 3624 C CA . LEU B 1 135 ? -14.578 13.359 -3.4 1 96.56 135 LEU B CA 1
ATOM 3625 C C . LEU B 1 135 ? -15.797 13.875 -2.633 1 96.56 135 LEU B C 1
ATOM 3627 O O . LEU B 1 135 ? -16.141 13.336 -1.576 1 96.56 135 LEU B O 1
ATOM 3631 N N . GLU B 1 136 ? -16.391 14.875 -3.186 1 97.19 136 GLU B N 1
ATOM 3632 C CA . GLU B 1 136 ? -17.453 15.578 -2.484 1 97.19 136 GLU B CA 1
ATOM 3633 C C . GLU B 1 136 ? -18.781 15.453 -3.234 1 97.19 136 GLU B C 1
ATOM 3635 O O . GLU B 1 136 ? -18.812 15.602 -4.457 1 97.19 136 GLU B O 1
ATOM 3640 N N . CYS B 1 137 ? -19.781 15.07 -2.516 1 95.94 137 CYS B N 1
ATOM 3641 C CA . CYS B 1 137 ? -21.125 15.078 -3.096 1 95.94 137 CYS B CA 1
ATOM 3642 C C . CYS B 1 137 ? -21.766 16.453 -2.957 1 95.94 137 CYS B C 1
ATOM 3644 O O . CYS B 1 137 ? -21.812 17.016 -1.862 1 95.94 137 CYS B O 1
ATOM 3646 N N . THR B 1 138 ? -22.281 16.969 -3.979 1 91.62 138 THR B N 1
ATOM 3647 C CA . THR B 1 138 ? -22.875 18.297 -3.959 1 91.62 138 THR B CA 1
ATOM 3648 C C . THR B 1 138 ? -24.344 18.219 -3.561 1 91.62 138 THR B C 1
ATOM 3650 O O . THR B 1 138 ? -25 19.25 -3.385 1 91.62 138 THR B O 1
ATOM 3653 N N . ASN B 1 139 ? -24.828 17.094 -3.309 1 94.25 139 ASN B N 1
ATOM 3654 C CA . ASN B 1 139 ? -26.266 16.891 -3.08 1 94.25 139 ASN B CA 1
ATOM 3655 C C . ASN B 1 139 ? -26.547 16.484 -1.636 1 94.25 139 ASN B C 1
ATOM 3657 O O . ASN B 1 139 ? -27.703 16.453 -1.212 1 94.25 139 ASN B O 1
ATOM 3661 N N . CYS B 1 140 ? -25.562 16.062 -0.903 1 95.38 140 CYS B N 1
ATOM 3662 C CA . CYS B 1 140 ? -25.812 15.656 0.475 1 95.38 140 CYS B CA 1
ATOM 3663 C C . CYS B 1 140 ? -24.656 16.062 1.376 1 95.38 140 CYS B C 1
ATOM 3665 O O . CYS B 1 140 ? -23.609 16.516 0.892 1 95.38 140 CYS B O 1
ATOM 3667 N N . ASP B 1 141 ? -24.859 15.891 2.732 1 94.25 141 ASP B N 1
ATOM 3668 C CA . ASP B 1 141 ? -23.859 16.297 3.711 1 94.25 141 ASP B CA 1
ATOM 3669 C C . ASP B 1 141 ? -23.312 15.086 4.461 1 94.25 141 ASP B C 1
ATOM 3671 O O . ASP B 1 141 ? -22.688 15.234 5.516 1 94.25 141 ASP B O 1
ATOM 3675 N N . ALA B 1 142 ? -23.609 13.891 3.902 1 93.5 142 ALA B N 1
ATOM 3676 C CA . ALA B 1 142 ? -23.156 12.68 4.57 1 93.5 142 ALA B CA 1
ATOM 3677 C C . ALA B 1 142 ? -21.625 12.625 4.617 1 93.5 142 ALA B C 1
ATOM 3679 O O . ALA B 1 142 ? -20.953 13.094 3.697 1 93.5 142 ALA B O 1
ATOM 3680 N N . ARG B 1 143 ? -21.094 12.117 5.758 1 94.5 143 ARG B N 1
ATOM 3681 C CA . ARG B 1 143 ? -19.672 11.891 5.91 1 94.5 143 ARG B CA 1
ATOM 3682 C C . ARG B 1 143 ? -19.391 10.719 6.844 1 94.5 143 ARG B C 1
ATOM 3684 O O . ARG B 1 143 ? -20.172 10.445 7.754 1 94.5 143 ARG B O 1
ATOM 3691 N N . CYS B 1 144 ? -18.297 10.07 6.641 1 92.5 144 CYS B N 1
ATOM 3692 C CA . CYS B 1 144 ? -18.047 8.828 7.352 1 92.5 144 CYS B CA 1
ATOM 3693 C C . CYS B 1 144 ? -17.266 9.078 8.633 1 92.5 144 CYS B C 1
ATOM 3695 O O . CYS B 1 144 ? -17.25 8.234 9.531 1 92.5 144 CYS B O 1
ATOM 3697 N N . VAL B 1 145 ? -16.547 10.18 8.727 1 94.25 145 VAL B N 1
ATOM 3698 C CA . VAL B 1 145 ? -15.805 10.531 9.938 1 94.25 145 VAL B CA 1
ATOM 3699 C C . VAL B 1 145 ? -15.906 12.031 10.18 1 94.25 145 VAL B C 1
ATOM 3701 O O . VAL B 1 145 ? -16.172 12.805 9.25 1 94.25 145 VAL B O 1
ATOM 3704 N N . ASP B 1 146 ? -15.68 12.445 11.367 1 91.88 146 ASP B N 1
ATOM 3705 C CA . ASP B 1 146 ? -15.906 13.828 11.766 1 91.88 146 ASP B CA 1
ATOM 3706 C C . ASP B 1 146 ? -14.836 14.75 11.18 1 91.88 146 ASP B C 1
ATOM 3708 O O . ASP B 1 146 ? -15.055 15.953 11.039 1 91.88 146 ASP B O 1
ATOM 3712 N N . THR B 1 147 ? -13.703 14.211 10.789 1 88.44 147 THR B N 1
ATOM 3713 C CA . THR B 1 147 ? -12.617 15.031 10.266 1 88.44 147 THR B CA 1
ATOM 3714 C C . THR B 1 147 ? -12.867 15.391 8.805 1 88.44 147 THR B C 1
ATOM 3716 O O . THR B 1 147 ? -12.195 16.25 8.242 1 88.44 147 THR B O 1
ATOM 3719 N N . PHE B 1 148 ? -13.789 14.695 8.18 1 93.06 148 PHE B N 1
ATOM 3720 C CA . PHE B 1 148 ? -14.172 15.062 6.82 1 93.06 148 PHE B CA 1
ATOM 3721 C C . PHE B 1 148 ? -15.078 16.297 6.824 1 93.06 148 PHE B C 1
ATOM 3723 O O . PHE B 1 148 ? -16.016 16.375 7.621 1 93.06 148 PHE B O 1
ATOM 3730 N N . PRO B 1 149 ? -14.789 17.312 5.902 1 90.81 149 PRO B N 1
ATOM 3731 C CA . PRO B 1 149 ? -15.82 18.344 5.711 1 90.81 149 PRO B CA 1
ATOM 3732 C C . PRO B 1 149 ? -17.172 17.75 5.293 1 90.81 149 PRO B C 1
ATOM 3734 O O . PRO B 1 149 ? -17.219 16.703 4.656 1 90.81 149 PRO B O 1
ATOM 3737 N N . PRO B 1 150 ? -18.281 18.453 5.707 1 89.06 150 PRO B N 1
ATOM 3738 C CA . PRO B 1 150 ? -19.578 17.953 5.273 1 89.06 150 PRO B CA 1
ATOM 3739 C C . PRO B 1 150 ? -19.672 17.781 3.762 1 89.06 150 PRO B C 1
ATOM 3741 O O . PRO B 1 150 ? -19.188 18.625 3.008 1 89.06 150 PRO B O 1
ATOM 3744 N N . GLY B 1 151 ? -20.188 16.641 3.404 1 92.38 151 GLY B N 1
ATOM 3745 C CA . GLY B 1 151 ? -20.375 16.359 1.989 1 92.38 151 GLY B CA 1
ATOM 3746 C C . GLY B 1 151 ? -19.219 15.594 1.372 1 92.38 151 GLY B C 1
ATOM 3747 O O . GLY B 1 151 ? -19.344 15.047 0.275 1 92.38 151 GLY B O 1
ATOM 3748 N N . VAL B 1 152 ? -18.078 15.602 2.037 1 95.75 152 VAL B N 1
ATOM 3749 C CA . VAL B 1 152 ? -16.953 14.812 1.554 1 95.75 152 VAL B CA 1
ATOM 3750 C C . VAL B 1 152 ? -17.172 13.336 1.873 1 95.75 152 VAL B C 1
ATOM 3752 O O . VAL B 1 152 ? -17.125 12.938 3.037 1 95.75 152 VAL B O 1
ATOM 3755 N N . ILE B 1 153 ? -17.328 12.578 0.816 1 92.81 153 ILE B N 1
ATOM 3756 C CA . ILE B 1 153 ? -17.734 11.188 1.017 1 92.81 153 ILE B CA 1
ATOM 3757 C C . ILE B 1 153 ? -16.484 10.289 0.991 1 92.81 153 ILE B C 1
ATOM 3759 O O . ILE B 1 153 ? -16.547 9.125 1.395 1 92.81 153 ILE B O 1
ATOM 3763 N N . SER B 1 154 ? -15.398 10.812 0.497 1 93.12 154 SER B N 1
ATOM 3764 C CA . SER B 1 154 ? -14.117 10.125 0.507 1 93.12 154 SER B CA 1
ATOM 3765 C C . SER B 1 154 ? -12.961 11.117 0.464 1 93.12 154 SER B C 1
ATOM 3767 O O . SER B 1 154 ? -13.023 12.133 -0.24 1 93.12 154 SER B O 1
ATOM 3769 N N . LYS B 1 155 ? -12.031 10.844 1.225 1 94.19 155 LYS B N 1
ATOM 3770 C CA . LYS B 1 155 ? -10.812 11.648 1.283 1 94.19 155 LYS B CA 1
ATOM 3771 C C . LYS B 1 155 ? -9.586 10.773 1.519 1 94.19 155 LYS B C 1
ATOM 3773 O O . LYS B 1 155 ? -9.562 9.969 2.455 1 94.19 155 LYS B O 1
ATOM 3778 N N . ASN B 1 156 ? -8.57 10.906 0.673 1 92.44 156 ASN B N 1
ATOM 3779 C CA . ASN B 1 156 ? -7.363 10.094 0.79 1 92.44 156 ASN B CA 1
ATOM 3780 C C . ASN B 1 156 ? -6.113 10.906 0.475 1 92.44 156 ASN B C 1
ATOM 3782 O O . ASN B 1 156 ? -6.137 11.789 -0.387 1 92.44 156 ASN B O 1
ATOM 3786 N N . GLU B 1 157 ? -5.066 10.625 1.275 1 89.88 157 GLU B N 1
ATOM 3787 C CA . GLU B 1 157 ? -3.77 11.07 0.782 1 89.88 157 GLU B CA 1
ATOM 3788 C C . GLU B 1 157 ? -3.426 10.414 -0.551 1 89.88 157 GLU B C 1
ATOM 3790 O O . GLU B 1 157 ? -3.652 9.211 -0.732 1 89.88 157 GLU B O 1
ATOM 3795 N N . PHE B 1 158 ? -2.986 11.141 -1.459 1 91.69 158 PHE B N 1
ATOM 3796 C CA . PHE B 1 158 ? -2.672 10.68 -2.805 1 91.69 158 PHE B CA 1
ATOM 3797 C C . PHE B 1 158 ? -1.479 11.438 -3.373 1 91.69 158 PHE B C 1
ATOM 3799 O O . PHE B 1 158 ? -1.462 12.672 -3.367 1 91.69 158 PHE B O 1
ATOM 3806 N N . PRO B 1 159 ? -0.468 10.719 -3.799 1 87.88 159 PRO B N 1
ATOM 3807 C CA . PRO B 1 159 ? 0.718 11.422 -4.289 1 87.88 159 PRO B CA 1
ATOM 3808 C C . PRO B 1 159 ? 0.429 12.281 -5.52 1 87.88 159 PRO B C 1
ATOM 3810 O O . PRO B 1 159 ? -0.34 11.875 -6.395 1 87.88 159 PRO B O 1
ATOM 3813 N N . PRO B 1 160 ? 1.088 13.422 -5.605 1 87.94 160 PRO B N 1
ATOM 3814 C CA . PRO B 1 160 ? 0.903 14.305 -6.762 1 87.94 160 PRO B CA 1
ATOM 3815 C C . PRO B 1 160 ? 1.184 13.602 -8.086 1 87.94 160 PRO B C 1
ATOM 3817 O O . PRO B 1 160 ? 0.538 13.891 -9.102 1 87.94 160 PRO B O 1
ATOM 3820 N N . SER B 1 161 ? 2.125 12.711 -8.07 1 87.75 161 SER B N 1
ATOM 3821 C CA . SER B 1 161 ? 2.48 11.992 -9.289 1 87.75 161 SER B CA 1
ATOM 3822 C C . SER B 1 161 ? 1.294 11.203 -9.836 1 87.75 161 SER B C 1
ATOM 3824 O O . SER B 1 161 ? 1.231 10.914 -11.031 1 87.75 161 SER B O 1
ATOM 3826 N N . GLY B 1 162 ? 0.404 10.852 -8.992 1 92.75 162 GLY B N 1
ATOM 3827 C CA . GLY B 1 162 ? -0.776 10.109 -9.406 1 92.75 162 GLY B CA 1
ATOM 3828 C C . GLY B 1 162 ? -1.715 10.93 -10.273 1 92.75 162 GLY B C 1
ATOM 3829 O O . GLY B 1 162 ? -2.6 10.375 -10.93 1 92.75 162 GLY B O 1
ATOM 3830 N N . LEU B 1 163 ? -1.54 12.25 -10.281 1 94.12 163 LEU B N 1
ATOM 3831 C CA . LEU B 1 163 ? -2.385 13.148 -11.062 1 94.12 163 LEU B CA 1
ATOM 3832 C C . LEU B 1 163 ? -1.887 13.242 -12.508 1 94.12 163 LEU B C 1
ATOM 3834 O O . LEU B 1 163 ? -2.648 13.602 -13.406 1 94.12 163 LEU B O 1
ATOM 3838 N N . ARG B 1 164 ? -0.653 13 -12.719 1 88.69 164 ARG B N 1
ATOM 3839 C CA . ARG B 1 164 ? 0.013 13.312 -13.977 1 88.69 164 ARG B CA 1
ATOM 3840 C C . ARG B 1 164 ? -0.606 12.531 -15.133 1 88.69 164 ARG B C 1
ATOM 3842 O O . ARG B 1 164 ? -0.701 11.305 -15.078 1 88.69 164 ARG B O 1
ATOM 3849 N N . GLY B 1 165 ? -1.046 13.367 -16.109 1 90.44 165 GLY B N 1
ATOM 3850 C CA . GLY B 1 165 ? -1.517 12.75 -17.344 1 90.44 165 GLY B CA 1
ATOM 3851 C C . GLY B 1 165 ? -2.883 12.109 -17.203 1 90.44 165 GLY B C 1
ATOM 3852 O O . GLY B 1 165 ? -3.236 11.219 -17.984 1 90.44 165 GLY B O 1
ATOM 3853 N N . ARG B 1 166 ? -3.672 12.438 -16.219 1 95.81 166 ARG B N 1
ATOM 3854 C CA . ARG B 1 166 ? -4.953 11.781 -15.984 1 95.81 166 ARG B CA 1
ATOM 3855 C C . ARG B 1 166 ? -6.098 12.789 -15.992 1 95.81 166 ARG B C 1
ATOM 3857 O O . ARG B 1 166 ? -5.922 13.938 -15.57 1 95.81 166 ARG B O 1
ATOM 3864 N N . THR B 1 167 ? -7.164 12.312 -16.5 1 96.69 167 THR B N 1
ATOM 3865 C CA . THR B 1 167 ? -8.422 13.031 -16.312 1 96.69 167 THR B CA 1
ATOM 3866 C C . THR B 1 167 ? -8.922 12.875 -14.875 1 96.69 167 THR B C 1
ATOM 3868 O O . THR B 1 167 ? -8.406 12.055 -14.117 1 96.69 167 THR B O 1
ATOM 3871 N N . ALA B 1 168 ? -9.945 13.648 -14.555 1 96.69 168 ALA B N 1
ATOM 3872 C CA . ALA B 1 168 ? -10.516 13.57 -13.211 1 96.69 168 ALA B CA 1
ATOM 3873 C C . ALA B 1 168 ? -11.031 12.164 -12.922 1 96.69 168 ALA B C 1
ATOM 3875 O O . ALA B 1 168 ? -10.844 11.641 -11.82 1 96.69 168 ALA B O 1
ATOM 3876 N N . ASP B 1 169 ? -11.664 11.562 -13.906 1 96.62 169 ASP B N 1
ATOM 3877 C CA . ASP B 1 169 ? -12.18 10.203 -13.742 1 96.62 169 ASP B CA 1
ATOM 3878 C C . ASP B 1 169 ? -11.039 9.211 -13.523 1 96.62 169 ASP B C 1
ATOM 3880 O O . ASP B 1 169 ? -11.148 8.312 -12.68 1 96.62 169 ASP B O 1
ATOM 3884 N N . GLU B 1 170 ? -9.984 9.398 -14.25 1 96.62 170 GLU B N 1
ATOM 3885 C CA . GLU B 1 170 ? -8.836 8.508 -14.125 1 96.62 170 GLU B CA 1
ATOM 3886 C C . GLU B 1 170 ? -8.133 8.695 -12.781 1 96.62 170 GLU B C 1
ATOM 3888 O O . GLU B 1 170 ? -7.656 7.73 -12.18 1 96.62 170 GLU B O 1
ATOM 3893 N N . ILE B 1 171 ? -8.055 9.922 -12.32 1 96.88 171 ILE B N 1
ATOM 3894 C CA . ILE B 1 171 ? -7.5 10.203 -11.008 1 96.88 171 ILE B CA 1
ATOM 3895 C C . ILE B 1 171 ? -8.328 9.5 -9.93 1 96.88 171 ILE B C 1
ATOM 3897 O O . ILE B 1 171 ? -7.781 8.844 -9.047 1 96.88 171 ILE B O 1
ATOM 3901 N N . ASN B 1 172 ? -9.617 9.648 -10.039 1 95.25 172 ASN B N 1
ATOM 3902 C CA . ASN B 1 172 ? -10.508 9.023 -9.062 1 95.25 172 ASN B CA 1
ATOM 3903 C C . ASN B 1 172 ? -10.32 7.512 -9.016 1 95.25 172 ASN B C 1
ATOM 3905 O O . ASN B 1 172 ? -10.281 6.918 -7.938 1 95.25 172 ASN B O 1
ATOM 3909 N N . GLU B 1 173 ? -10.172 6.914 -10.148 1 93.75 173 GLU B N 1
ATOM 3910 C CA . GLU B 1 173 ? -9.977 5.469 -10.211 1 93.75 173 GLU B CA 1
ATOM 3911 C C . GLU B 1 173 ? -8.641 5.059 -9.602 1 93.75 173 GLU B C 1
ATOM 3913 O O . GLU B 1 173 ? -8.57 4.105 -8.828 1 93.75 173 GLU B O 1
ATOM 3918 N N . ALA B 1 174 ? -7.574 5.742 -9.953 1 95.25 174 ALA B N 1
ATOM 3919 C CA . ALA B 1 174 ? -6.25 5.453 -9.406 1 95.25 174 ALA B CA 1
ATOM 3920 C C . ALA B 1 174 ? -6.238 5.633 -7.887 1 95.25 174 ALA B C 1
ATOM 3922 O O . ALA B 1 174 ? -5.664 4.82 -7.164 1 95.25 174 ALA B O 1
ATOM 3923 N N . ASP B 1 175 ? -6.91 6.699 -7.457 1 95.25 175 ASP B N 1
ATOM 3924 C CA . ASP B 1 175 ? -6.992 6.969 -6.023 1 95.25 175 ASP B CA 1
ATOM 3925 C C . ASP B 1 175 ? -7.754 5.859 -5.297 1 95.25 175 ASP B C 1
ATOM 3927 O O . ASP B 1 175 ? -7.371 5.457 -4.199 1 95.25 175 ASP B O 1
ATOM 3931 N N . ARG B 1 176 ? -8.789 5.457 -5.895 1 93.12 176 ARG B N 1
ATOM 3932 C CA . ARG B 1 176 ? -9.586 4.379 -5.309 1 93.12 176 ARG B CA 1
ATOM 3933 C C . ARG B 1 176 ? -8.734 3.131 -5.098 1 93.12 176 ARG B C 1
ATOM 3935 O O . ARG B 1 176 ? -8.75 2.543 -4.012 1 93.12 176 ARG B O 1
ATOM 3942 N N . ILE B 1 177 ? -8.031 2.725 -6.074 1 93 177 ILE B N 1
ATOM 3943 C CA . ILE B 1 177 ? -7.195 1.529 -6.02 1 93 177 ILE B CA 1
ATOM 3944 C C . ILE B 1 177 ? -6.078 1.726 -4.996 1 93 177 ILE B C 1
ATOM 3946 O O . ILE B 1 177 ? -5.891 0.894 -4.105 1 93 177 ILE B O 1
ATOM 3950 N N . TRP B 1 178 ? -5.41 2.836 -5.129 1 94.44 178 TRP B N 1
ATOM 3951 C CA . TRP B 1 178 ? -4.297 3.156 -4.238 1 94.44 178 TRP B CA 1
ATOM 3952 C C . TRP B 1 178 ? -4.758 3.207 -2.785 1 94.44 178 TRP B C 1
ATOM 3954 O O . TRP B 1 178 ? -4.164 2.562 -1.918 1 94.44 178 TRP B O 1
ATOM 3964 N N . GLY B 1 179 ? -5.828 3.859 -2.559 1 92.94 179 GLY B N 1
ATOM 3965 C CA . GLY B 1 179 ? -6.375 4 -1.22 1 92.94 179 GLY B CA 1
ATOM 3966 C C . GLY B 1 179 ? -6.898 2.697 -0.648 1 92.94 179 GLY B C 1
ATOM 3967 O O . GLY B 1 179 ? -6.762 2.438 0.549 1 92.94 179 GLY B O 1
ATOM 3968 N N . ALA B 1 180 ? -7.484 1.904 -1.49 1 92.38 180 ALA B N 1
ATOM 3969 C CA . ALA B 1 180 ? -8.062 0.645 -1.031 1 92.38 180 ALA B CA 1
ATOM 3970 C C . ALA B 1 180 ? -6.988 -0.284 -0.476 1 92.38 180 ALA B C 1
ATOM 3972 O O . ALA B 1 180 ? -7.176 -0.905 0.573 1 92.38 180 ALA B O 1
ATOM 3973 N N . HIS B 1 181 ? -5.887 -0.391 -1.123 1 93 181 HIS B N 1
ATOM 3974 C CA . HIS B 1 181 ? -4.832 -1.3 -0.684 1 93 181 HIS B CA 1
ATOM 3975 C C . HIS B 1 181 ? -4.098 -0.746 0.533 1 93 181 HIS B C 1
ATOM 3977 O O . HIS B 1 181 ? -3.66 -1.508 1.397 1 93 181 HIS B O 1
ATOM 3983 N N . ARG B 1 182 ? -3.99 0.549 0.62 1 94.38 182 ARG B N 1
ATOM 3984 C CA . ARG B 1 182 ? -3.428 1.166 1.817 1 94.38 182 ARG B CA 1
ATOM 3985 C C . ARG B 1 182 ? -4.344 0.96 3.02 1 94.38 182 ARG B C 1
ATOM 3987 O O . ARG B 1 182 ? -3.875 0.637 4.113 1 94.38 182 ARG B O 1
ATOM 3994 N N . ARG B 1 183 ? -5.633 1.128 2.766 1 93.81 183 ARG B N 1
ATOM 3995 C CA . ARG B 1 183 ? -6.605 0.873 3.824 1 93.81 183 ARG B CA 1
ATOM 3996 C C . ARG B 1 183 ? -6.516 -0.57 4.312 1 93.81 183 ARG B C 1
ATOM 3998 O O . ARG B 1 183 ? -6.547 -0.828 5.516 1 93.81 183 ARG B O 1
ATOM 4005 N N . ALA B 1 184 ? -6.422 -1.458 3.41 1 93.25 184 ALA B N 1
ATOM 4006 C CA . ALA B 1 184 ? -6.332 -2.871 3.768 1 93.25 184 ALA B CA 1
ATOM 4007 C C . ALA B 1 184 ? -5.094 -3.143 4.621 1 93.25 184 ALA B C 1
ATOM 4009 O O . ALA B 1 184 ? -5.152 -3.914 5.582 1 93.25 184 ALA B O 1
ATOM 4010 N N . SER B 1 185 ? -4 -2.541 4.262 1 95.12 185 SER B N 1
ATOM 4011 C CA . SER B 1 185 ? -2.785 -2.689 5.059 1 95.12 185 SER B CA 1
ATOM 4012 C C . SER B 1 185 ? -2.994 -2.193 6.484 1 95.12 185 SER B C 1
ATOM 4014 O O . SER B 1 185 ? -2.576 -2.848 7.441 1 95.12 185 SER B O 1
ATOM 4016 N N . VAL B 1 186 ? -3.668 -1.073 6.594 1 96.62 186 VAL B N 1
ATOM 4017 C CA . VAL B 1 186 ? -3.967 -0.503 7.902 1 96.62 186 VAL B CA 1
ATOM 4018 C C . VAL B 1 186 ? -4.832 -1.475 8.703 1 96.62 186 VAL B C 1
ATOM 4020 O O . VAL B 1 186 ? -4.531 -1.771 9.867 1 96.62 186 VAL B O 1
ATOM 4023 N N . MET B 1 187 ? -5.809 -1.979 8.062 1 95.69 187 MET B N 1
ATOM 4024 C CA . MET B 1 187 ? -6.73 -2.883 8.742 1 95.69 187 MET B CA 1
ATOM 4025 C C . MET B 1 187 ? -6.027 -4.168 9.156 1 95.69 187 MET B C 1
ATOM 4027 O O . MET B 1 187 ? -6.406 -4.801 10.141 1 95.69 187 MET B O 1
ATOM 4031 N N . ASP B 1 188 ? -4.977 -4.48 8.43 1 94.06 188 ASP B N 1
ATOM 4032 C CA . ASP B 1 188 ? -4.207 -5.672 8.758 1 94.06 188 ASP B CA 1
ATOM 4033 C C . ASP B 1 188 ? -3.102 -5.352 9.766 1 94.06 188 ASP B C 1
ATOM 4035 O O . ASP B 1 188 ? -2.307 -6.223 10.117 1 94.06 188 ASP B O 1
ATOM 4039 N N . GLY B 1 189 ? -2.975 -4.082 10.148 1 96.06 189 GLY B N 1
ATOM 4040 C CA . GLY B 1 189 ? -2.152 -3.701 11.281 1 96.06 189 GLY B CA 1
ATOM 4041 C C . GLY B 1 189 ? -0.758 -3.254 10.883 1 96.06 189 GLY B C 1
ATOM 4042 O O . GLY B 1 189 ? 0.132 -3.152 11.734 1 96.06 189 GLY B O 1
ATOM 4043 N N . VAL B 1 190 ? -0.47 -3.08 9.633 1 96.44 190 VAL B N 1
ATOM 4044 C CA . VAL B 1 190 ? 0.85 -2.646 9.188 1 96.44 190 VAL B CA 1
ATOM 4045 C C . VAL B 1 190 ? 0.736 -1.309 8.461 1 96.44 190 VAL B C 1
ATOM 4047 O O . VAL B 1 190 ? -0.091 -1.153 7.559 1 96.44 190 VAL B O 1
ATOM 4050 N N . CYS B 1 191 ? 1.525 -0.34 8.812 1 95.75 191 CYS B N 1
ATOM 4051 C CA . CYS B 1 191 ? 1.502 1.008 8.258 1 95.75 191 CYS B CA 1
ATOM 4052 C C . CYS B 1 191 ? 1.949 1.003 6.801 1 95.75 191 CYS B C 1
ATOM 4054 O O . CYS B 1 191 ? 3.051 0.547 6.488 1 95.75 191 CYS B O 1
ATOM 4056 N N . PRO B 1 192 ? 1.12 1.502 5.93 1 93.94 192 PRO B N 1
ATOM 4057 C CA . PRO B 1 192 ? 1.524 1.531 4.523 1 93.94 192 PRO B CA 1
ATOM 4058 C C . PRO B 1 192 ? 2.639 2.541 4.25 1 93.94 192 PRO B C 1
ATOM 4060 O O . PRO B 1 192 ? 3.24 2.523 3.172 1 93.94 192 PRO B O 1
ATOM 4063 N N . GLU B 1 193 ? 2.932 3.42 5.164 1 88.19 193 GLU B N 1
ATOM 4064 C CA . GLU B 1 193 ? 3.943 4.453 4.973 1 88.19 193 GLU B CA 1
ATOM 4065 C C . GLU B 1 193 ? 5.324 3.959 5.391 1 88.19 193 GLU B C 1
ATOM 4067 O O . GLU B 1 193 ? 6.316 4.219 4.703 1 88.19 193 GLU B O 1
ATOM 4072 N N . CYS B 1 194 ? 5.363 3.23 6.551 1 88.12 194 CYS B N 1
ATOM 4073 C CA . CYS B 1 194 ? 6.684 2.922 7.086 1 88.12 194 CYS B CA 1
ATOM 4074 C C . CYS B 1 194 ? 6.785 1.454 7.484 1 88.12 194 CYS B C 1
ATOM 4076 O O . CYS B 1 194 ? 7.801 1.022 8.031 1 88.12 194 CYS B O 1
ATOM 4078 N N . ALA B 1 195 ? 5.734 0.685 7.312 1 93.25 195 ALA B N 1
ATOM 4079 C CA . ALA B 1 195 ? 5.676 -0.741 7.625 1 93.25 195 ALA B CA 1
ATOM 4080 C C . ALA B 1 195 ? 5.746 -0.977 9.133 1 93.25 195 ALA B C 1
ATOM 4082 O O . ALA B 1 195 ? 6.055 -2.084 9.578 1 93.25 195 ALA B O 1
ATOM 4083 N N . GLY B 1 196 ? 5.562 0.05 9.922 1 93.5 196 GLY B N 1
ATOM 4084 C CA . GLY B 1 196 ? 5.484 -0.111 11.367 1 93.5 196 GLY B CA 1
ATOM 4085 C C . GLY B 1 196 ? 4.176 -0.73 11.828 1 93.5 196 GLY B C 1
ATOM 4086 O O . GLY B 1 196 ? 3.254 -0.911 11.031 1 93.5 196 GLY B O 1
ATOM 4087 N N . ASP B 1 197 ? 4.176 -1.03 13.125 1 95.62 197 ASP B N 1
ATOM 4088 C CA . ASP B 1 197 ? 2.951 -1.552 13.719 1 95.62 197 ASP B CA 1
ATOM 4089 C C . ASP B 1 197 ? 1.86 -0.484 13.758 1 95.62 197 ASP B C 1
ATOM 4091 O O . ASP B 1 197 ? 2.105 0.646 14.188 1 95.62 197 ASP B O 1
ATOM 4095 N N . MET B 1 198 ? 0.742 -0.837 13.281 1 96.06 198 MET B N 1
ATOM 4096 C CA . MET B 1 198 ? -0.375 0.102 13.234 1 96.06 198 MET B CA 1
ATOM 4097 C C . MET B 1 198 ? -1.619 -0.5 13.883 1 96.06 198 MET B C 1
ATOM 4099 O O . MET B 1 198 ? -2.6 -0.794 13.195 1 96.06 198 MET B O 1
ATOM 4103 N N . PRO B 1 199 ? -1.609 -0.62 15.188 1 96.75 199 PRO B N 1
ATOM 4104 C CA . PRO B 1 199 ? -2.711 -1.258 15.914 1 96.75 199 PRO B CA 1
ATOM 4105 C C . PRO B 1 199 ? -3.971 -0.396 15.945 1 96.75 199 PRO B C 1
ATOM 4107 O O . PRO B 1 199 ? -3.918 0.793 15.625 1 96.75 199 PRO B O 1
ATOM 4110 N N . VAL B 1 200 ? -5.059 -1.048 16.266 1 97.75 200 VAL B N 1
ATOM 4111 C CA . VAL B 1 200 ? -6.27 -0.33 16.656 1 97.75 200 VAL B CA 1
ATOM 4112 C C . VAL B 1 200 ? -6.047 0.379 17.984 1 97.75 200 VAL B C 1
ATOM 4114 O O . VAL B 1 200 ? -5.703 -0.259 18.984 1 97.75 200 VAL B O 1
ATOM 4117 N N . THR B 1 201 ? -6.219 1.646 18 1 96.06 201 THR B N 1
ATOM 4118 C CA . THR B 1 201 ? -5.98 2.398 19.234 1 96.06 201 THR B CA 1
ATOM 4119 C C . THR B 1 201 ? -7.301 2.771 19.906 1 96.06 201 THR B C 1
ATOM 4121 O O . THR B 1 201 ? -7.324 3.115 21.078 1 96.06 201 THR B O 1
ATOM 4124 N N . SER B 1 202 ? -8.367 2.746 19.109 1 95.06 202 SER B N 1
ATOM 4125 C CA . SER B 1 202 ? -9.664 3.072 19.688 1 95.06 202 SER B CA 1
ATOM 4126 C C . SER B 1 202 ? -10.805 2.504 18.844 1 95.06 202 SER B C 1
ATOM 4128 O O . SER B 1 202 ? -10.727 2.48 17.625 1 95.06 202 SER B O 1
ATOM 4130 N N . VAL B 1 203 ? -11.758 1.962 19.5 1 96.75 203 VAL B N 1
ATOM 4131 C CA . VAL B 1 203 ? -13.07 1.643 18.953 1 96.75 203 VAL B CA 1
ATOM 4132 C C . VAL B 1 203 ? -14.141 2.436 19.688 1 96.75 203 VAL B C 1
ATOM 4134 O O . VAL B 1 203 ? -14.508 2.092 20.828 1 96.75 203 VAL B O 1
ATOM 4137 N N . ARG B 1 204 ? -14.648 3.467 19.047 1 94.56 204 ARG B N 1
ATOM 4138 C CA . ARG B 1 204 ? -15.57 4.379 19.703 1 94.56 204 ARG B CA 1
ATOM 4139 C C . ARG B 1 204 ? -16.984 4.234 19.156 1 94.56 204 ARG B C 1
ATOM 4141 O O . ARG B 1 204 ? -17.188 4.379 17.938 1 94.56 204 ARG B O 1
ATOM 4148 N N . THR B 1 205 ? -17.875 3.963 20.031 1 95.75 205 THR B N 1
ATOM 4149 C CA . THR B 1 205 ? -19.297 3.883 19.672 1 95.75 205 THR B CA 1
ATOM 4150 C C . THR B 1 205 ? -20.062 5.082 20.219 1 95.75 205 THR B C 1
ATOM 4152 O O . THR B 1 205 ? -20.031 5.34 21.422 1 95.75 205 THR B O 1
ATOM 4155 N N . CYS B 1 206 ? -20.719 5.758 19.359 1 96.12 206 CYS B N 1
ATOM 4156 C CA . CYS B 1 206 ? -21.5 6.93 19.766 1 96.12 206 CYS B CA 1
ATOM 4157 C C . CYS B 1 206 ? -22.734 6.523 20.547 1 96.12 206 CYS B C 1
ATOM 4159 O O . CYS B 1 206 ? -23.594 5.801 20.031 1 96.12 206 CYS B O 1
ATOM 4161 N N . GLU B 1 207 ? -22.938 6.922 21.719 1 92.75 207 GLU B N 1
ATOM 4162 C CA . GLU B 1 207 ? -24.047 6.562 22.594 1 92.75 207 GLU B CA 1
ATOM 4163 C C . GLU B 1 207 ? -25.328 7.273 22.172 1 92.75 207 GLU B C 1
ATOM 4165 O O . GLU B 1 207 ? -26.406 6.699 22.25 1 92.75 207 GLU B O 1
ATOM 4170 N N . ASP B 1 208 ? -25.203 8.508 21.75 1 95.06 208 ASP B N 1
ATOM 4171 C CA . ASP B 1 208 ? -26.344 9.312 21.328 1 95.06 208 ASP B CA 1
ATOM 4172 C C . ASP B 1 208 ? -26.359 9.453 19.797 1 95.06 208 ASP B C 1
ATOM 4174 O O . ASP B 1 208 ? -26.453 10.562 19.266 1 95.06 208 ASP B O 1
ATOM 4178 N N . HIS B 1 209 ? -26.172 8.328 19.172 1 95.88 209 HIS B N 1
ATOM 4179 C CA . HIS B 1 209 ? -26.062 8.305 17.719 1 95.88 209 HIS B CA 1
ATOM 4180 C C . HIS B 1 209 ? -27.422 8.5 17.062 1 95.88 209 HIS B C 1
ATOM 4182 O O . HIS B 1 209 ? -28.297 7.633 17.172 1 95.88 209 HIS B O 1
ATOM 4188 N N . ARG B 1 210 ? -27.641 9.648 16.391 1 95.94 210 ARG B N 1
ATOM 4189 C CA . ARG B 1 210 ? -28.906 9.953 15.727 1 95.94 210 ARG B CA 1
ATOM 4190 C C . ARG B 1 210 ? -28.672 10.539 14.336 1 95.94 210 ARG B C 1
ATOM 4192 O O . ARG B 1 210 ? -29 11.695 14.078 1 95.94 210 ARG B O 1
ATOM 4199 N N . PRO B 1 211 ? -28.156 9.688 13.43 1 95.5 211 PRO B N 1
ATOM 4200 C CA . PRO B 1 211 ? -28.047 10.172 12.055 1 95.5 211 PRO B CA 1
ATOM 4201 C C . PRO B 1 211 ? -29.391 10.227 11.336 1 95.5 211 PRO B C 1
ATOM 4203 O O . PRO B 1 211 ? -30.375 9.641 11.812 1 95.5 211 PRO B O 1
ATOM 4206 N N . ASP B 1 212 ? -29.547 11.023 10.336 1 95.44 212 ASP B N 1
ATOM 4207 C CA . ASP B 1 212 ? -30.703 11.016 9.445 1 95.44 212 ASP B CA 1
ATOM 4208 C C . ASP B 1 212 ? -30.359 10.375 8.102 1 95.44 212 ASP B C 1
ATOM 4210 O O . ASP B 1 212 ? -29.938 11.055 7.168 1 95.44 212 ASP B O 1
ATOM 4214 N N . TRP B 1 213 ? -30.562 9.086 7.926 1 92.31 213 TRP B N 1
ATOM 4215 C CA . TRP B 1 213 ? -30.188 8.352 6.727 1 92.31 213 TRP B CA 1
ATOM 4216 C C . TRP B 1 213 ? -31.062 8.75 5.543 1 92.31 213 TRP B C 1
ATOM 4218 O O . TRP B 1 213 ? -30.641 8.648 4.387 1 92.31 213 TRP B O 1
ATOM 4228 N N . ASP B 1 214 ? -32.25 9.18 5.816 1 93 214 ASP B N 1
ATOM 4229 C CA . ASP B 1 214 ? -33.125 9.641 4.746 1 93 214 ASP B CA 1
ATOM 4230 C C . ASP B 1 214 ? -32.688 11 4.215 1 93 214 ASP B C 1
ATOM 4232 O O . ASP B 1 214 ? -32.75 11.25 3.008 1 93 214 ASP B O 1
ATOM 4236 N N . GLY B 1 215 ? -32.281 11.797 5.07 1 94.56 215 GLY B N 1
ATOM 4237 C CA . GLY B 1 215 ? -31.812 13.125 4.691 1 94.56 215 GLY B CA 1
ATOM 4238 C C . GLY B 1 215 ? -30.312 13.18 4.422 1 94.56 215 GLY B C 1
ATOM 4239 O O . GLY B 1 215 ? -29.781 14.234 4.059 1 94.56 215 GLY B O 1
ATOM 4240 N N . TYR B 1 216 ? -29.656 12.008 4.609 1 94.25 216 TYR B N 1
ATOM 4241 C CA . TYR B 1 216 ? -28.219 11.875 4.379 1 94.25 216 TYR B CA 1
ATOM 4242 C C . TYR B 1 216 ? -27.438 12.867 5.238 1 94.25 216 TYR B C 1
ATOM 4244 O O . TYR B 1 216 ? -26.562 13.57 4.738 1 94.25 216 TYR B O 1
ATOM 4252 N N . GLN B 1 217 ? -27.844 12.938 6.512 1 94.31 217 GLN B N 1
ATOM 4253 C CA . GLN B 1 217 ? -27.203 13.812 7.477 1 94.31 217 GLN B CA 1
ATOM 4254 C C . GLN B 1 217 ? -26.438 13.016 8.539 1 94.31 217 GLN B C 1
ATOM 4256 O O . GLN B 1 217 ? -26.922 11.977 9 1 94.31 217 GLN B O 1
ATOM 4261 N N . PHE B 1 218 ? -25.266 13.43 8.82 1 96.06 218 PHE B N 1
ATOM 4262 C CA . PHE B 1 218 ? -24.453 12.781 9.852 1 96.06 218 PHE B CA 1
ATOM 4263 C C . PHE B 1 218 ? -25.016 13.07 11.234 1 96.06 218 PHE B C 1
ATOM 4265 O O . PHE B 1 218 ? -25.891 13.914 11.398 1 96.06 218 PHE B O 1
ATOM 4272 N N . CYS B 1 219 ? -24.609 12.32 12.203 1 97.25 219 CYS B N 1
ATOM 4273 C CA . CYS B 1 219 ? -24.953 12.539 13.609 1 97.25 219 CYS B CA 1
ATOM 4274 C C . CYS B 1 219 ? -24.188 13.734 14.172 1 97.25 219 CYS B C 1
ATOM 4276 O O . CYS B 1 219 ? -22.953 13.766 14.125 1 97.25 219 CYS B O 1
ATOM 4278 N N . GLU B 1 220 ? -24.844 14.625 14.82 1 94.81 220 GLU B N 1
ATOM 4279 C CA . GLU B 1 220 ? -24.219 15.828 15.359 1 94.81 220 GLU B CA 1
ATOM 4280 C C . GLU B 1 220 ? -23.312 15.5 16.547 1 94.81 220 GLU B C 1
ATOM 4282 O O . GLU B 1 220 ? -22.328 16.188 16.797 1 94.81 220 GLU B O 1
ATOM 4287 N N . ALA B 1 221 ? -23.688 14.461 17.234 1 95.62 221 ALA B N 1
ATOM 4288 C CA . ALA B 1 221 ? -22.953 14.086 18.438 1 95.62 221 ALA B CA 1
ATOM 4289 C C . ALA B 1 221 ? -21.562 13.578 18.078 1 95.62 221 ALA B C 1
ATOM 4291 O O . ALA B 1 221 ? -20.578 13.883 18.781 1 95.62 221 ALA B O 1
ATOM 4292 N N . CYS B 1 222 ? -21.406 12.797 17.062 1 95.19 222 CYS B N 1
ATOM 4293 C CA . CYS B 1 222 ? -20.109 12.18 16.781 1 95.19 222 CYS B CA 1
ATOM 4294 C C . CYS B 1 222 ? -19.562 12.664 15.453 1 95.19 222 CYS B C 1
ATOM 4296 O O . CYS B 1 222 ? -18.391 12.398 15.125 1 95.19 222 CYS B O 1
ATOM 4298 N N . GLY B 1 223 ? -20.359 13.352 14.664 1 94.56 223 GLY B N 1
ATOM 4299 C CA . GLY B 1 223 ? -19.906 13.914 13.398 1 94.56 223 GLY B CA 1
ATOM 4300 C C . GLY B 1 223 ? -19.844 12.891 12.281 1 94.56 223 GLY B C 1
ATOM 4301 O O . GLY B 1 223 ? -19.219 13.133 11.25 1 94.56 223 GLY B O 1
ATOM 4302 N N . SER B 1 224 ? -20.438 11.719 12.406 1 96.44 224 SER B N 1
ATOM 4303 C CA . SER B 1 224 ? -20.406 10.641 11.422 1 96.44 224 SER B CA 1
ATOM 4304 C C . SER B 1 224 ? -21.812 10.078 11.18 1 96.44 224 SER B C 1
ATOM 4306 O O . SER B 1 224 ? -22.656 10.117 12.07 1 96.44 224 SER B O 1
ATOM 4308 N N . ILE B 1 225 ? -22.016 9.664 10 1 95.88 225 ILE B N 1
ATOM 4309 C CA . ILE B 1 225 ? -23.281 9 9.711 1 95.88 225 ILE B CA 1
ATOM 4310 C C . ILE B 1 225 ? -23.266 7.578 10.273 1 95.88 225 ILE B C 1
ATOM 4312 O O . ILE B 1 225 ? -24.312 6.961 10.461 1 95.88 225 ILE B O 1
ATOM 4316 N N . PHE B 1 226 ? -22.094 7.047 10.617 1 95.88 226 PHE B N 1
ATOM 4317 C CA . PHE B 1 226 ? -21.938 5.715 11.18 1 95.88 226 PHE B CA 1
ATOM 4318 C C . PHE B 1 226 ? -21.75 5.785 12.695 1 95.88 226 PHE B C 1
ATOM 4320 O O . PHE B 1 226 ? -21.172 6.742 13.211 1 95.88 226 PHE B O 1
ATOM 4327 N N . ARG B 1 227 ? -22.141 4.785 13.32 1 96.25 227 ARG B N 1
ATOM 4328 C CA . ARG B 1 227 ? -22.219 4.785 14.781 1 96.25 227 ARG B CA 1
ATOM 4329 C C . ARG B 1 227 ? -20.859 4.484 15.406 1 96.25 227 ARG B C 1
ATOM 4331 O O . ARG B 1 227 ? -20.5 5.059 16.438 1 96.25 227 ARG B O 1
ATOM 4338 N N . THR B 1 228 ? -20.156 3.518 14.82 1 97.25 228 THR B N 1
ATOM 4339 C CA . THR B 1 228 ? -18.906 3.061 15.422 1 97.25 228 THR B CA 1
ATOM 4340 C C . THR B 1 228 ? -17.734 3.371 14.508 1 97.25 228 THR B C 1
ATOM 4342 O O . THR B 1 228 ? -17.75 3.027 13.328 1 97.25 228 THR B O 1
ATOM 4345 N N . LEU B 1 229 ? -16.703 4.047 15.094 1 96.94 229 LEU B N 1
ATOM 4346 C CA . LEU B 1 229 ? -15.5 4.438 14.383 1 96.94 229 LEU B CA 1
ATOM 4347 C C . LEU B 1 229 ? -14.273 3.77 14.992 1 96.94 229 LEU B C 1
ATOM 4349 O O . LEU B 1 229 ? -14.164 3.648 16.219 1 96.94 229 LEU B O 1
ATOM 4353 N N . VAL B 1 230 ? -13.414 3.316 14.156 1 97.56 230 VAL B N 1
ATOM 4354 C CA . VAL B 1 230 ? -12.188 2.637 14.555 1 97.56 230 VAL B CA 1
ATOM 4355 C C . VAL B 1 230 ? -10.977 3.486 14.18 1 97.56 230 VAL B C 1
ATOM 4357 O O . VAL B 1 230 ? -10.906 4.016 13.062 1 97.56 230 VAL B O 1
ATOM 4360 N N . SER B 1 231 ? -10.047 3.648 15.109 1 96.56 231 SER B N 1
ATOM 4361 C CA . SER B 1 231 ? -8.844 4.422 14.844 1 96.56 231 SER B CA 1
ATOM 4362 C C . SER B 1 231 ? -7.598 3.539 14.891 1 96.56 231 SER B C 1
ATOM 4364 O O . SER B 1 231 ? -7.492 2.652 15.742 1 96.56 231 SER B O 1
ATOM 4366 N N . HIS B 1 232 ? -6.766 3.693 13.922 1 97.5 232 HIS B N 1
ATOM 4367 C CA . HIS B 1 232 ? -5.43 3.115 13.875 1 97.5 232 HIS B CA 1
ATOM 4368 C C . HIS B 1 232 ? -4.359 4.199 13.922 1 97.5 232 HIS B C 1
ATOM 4370 O O . HIS B 1 232 ? -4.484 5.234 13.266 1 97.5 232 HIS B O 1
ATOM 4376 N N . VAL B 1 233 ? -3.355 4.008 14.688 1 93.88 233 VAL B N 1
ATOM 4377 C CA . VAL B 1 233 ? -2.213 4.914 14.703 1 93.88 233 VAL B CA 1
ATOM 4378 C C . VAL B 1 233 ? -0.915 4.113 14.648 1 93.88 233 VAL B C 1
ATOM 4380 O O . VAL B 1 233 ? -0.727 3.168 15.414 1 93.88 233 VAL B O 1
ATOM 4383 N N . CYS B 1 234 ? -0.122 4.441 13.711 1 93.62 234 CYS B N 1
ATOM 4384 C CA . CYS B 1 234 ? 1.172 3.777 13.602 1 93.62 234 CYS B CA 1
ATOM 4385 C C . CYS B 1 234 ? 2.08 4.152 14.766 1 93.62 234 CYS B C 1
ATOM 4387 O O . CYS B 1 234 ? 2.229 5.332 15.086 1 93.62 234 CYS B O 1
ATOM 4389 N N . GLU B 1 235 ? 2.721 3.242 15.336 1 89.06 235 GLU B N 1
ATOM 4390 C CA . GLU B 1 235 ? 3.613 3.471 16.469 1 89.06 235 GLU B CA 1
ATOM 4391 C C . GLU B 1 235 ? 4.934 4.086 16.016 1 89.06 235 GLU B C 1
ATOM 4393 O O . GLU B 1 235 ? 5.621 4.742 16.797 1 89.06 235 GLU B O 1
ATOM 4398 N N . GLY B 1 236 ? 5.242 3.906 14.812 1 83.5 236 GLY B N 1
ATOM 4399 C CA . GLY B 1 236 ? 6.523 4.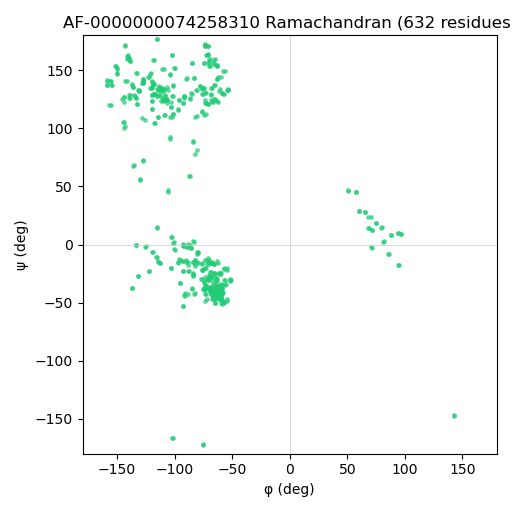367 14.312 1 83.5 236 GLY B CA 1
ATOM 4400 C C . GLY B 1 236 ? 6.469 5.773 13.742 1 83.5 236 GLY B C 1
ATOM 4401 O O . GLY B 1 236 ? 7.336 6.602 14.031 1 83.5 236 GLY B O 1
ATOM 4402 N N . CYS B 1 237 ? 5.402 6.062 12.953 1 85.06 237 CYS B N 1
ATOM 4403 C CA . CYS B 1 237 ? 5.414 7.324 12.227 1 85.06 237 CYS B CA 1
ATOM 4404 C C . CYS B 1 237 ? 4.16 8.141 12.523 1 85.06 237 CYS B C 1
ATOM 4406 O O . CYS B 1 237 ? 3.93 9.18 11.906 1 85.06 237 CYS B O 1
ATOM 4408 N N . LYS B 1 238 ? 3.229 7.703 13.281 1 86.69 238 LYS B N 1
ATOM 4409 C CA . LYS B 1 238 ? 2.031 8.383 13.766 1 86.69 238 LYS B CA 1
ATOM 4410 C C . LYS B 1 238 ? 1.017 8.586 12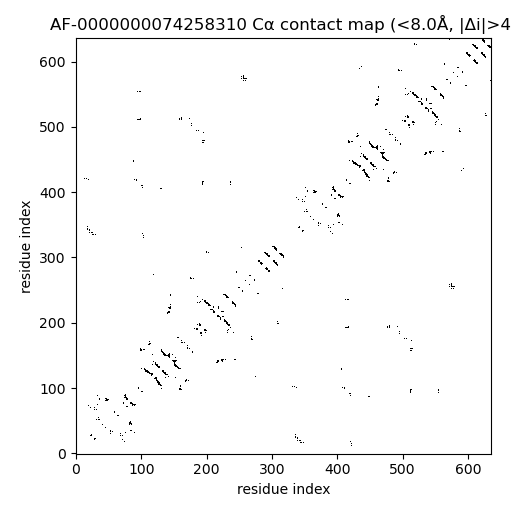.648 1 86.69 238 LYS B C 1
ATOM 4412 O O . LYS B 1 238 ? 0.098 9.398 12.773 1 86.69 238 LYS B O 1
ATOM 4417 N N . TYR B 1 239 ? 1.294 7.887 11.523 1 89.5 239 TYR B N 1
ATOM 4418 C CA . TYR B 1 239 ? 0.245 7.844 10.508 1 89.5 239 TYR B CA 1
ATOM 4419 C C . TYR B 1 239 ? -1.07 7.359 11.109 1 89.5 239 TYR B C 1
ATOM 4421 O O . TYR B 1 239 ? -1.096 6.383 11.859 1 89.5 239 TYR B O 1
ATOM 4429 N N . GLN B 1 240 ? -2.146 8.07 10.812 1 91.19 240 GLN B N 1
ATOM 4430 C CA . GLN B 1 240 ? -3.414 7.785 11.477 1 91.19 240 GLN B CA 1
ATOM 4431 C C . GLN B 1 240 ? -4.531 7.578 10.453 1 91.19 240 GLN B C 1
ATOM 4433 O O . GLN B 1 240 ? -4.59 8.273 9.438 1 91.19 240 GLN B O 1
ATOM 4438 N N . TRP B 1 241 ? -5.355 6.625 10.758 1 95.12 241 TRP B N 1
ATOM 4439 C CA . TRP B 1 241 ? -6.582 6.379 10.016 1 95.12 241 TRP B CA 1
ATOM 4440 C C . TRP B 1 241 ? -7.773 6.23 10.953 1 95.12 241 TRP B C 1
ATOM 4442 O O . TRP B 1 241 ? -7.656 5.625 12.023 1 95.12 241 TRP B O 1
ATOM 4452 N N . GLN B 1 242 ? -8.836 6.871 10.664 1 94.94 242 GLN B N 1
ATOM 4453 C CA . GLN B 1 242 ? -10.125 6.652 11.305 1 94.94 242 GLN B CA 1
ATOM 4454 C C . GLN B 1 242 ? -11.18 6.227 10.281 1 94.94 242 GLN B C 1
ATOM 4456 O O . GLN B 1 242 ? -11.336 6.863 9.242 1 94.94 242 GLN B O 1
ATOM 4461 N N . MET B 1 243 ? -11.891 5.148 10.539 1 94.81 243 MET B N 1
ATOM 4462 C CA . MET B 1 243 ? -12.859 4.641 9.57 1 94.81 243 MET B CA 1
ATOM 4463 C C . MET B 1 243 ? -13.992 3.9 10.273 1 94.81 243 MET B C 1
ATOM 4465 O O . MET B 1 243 ? -13.828 3.445 11.414 1 94.81 243 MET B O 1
ATOM 4469 N N . PRO B 1 244 ? -15.117 3.873 9.641 1 95 244 PRO B N 1
ATOM 4470 C CA . PRO B 1 244 ? -16.234 3.129 10.242 1 95 244 PRO B CA 1
ATOM 4471 C C . PRO B 1 244 ? -16.016 1.619 10.219 1 95 244 PRO B C 1
ATOM 4473 O O . PRO B 1 244 ? -15.219 1.117 9.414 1 95 244 PRO B O 1
ATOM 4476 N N . THR B 1 245 ? -16.734 0.871 11.102 1 95.19 245 THR B N 1
ATOM 4477 C CA . THR B 1 245 ? -16.672 -0.584 11.164 1 95.19 245 THR B CA 1
ATOM 4478 C C . THR B 1 245 ? -17.172 -1.205 9.867 1 95.19 245 THR B C 1
ATOM 4480 O O . THR B 1 245 ? -16.906 -2.375 9.586 1 95.19 245 THR B O 1
ATOM 4483 N N . LEU B 1 246 ? -17.844 -0.398 9.031 1 91.19 246 LEU B N 1
ATOM 4484 C CA . LEU B 1 246 ? -18.391 -0.815 7.742 1 91.19 246 LEU B CA 1
ATOM 4485 C C . LEU B 1 246 ? -17.328 -1.498 6.895 1 91.19 246 LEU B C 1
ATOM 4487 O O . LEU B 1 246 ? -17.625 -2.422 6.137 1 91.19 246 LEU B O 1
ATOM 4491 N N . PHE B 1 247 ? -16.047 -1.143 7.039 1 91.62 247 PHE B N 1
ATOM 4492 C CA . PHE B 1 247 ? -15.008 -1.556 6.113 1 91.62 247 PHE B CA 1
ATOM 4493 C C . PHE B 1 247 ? -14.414 -2.896 6.527 1 91.62 247 PHE B C 1
ATOM 4495 O O . PHE B 1 247 ? -13.859 -3.623 5.695 1 91.62 247 PHE B O 1
ATOM 4502 N N . TYR B 1 248 ? -14.484 -3.307 7.703 1 93.62 248 TYR B N 1
ATOM 4503 C CA . TYR B 1 248 ? -13.727 -4.426 8.25 1 93.62 248 TYR B CA 1
ATOM 4504 C C . TYR B 1 248 ? -14.258 -5.754 7.727 1 93.62 248 TYR B C 1
ATOM 4506 O O . TYR B 1 248 ? -13.484 -6.645 7.375 1 93.62 248 TYR B O 1
ATOM 4514 N N . PRO B 1 249 ? -15.578 -5.891 7.527 1 92.31 249 PRO B N 1
ATOM 4515 C CA . PRO B 1 249 ? -16.062 -7.156 6.969 1 92.31 249 PRO B CA 1
ATOM 4516 C C . PRO B 1 249 ? -15.492 -7.438 5.578 1 92.31 249 PRO B C 1
ATOM 4518 O O . PRO B 1 249 ? -15.406 -8.602 5.168 1 92.31 249 PRO B O 1
ATOM 4521 N N . THR B 1 250 ? -15.102 -6.402 4.871 1 88 250 THR B N 1
ATOM 4522 C CA . THR B 1 250 ? -14.672 -6.574 3.486 1 88 250 THR B CA 1
ATOM 4523 C C . THR B 1 250 ? -13.367 -7.371 3.418 1 88 250 THR B C 1
ATOM 4525 O O . THR B 1 250 ? -13.008 -7.891 2.359 1 88 250 THR B O 1
ATOM 4528 N N . ARG B 1 251 ? -12.664 -7.504 4.527 1 88 251 ARG B N 1
ATOM 4529 C CA . ARG B 1 251 ? -11.406 -8.234 4.598 1 88 251 ARG B CA 1
ATOM 4530 C C . ARG B 1 251 ? -11.648 -9.727 4.832 1 88 251 ARG B C 1
ATOM 4532 O O . ARG B 1 251 ? -10.711 -10.523 4.785 1 88 251 ARG B O 1
ATOM 4539 N N . GLU B 1 252 ? -12.891 -10.102 4.988 1 90.31 252 GLU B N 1
ATOM 4540 C CA . GLU B 1 252 ? -13.203 -11.469 5.406 1 90.31 252 GLU B CA 1
ATOM 4541 C C . GLU B 1 252 ? -13.656 -12.312 4.219 1 90.31 252 GLU B C 1
ATOM 4543 O O . GLU B 1 252 ? -14.625 -11.969 3.537 1 90.31 252 GLU B O 1
ATOM 4548 N N . PRO B 1 253 ? -13.031 -13.492 4.004 1 90.19 253 PRO B N 1
ATOM 4549 C CA . PRO B 1 253 ? -13.445 -14.375 2.906 1 90.19 253 PRO B CA 1
ATOM 4550 C C . PRO B 1 253 ? -14.922 -14.75 2.975 1 90.19 253 PRO B C 1
ATOM 4552 O O . PRO B 1 253 ? -15.562 -14.953 1.938 1 90.19 253 PRO B O 1
ATOM 4555 N N . ALA B 1 254 ? -15.477 -14.828 4.176 1 93 254 ALA B N 1
ATOM 4556 C CA . ALA B 1 254 ? -16.891 -15.172 4.352 1 93 254 ALA B CA 1
ATOM 4557 C C . ALA B 1 254 ? -17.781 -14.156 3.646 1 93 254 ALA B C 1
ATOM 4559 O O . ALA B 1 254 ? -18.812 -14.531 3.074 1 93 254 ALA B O 1
ATOM 4560 N N . VAL B 1 255 ? -17.406 -12.93 3.709 1 92 255 VAL B N 1
ATOM 4561 C CA . VAL B 1 255 ? -18.219 -11.867 3.125 1 92 255 VAL B CA 1
ATOM 4562 C C . VAL B 1 255 ? -18.125 -11.922 1.602 1 92 255 VAL B C 1
ATOM 4564 O O . VAL B 1 255 ? -19.141 -11.805 0.908 1 92 255 VAL B O 1
ATOM 4567 N N . VAL B 1 256 ? -16.922 -12.133 1.079 1 90.12 256 VAL B N 1
ATOM 4568 C CA . VAL B 1 256 ? -16.719 -12.25 -0.361 1 90.12 256 VAL B CA 1
ATOM 4569 C C . VAL B 1 256 ? -17.516 -13.438 -0.9 1 90.12 256 VAL B C 1
ATOM 4571 O O . VAL B 1 256 ? -18.219 -13.32 -1.906 1 90.12 256 VAL B O 1
ATOM 4574 N N . ALA B 1 257 ? -17.391 -14.523 -0.193 1 93 257 ALA B N 1
ATOM 4575 C CA . ALA B 1 257 ? -18.109 -15.727 -0.604 1 93 257 ALA B CA 1
ATOM 4576 C C . ALA B 1 257 ? -19.609 -15.523 -0.542 1 93 257 ALA B C 1
ATOM 4578 O O . ALA B 1 257 ? -20.344 -15.953 -1.438 1 93 257 ALA B O 1
ATOM 4579 N N . PHE B 1 258 ? -20.125 -14.906 0.478 1 94.94 258 PHE B N 1
ATOM 4580 C CA . PHE B 1 258 ? -21.547 -14.648 0.65 1 94.94 258 PHE B CA 1
ATOM 4581 C C . PHE B 1 258 ? -22.094 -13.852 -0.524 1 94.94 258 PHE B C 1
ATOM 4583 O O . PHE B 1 258 ? -23.125 -14.219 -1.107 1 94.94 258 PHE B O 1
ATOM 4590 N N . TYR B 1 259 ? -21.422 -12.75 -0.874 1 92.38 259 TYR B N 1
ATOM 4591 C CA . TYR B 1 259 ? -21.859 -11.93 -2.002 1 92.38 259 TYR B CA 1
ATOM 4592 C C . TYR B 1 259 ? -21.766 -12.711 -3.309 1 92.38 259 TYR B C 1
ATOM 4594 O O . TYR B 1 259 ? -22.688 -12.672 -4.125 1 92.38 259 TYR B O 1
ATOM 4602 N N . TYR B 1 260 ? -20.641 -13.422 -3.447 1 92.62 260 TYR B N 1
ATOM 4603 C CA . TYR B 1 260 ? -20.438 -14.18 -4.676 1 92.62 260 TYR B CA 1
ATOM 4604 C C . TYR B 1 260 ? -21.531 -15.227 -4.859 1 92.62 260 TYR B C 1
ATOM 4606 O O . TYR B 1 260 ? -22.031 -15.414 -5.965 1 92.62 260 TYR B O 1
ATOM 4614 N N . ASP B 1 261 ? -21.906 -15.906 -3.814 1 93.44 261 ASP B N 1
ATOM 4615 C CA . ASP B 1 261 ? -22.938 -16.938 -3.838 1 93.44 261 ASP B CA 1
ATOM 4616 C C . ASP B 1 261 ? -24.281 -16.344 -4.297 1 93.44 261 ASP B C 1
ATOM 4618 O O . ASP B 1 261 ? -25.156 -17.078 -4.773 1 93.44 261 ASP B O 1
ATOM 4622 N N . HIS B 1 262 ? -24.422 -15.133 -4.121 1 93.19 262 HIS B N 1
ATOM 4623 C CA . HIS B 1 262 ? -25.672 -14.477 -4.512 1 93.19 262 HIS B CA 1
ATOM 4624 C C . HIS B 1 262 ? -25.5 -13.727 -5.824 1 93.19 262 HIS B C 1
ATOM 4626 O O . HIS B 1 262 ? -26.312 -12.852 -6.152 1 93.19 262 HIS B O 1
ATOM 4632 N N . GLY B 1 263 ? -24.328 -13.906 -6.43 1 90.94 263 GLY B N 1
ATOM 4633 C CA . GLY B 1 263 ? -24.141 -13.391 -7.777 1 90.94 263 GLY B CA 1
ATOM 4634 C C . GLY B 1 263 ? -23.516 -12.008 -7.809 1 90.94 263 GLY B C 1
ATOM 4635 O O . GLY B 1 263 ? -23.562 -11.328 -8.836 1 90.94 263 GLY B O 1
ATOM 4636 N N . VAL B 1 264 ? -23.047 -11.555 -6.66 1 88.94 264 VAL B N 1
ATOM 4637 C CA . VAL B 1 264 ? -22.406 -10.242 -6.594 1 88.94 264 VAL B CA 1
ATOM 4638 C C . VAL B 1 264 ? -20.891 -10.406 -6.52 1 88.94 264 VAL B C 1
ATOM 4640 O O . VAL B 1 264 ? -20.375 -11.039 -5.598 1 88.94 264 VAL B O 1
ATOM 4643 N N . GLU B 1 265 ? -20.219 -9.891 -7.508 1 82.69 265 GLU B N 1
ATOM 4644 C CA . GLU B 1 265 ? -18.766 -9.875 -7.457 1 82.69 265 GLU B CA 1
ATOM 4645 C C . GLU B 1 265 ? -18.25 -8.672 -6.668 1 82.69 265 GLU B C 1
ATOM 4647 O O . GLU B 1 265 ? -18 -7.605 -7.242 1 82.69 265 GLU B O 1
ATOM 4652 N N . PHE B 1 266 ? -18.141 -8.945 -5.449 1 74.88 266 PHE B N 1
ATOM 4653 C CA . PHE B 1 266 ? -17.797 -7.883 -4.512 1 74.88 266 PHE B CA 1
ATOM 4654 C C . PHE B 1 266 ? -16.328 -7.488 -4.633 1 74.88 266 PHE B C 1
ATOM 4656 O O . PHE B 1 266 ? -15.453 -8.352 -4.625 1 74.88 266 PHE B O 1
ATOM 4663 N N . ASP B 1 267 ? -16.109 -6.219 -4.926 1 69.5 267 ASP B N 1
ATOM 4664 C CA . ASP B 1 267 ? -14.773 -5.633 -4.953 1 69.5 267 ASP B CA 1
ATOM 4665 C C . ASP B 1 267 ? -14.695 -4.398 -4.059 1 69.5 267 ASP B C 1
ATOM 4667 O O . ASP B 1 267 ? -15.305 -3.367 -4.359 1 69.5 267 ASP B O 1
ATOM 4671 N N . LEU B 1 268 ? -14.031 -4.57 -2.971 1 63.66 268 LEU B N 1
ATOM 4672 C CA . LEU B 1 268 ? -13.953 -3.482 -2.004 1 63.66 268 LEU B CA 1
ATOM 4673 C C . LEU B 1 268 ? -13.43 -2.209 -2.664 1 63.66 268 LEU B C 1
ATOM 4675 O O . LEU B 1 268 ? -13.727 -1.102 -2.207 1 63.66 268 LEU B O 1
ATOM 4679 N N . ALA B 1 269 ? -12.812 -2.439 -3.715 1 58.97 269 ALA B N 1
ATOM 4680 C CA . ALA B 1 269 ? -12.18 -1.278 -4.332 1 58.97 269 ALA B CA 1
ATOM 4681 C C . ALA B 1 269 ? -13.195 -0.453 -5.117 1 58.97 269 ALA B C 1
ATOM 4683 O O . ALA B 1 269 ? -12.945 0.712 -5.438 1 58.97 269 ALA B O 1
ATOM 4684 N N . THR B 1 270 ? -14.383 -0.974 -5.246 1 63.84 270 THR B N 1
ATOM 4685 C CA . THR B 1 270 ? -15.281 -0.203 -6.105 1 63.84 270 THR B CA 1
ATOM 4686 C C . THR B 1 270 ? -16.344 0.519 -5.273 1 63.84 270 THR B C 1
ATOM 4688 O O . THR B 1 270 ? -16.828 -0.019 -4.281 1 63.84 270 THR B O 1
ATOM 4691 N N . TYR B 1 271 ? -16.562 1.766 -5.602 1 66.25 271 TYR B N 1
ATOM 4692 C CA . TYR B 1 271 ? -17.547 2.6 -4.918 1 66.25 271 TYR B CA 1
ATOM 4693 C C . TYR B 1 271 ? -18.938 1.987 -5.008 1 66.25 271 TYR B C 1
ATOM 4695 O O . TYR B 1 271 ? -19.703 2.037 -4.047 1 66.25 271 TYR B O 1
ATOM 4703 N N . GLU B 1 272 ? -19.203 1.362 -6.09 1 66.88 272 GLU B N 1
ATOM 4704 C CA . GLU B 1 272 ? -20.516 0.765 -6.289 1 66.88 272 GLU B CA 1
ATOM 4705 C C . GLU B 1 272 ? -20.781 -0.345 -5.277 1 66.88 272 GLU B C 1
ATOM 4707 O O . GLU B 1 272 ? -21.906 -0.488 -4.781 1 66.88 272 GLU B O 1
ATOM 4712 N N . GLN B 1 273 ? -19.75 -0.886 -4.906 1 72.38 273 GLN B N 1
ATOM 4713 C CA . GLN B 1 273 ? -19.922 -2.023 -4.012 1 72.38 273 GLN B CA 1
ATOM 4714 C C . GLN B 1 273 ? -20.078 -1.563 -2.564 1 72.38 273 GLN B C 1
ATOM 4716 O O . GLN B 1 273 ? -20.625 -2.293 -1.731 1 72.38 273 GLN B O 1
ATOM 4721 N N . ARG B 1 274 ? -19.734 -0.353 -2.4 1 77.56 274 ARG B N 1
ATOM 4722 C CA . ARG B 1 274 ? -19.906 0.193 -1.059 1 77.56 274 ARG B CA 1
ATOM 4723 C C . ARG B 1 274 ? -21.391 0.321 -0.707 1 77.56 274 ARG B C 1
ATOM 4725 O O . ARG B 1 274 ? -21.781 0.17 0.456 1 77.56 274 ARG B O 1
ATOM 4732 N N . THR B 1 275 ? -22.141 0.491 -1.772 1 79.69 275 THR B N 1
ATOM 4733 C CA . THR B 1 275 ? -23.578 0.628 -1.566 1 79.69 275 THR B CA 1
ATOM 4734 C C . THR B 1 275 ? -24.172 -0.653 -0.98 1 79.69 275 THR B C 1
ATOM 4736 O O . THR B 1 275 ? -25.078 -0.602 -0.155 1 79.69 275 THR B O 1
ATOM 4739 N N . HIS B 1 276 ? -23.562 -1.756 -1.3 1 81 276 HIS B N 1
ATOM 4740 C CA . HIS B 1 276 ? -24.031 -3.037 -0.788 1 81 276 HIS B CA 1
ATOM 4741 C C . HIS B 1 276 ? -23.797 -3.154 0.712 1 81 276 HIS B C 1
ATOM 4743 O O . HIS B 1 276 ? -24.531 -3.846 1.415 1 81 276 HIS B O 1
ATOM 4749 N N . LEU B 1 277 ? -22.875 -2.42 1.155 1 84.25 277 LEU B N 1
ATOM 4750 C CA . LEU B 1 277 ? -22.484 -2.557 2.557 1 84.25 277 LEU B CA 1
ATOM 4751 C C . LEU B 1 277 ? -23.297 -1.617 3.438 1 84.25 277 LEU B C 1
ATOM 4753 O O . LEU B 1 277 ? -23.344 -1.783 4.66 1 84.25 277 LEU B O 1
ATOM 4757 N N . LEU B 1 278 ? -23.969 -0.686 2.801 1 88.75 278 LEU B N 1
ATOM 4758 C CA . LEU B 1 278 ? -24.625 0.349 3.59 1 88.75 278 LEU B CA 1
ATOM 4759 C C . LEU B 1 278 ? -25.828 -0.217 4.328 1 88.75 278 LEU B C 1
ATOM 4761 O O . LEU B 1 278 ? -26.312 0.389 5.285 1 88.75 278 LEU B O 1
ATOM 4765 N N . ASP B 1 279 ? -26.312 -1.397 3.912 1 88 279 ASP B N 1
ATOM 4766 C CA . ASP B 1 279 ? -27.438 -2.021 4.582 1 88 279 ASP B CA 1
ATOM 4767 C C . ASP B 1 279 ? -27 -2.809 5.809 1 88 279 ASP B C 1
ATOM 4769 O O . ASP B 1 279 ? -27.812 -3.465 6.465 1 88 279 ASP B O 1
ATOM 4773 N N . TYR B 1 280 ? -25.766 -2.76 6.082 1 91.94 280 TYR B N 1
ATOM 4774 C CA . TYR B 1 280 ? -25.25 -3.51 7.227 1 91.94 280 TYR B CA 1
ATOM 4775 C C . TYR B 1 280 ? -25.859 -2.998 8.523 1 91.94 280 TYR B C 1
ATOM 4777 O O . TYR B 1 280 ? -26.344 -1.866 8.586 1 91.94 280 TYR B O 1
ATOM 4785 N N . ARG B 1 281 ? -25.922 -3.836 9.539 1 94.62 281 ARG B N 1
ATOM 4786 C CA . ARG B 1 281 ? -26.328 -3.484 10.891 1 94.62 281 ARG B CA 1
ATOM 4787 C C . ARG B 1 281 ? -25.219 -3.791 11.898 1 94.62 281 ARG B C 1
ATOM 4789 O O . ARG B 1 281 ? -24.453 -4.73 11.703 1 94.62 281 ARG B O 1
ATOM 4796 N N . GLU B 1 282 ? -25.203 -2.975 12.852 1 95.69 282 GLU B N 1
ATOM 4797 C CA . GLU B 1 282 ? -24.188 -3.148 13.875 1 95.69 282 GLU B CA 1
ATOM 4798 C C . GLU B 1 282 ? -24.797 -3.184 15.273 1 95.69 282 GLU B C 1
ATOM 4800 O O . GLU B 1 282 ? -25.766 -2.457 15.547 1 95.69 282 GLU B O 1
ATOM 4805 N N . GLU B 1 283 ? -24.312 -4.039 16.094 1 95.69 283 GLU B N 1
ATOM 4806 C CA . GLU B 1 283 ? -24.75 -4.152 17.484 1 95.69 283 GLU B CA 1
ATOM 4807 C C . GLU B 1 283 ? -23.547 -4.297 18.422 1 95.69 283 GLU B C 1
ATOM 4809 O O . GLU B 1 283 ? -22.672 -5.137 18.203 1 95.69 283 GLU B O 1
ATOM 4814 N N . LEU B 1 284 ? -23.547 -3.479 19.406 1 96.56 284 LEU B N 1
ATOM 4815 C CA . LEU B 1 284 ? -22.547 -3.643 20.453 1 96.56 284 LEU B CA 1
ATOM 4816 C C . LEU B 1 284 ? -22.984 -4.711 21.453 1 96.56 284 LEU B C 1
ATOM 4818 O O . LEU B 1 284 ? -23.906 -4.484 22.266 1 96.56 284 LEU B O 1
ATOM 4822 N N . LEU B 1 285 ? -22.328 -5.789 21.438 1 97 285 LEU B N 1
ATOM 4823 C CA . LEU B 1 285 ? -22.703 -6.922 22.281 1 97 285 LEU B CA 1
ATOM 4824 C C . LEU B 1 285 ? -22.109 -6.781 23.672 1 97 285 LEU B C 1
ATOM 4826 O O . LEU B 1 285 ? -22.703 -7.258 24.656 1 97 285 LEU B O 1
ATOM 4830 N N . SER B 1 286 ? -20.906 -6.277 23.688 1 96.31 286 SER B N 1
ATOM 4831 C CA . SER B 1 286 ? -20.188 -6.094 24.953 1 96.31 286 SER B CA 1
ATOM 4832 C C . SER B 1 286 ? -19.234 -4.906 24.875 1 96.31 286 SER B C 1
ATOM 4834 O O . SER B 1 286 ? -18.641 -4.652 23.828 1 96.31 286 SER B O 1
ATOM 4836 N N . GLU B 1 287 ? -19.047 -4.227 25.984 1 93.56 287 GLU B N 1
ATOM 4837 C CA . GLU B 1 287 ? -18.125 -3.102 26.031 1 93.56 287 GLU B CA 1
ATOM 4838 C C . GLU B 1 287 ? -16.75 -3.539 26.531 1 93.56 287 GLU B C 1
ATOM 4840 O O . GLU B 1 287 ? -15.719 -2.994 26.125 1 93.56 287 GLU B O 1
ATOM 4845 N N . ASP B 1 288 ? -16.859 -4.57 27.469 1 93.88 288 ASP B N 1
ATOM 4846 C CA . ASP B 1 288 ? -15.602 -5.055 28.047 1 93.88 288 ASP B CA 1
ATOM 4847 C C . ASP B 1 288 ? -15.656 -6.562 28.281 1 93.88 288 ASP B C 1
ATOM 4849 O O . ASP B 1 288 ? -16.328 -7.031 29.203 1 93.88 288 ASP B O 1
ATOM 4853 N N . PRO B 1 289 ? -14.984 -7.328 27.453 1 95.56 289 PRO B N 1
ATOM 4854 C CA . PRO B 1 289 ? -14.25 -6.914 26.266 1 95.56 289 PRO B CA 1
ATOM 4855 C C . PRO B 1 289 ? -15.172 -6.473 25.125 1 95.56 289 PRO B C 1
ATOM 4857 O O . PRO B 1 289 ? -16.312 -6.926 25.047 1 95.56 289 PRO B O 1
ATOM 4860 N N . VAL B 1 290 ? -14.656 -5.664 24.25 1 96.81 290 VAL B N 1
ATOM 4861 C CA . VAL B 1 290 ? -15.438 -5.133 23.141 1 96.81 290 VAL B CA 1
ATOM 4862 C C . VAL B 1 290 ? -15.852 -6.273 22.219 1 96.81 290 VAL B C 1
ATOM 4864 O O . VAL B 1 290 ? -15.031 -7.121 21.859 1 96.81 290 VAL B O 1
ATOM 4867 N N . ARG B 1 291 ? -17.094 -6.395 21.984 1 98.12 291 ARG B N 1
ATOM 4868 C CA . ARG B 1 291 ? -17.656 -7.273 20.969 1 98.12 291 ARG B CA 1
ATOM 4869 C C . ARG B 1 291 ? -18.703 -6.539 20.141 1 98.12 291 ARG B C 1
ATOM 4871 O O . ARG B 1 291 ? -19.688 -6.02 20.688 1 98.12 291 ARG B O 1
ATOM 4878 N N . ILE B 1 292 ? -18.453 -6.484 18.828 1 98.06 292 ILE B N 1
ATOM 4879 C CA . ILE B 1 292 ? -19.359 -5.816 17.906 1 98.06 292 ILE B CA 1
ATOM 4880 C C . ILE B 1 292 ? -19.859 -6.816 16.875 1 98.06 292 ILE B C 1
ATOM 4882 O O . ILE B 1 292 ? -19.062 -7.441 16.172 1 98.06 292 ILE B O 1
ATOM 4886 N N . ARG B 1 293 ? -21.109 -6.953 16.781 1 98.19 293 ARG B N 1
ATOM 4887 C CA . ARG B 1 293 ? -21.688 -7.805 15.75 1 98.19 293 ARG B CA 1
ATOM 4888 C C . ARG B 1 293 ? -22.109 -6.984 14.531 1 98.19 293 ARG B C 1
ATOM 4890 O O . ARG B 1 293 ? -22.859 -6.02 14.664 1 98.19 293 ARG B O 1
ATOM 4897 N N . ILE B 1 294 ? -21.594 -7.359 13.414 1 97.25 294 ILE B N 1
ATOM 4898 C CA . ILE B 1 294 ? -21.969 -6.766 12.133 1 97.25 294 ILE B CA 1
ATOM 4899 C C . ILE B 1 294 ? -22.797 -7.77 11.328 1 97.25 294 ILE B C 1
ATOM 4901 O O . ILE B 1 294 ? -22.359 -8.898 11.102 1 97.25 294 ILE B O 1
ATOM 4905 N N . THR B 1 295 ? -23.953 -7.355 10.938 1 97.5 295 THR B N 1
ATOM 4906 C CA . THR B 1 295 ? -24.844 -8.195 10.141 1 97.5 295 THR B CA 1
ATOM 4907 C C . THR B 1 295 ? -24.969 -7.645 8.727 1 97.5 295 THR B C 1
ATOM 4909 O O . THR B 1 295 ? -25.312 -6.477 8.531 1 97.5 295 THR B O 1
ATOM 4912 N N . ILE B 1 296 ? -24.703 -8.461 7.738 1 95.12 296 ILE B N 1
ATOM 4913 C CA . ILE B 1 296 ? -24.828 -8.125 6.324 1 95.12 296 ILE B CA 1
ATOM 4914 C C . ILE B 1 296 ? -26.016 -8.867 5.723 1 95.12 296 ILE B C 1
ATOM 4916 O O . ILE B 1 296 ? -25.984 -10.086 5.566 1 95.12 296 ILE B O 1
ATOM 4920 N N . PRO B 1 297 ? -27.031 -8.133 5.383 1 95.25 297 PRO B N 1
ATOM 4921 C CA . PRO B 1 297 ? -28.188 -8.758 4.742 1 95.25 297 PRO B CA 1
ATOM 4922 C C . PRO B 1 297 ? -28.062 -8.797 3.223 1 95.25 297 PRO B C 1
ATOM 4924 O O . PRO B 1 297 ? -27.531 -7.871 2.613 1 95.25 297 PRO B O 1
ATOM 4927 N N . LEU B 1 298 ? -28.562 -9.906 2.609 1 93.19 298 LEU B N 1
ATOM 4928 C CA . LEU B 1 298 ? -28.641 -10.008 1.155 1 93.19 298 LEU B CA 1
ATOM 4929 C C . LEU B 1 298 ? -29.703 -11.016 0.738 1 93.19 298 LEU B C 1
ATOM 4931 O O . LEU B 1 298 ? -29.641 -12.188 1.109 1 93.19 298 LEU B O 1
ATOM 4935 N N . GLU B 1 299 ? -30.703 -10.578 -0.012 1 92.94 299 GLU B N 1
ATOM 4936 C CA . GLU B 1 299 ? -31.766 -11.406 -0.596 1 92.94 299 GLU B CA 1
ATOM 4937 C C . GLU B 1 299 ? -32.406 -12.312 0.452 1 92.94 299 GLU B C 1
ATOM 4939 O O . GLU B 1 299 ? -32.5 -13.523 0.246 1 92.94 299 GLU B O 1
ATOM 4944 N N . GLY B 1 300 ? -32.719 -11.773 1.555 1 93.56 300 GLY B N 1
ATOM 4945 C CA . GLY B 1 300 ? -33.438 -12.484 2.584 1 93.56 300 GLY B CA 1
ATOM 4946 C C . GLY B 1 300 ? -32.562 -13.297 3.502 1 93.56 300 GLY B C 1
ATOM 4947 O O . GLY B 1 300 ? -33.031 -13.875 4.484 1 93.56 300 GLY B O 1
ATOM 4948 N N . GLU B 1 301 ? -31.234 -13.438 3.193 1 96.38 301 GLU B N 1
ATOM 4949 C CA . GLU B 1 301 ? -30.266 -14.102 4.055 1 96.38 301 GLU B CA 1
ATOM 4950 C C . GLU B 1 301 ? -29.406 -13.086 4.805 1 96.38 301 GLU B C 1
ATOM 4952 O O . GLU B 1 301 ? -29.469 -11.883 4.52 1 96.38 301 GLU B O 1
ATOM 4957 N N . GLU B 1 302 ? -28.734 -13.625 5.895 1 97 302 GLU B N 1
ATOM 4958 C CA . GLU B 1 302 ? -27.859 -12.742 6.676 1 97 302 GLU B CA 1
ATOM 4959 C C . GLU B 1 302 ? -26.547 -13.422 7.012 1 97 302 GLU B C 1
ATOM 4961 O O . GLU B 1 302 ? -26.5 -14.625 7.289 1 97 302 GLU B O 1
ATOM 4966 N N . LEU B 1 303 ? -25.484 -12.711 6.855 1 97.12 303 LEU B N 1
ATOM 4967 C CA . LEU B 1 303 ? -24.172 -13.094 7.363 1 97.12 303 LEU B CA 1
ATOM 4968 C C . LEU B 1 303 ? -23.797 -12.242 8.57 1 97.12 303 LEU B C 1
ATOM 4970 O O . LEU B 1 303 ? -23.859 -11.016 8.516 1 97.12 303 LEU B O 1
ATOM 4974 N N . ARG B 1 304 ? -23.484 -12.891 9.672 1 98.06 304 ARG B N 1
ATOM 4975 C CA . ARG B 1 304 ? -23.125 -12.18 10.891 1 98.06 304 ARG B CA 1
ATOM 4976 C C . ARG B 1 304 ? -21.672 -12.414 11.266 1 98.06 304 ARG B C 1
ATOM 4978 O O . ARG B 1 304 ? -21.203 -13.555 11.273 1 98.06 304 ARG B O 1
ATOM 4985 N N . LEU B 1 305 ? -21 -11.367 11.484 1 97.81 305 LEU B N 1
ATOM 4986 C CA . LEU B 1 305 ? -19.625 -11.422 11.961 1 97.81 305 LEU B CA 1
ATOM 4987 C C . LEU B 1 305 ? -19.484 -10.688 13.289 1 97.81 305 LEU B C 1
ATOM 4989 O O . LEU B 1 305 ? -20.047 -9.602 13.469 1 97.81 305 LEU B O 1
ATOM 4993 N N . THR B 1 306 ? -18.781 -11.289 14.25 1 98.5 306 THR B N 1
ATOM 4994 C CA . THR B 1 306 ? -18.484 -10.617 15.516 1 98.5 306 THR B CA 1
ATOM 4995 C C . THR B 1 306 ? -17 -10.242 15.594 1 98.5 306 THR B C 1
ATOM 4997 O O . THR B 1 306 ? -16.125 -11.07 15.344 1 98.5 306 THR B O 1
ATOM 5000 N N . PHE B 1 307 ? -16.781 -9.008 15.906 1 98.25 307 PHE B N 1
ATOM 5001 C CA . PHE B 1 307 ? -15.422 -8.469 15.977 1 98.25 307 PHE B CA 1
ATOM 5002 C C . PHE B 1 307 ? -15.039 -8.156 17.422 1 98.25 307 PHE B C 1
ATOM 5004 O O . PHE B 1 307 ? -15.906 -7.852 18.25 1 98.25 307 PHE B O 1
ATOM 5011 N N . ASP B 1 308 ? -13.766 -8.234 17.75 1 98.19 308 ASP B N 1
ATOM 5012 C CA . ASP B 1 308 ? -13.258 -7.871 19.062 1 98.19 308 ASP B CA 1
ATOM 5013 C C . ASP B 1 308 ? -12.602 -6.492 19.031 1 98.19 308 ASP B C 1
ATOM 5015 O O . ASP B 1 308 ? -12.828 -5.711 18.109 1 98.19 308 ASP B O 1
ATOM 5019 N N . GLU B 1 309 ? -11.867 -6.156 20.078 1 96.56 309 GLU B N 1
ATOM 5020 C CA . GLU B 1 309 ? -11.32 -4.812 20.266 1 96.56 309 GLU B CA 1
ATOM 5021 C C . GLU B 1 309 ? -10.203 -4.523 19.266 1 96.56 309 GLU B C 1
ATOM 5023 O O . GLU B 1 309 ? -9.805 -3.373 19.094 1 96.56 309 GLU B O 1
ATOM 5028 N N . ARG B 1 310 ? -9.664 -5.531 18.609 1 96.44 310 ARG B N 1
ATOM 5029 C CA . ARG B 1 310 ? -8.633 -5.379 17.578 1 96.44 310 ARG B CA 1
ATOM 5030 C C . ARG B 1 310 ? -9.227 -5.477 16.188 1 96.44 310 ARG B C 1
ATOM 5032 O O . ARG B 1 310 ? -8.5 -5.5 15.188 1 96.44 310 ARG B O 1
ATOM 5039 N N . MET B 1 311 ? -10.625 -5.648 16.172 1 97.88 311 MET B N 1
ATOM 5040 C CA . MET B 1 311 ? -11.406 -5.82 14.945 1 97.88 311 MET B CA 1
ATOM 5041 C C . MET B 1 311 ? -11.039 -7.121 14.242 1 97.88 311 MET B C 1
ATOM 5043 O O . MET B 1 311 ? -11.07 -7.199 13.016 1 97.88 311 MET B O 1
ATOM 5047 N N . ASP B 1 312 ? -10.609 -8.07 15.008 1 96.19 312 ASP B N 1
ATOM 5048 C CA . ASP B 1 312 ? -10.5 -9.445 14.523 1 96.19 312 ASP B CA 1
ATOM 5049 C C . ASP B 1 312 ? -11.844 -10.172 14.617 1 96.19 312 ASP B C 1
ATOM 5051 O O . ASP B 1 312 ? -12.578 -9.984 15.586 1 96.19 312 ASP B O 1
ATOM 5055 N N . VAL B 1 313 ? -12.086 -10.953 13.695 1 96.62 313 VAL B N 1
ATOM 5056 C CA . VAL B 1 313 ? -13.328 -11.711 13.719 1 96.62 313 VAL B CA 1
ATOM 5057 C C . VAL B 1 313 ? -13.219 -12.852 14.734 1 96.62 313 VAL B C 1
ATOM 5059 O O . VAL B 1 313 ? -12.273 -13.641 14.688 1 96.62 313 VAL B O 1
ATOM 5062 N N . VAL B 1 314 ? -14.18 -12.977 15.625 1 97.19 314 VAL B N 1
ATOM 5063 C CA . VAL B 1 314 ? -14.125 -14.016 16.641 1 97.19 314 VAL B CA 1
ATOM 5064 C C . VAL B 1 314 ? -15.25 -15.016 16.422 1 97.19 314 VAL B C 1
ATOM 5066 O O . VAL B 1 314 ? -15.234 -16.125 16.969 1 97.19 314 VAL B O 1
ATOM 5069 N N . ASP B 1 315 ? -16.219 -14.594 15.562 1 96.69 315 ASP B N 1
ATOM 5070 C CA . ASP B 1 315 ? -17.328 -15.492 15.258 1 96.69 315 ASP B CA 1
ATOM 5071 C C . ASP B 1 315 ? -17.953 -15.148 13.914 1 96.69 315 ASP B C 1
ATOM 5073 O O . ASP B 1 315 ? -18.047 -13.977 13.547 1 96.69 315 ASP B O 1
ATOM 5077 N N . VAL B 1 316 ? -18.312 -16.156 13.164 1 96.19 316 VAL B N 1
ATOM 5078 C CA . VAL B 1 316 ? -19.016 -16.016 11.898 1 96.19 316 VAL B CA 1
ATOM 5079 C C . VAL B 1 316 ? -20.219 -16.938 11.867 1 96.19 316 VAL B C 1
ATOM 5081 O O . VAL B 1 316 ? -20.109 -18.125 12.195 1 96.19 316 VAL B O 1
ATOM 5084 N N . TYR B 1 317 ? -21.359 -16.375 11.469 1 95.06 317 TYR B N 1
ATOM 5085 C CA . TYR B 1 317 ? -22.578 -17.156 11.375 1 95.06 317 TYR B CA 1
ATOM 5086 C C . TYR B 1 317 ? -23.375 -16.797 10.133 1 95.06 317 TYR B C 1
ATOM 5088 O O . TYR B 1 317 ? -23.531 -15.609 9.82 1 95.06 317 TYR B O 1
ATOM 5096 N N . ARG B 1 318 ? -23.688 -17.766 9.352 1 92.81 318 ARG B N 1
ATOM 5097 C CA . ARG B 1 318 ? -24.547 -17.594 8.188 1 92.81 318 ARG B CA 1
ATOM 5098 C C . ARG B 1 318 ? -25.844 -18.375 8.352 1 92.81 318 ARG B C 1
ATOM 5100 O O . ARG B 1 318 ? -25.828 -19.547 8.734 1 92.81 318 ARG B O 1
#

pLDDT: mean 86.96, std 12.67, range [28.55, 98.5]

Solvent-accessible surface area (backbone atoms only — not comparable to full-atom values): 33675 Å² total; per-residue (Å²): 131,74,71,59,58,55,52,50,50,47,49,49,48,48,50,45,41,39,48,47,31,39,56,48,28,36,58,65,46,45,48,48,54,48,51,46,51,70,62,49,35,88,90,47,89,56,48,44,37,67,70,57,51,39,61,72,66,63,58,85,51,64,68,56,52,50,52,47,49,57,61,35,43,74,67,25,30,41,81,53,98,68,21,36,35,67,29,64,36,28,49,48,44,51,37,49,58,61,13,19,52,64,56,55,72,64,72,40,74,76,37,75,34,94,56,60,32,67,84,81,58,37,60,24,26,36,29,31,49,79,48,30,38,40,34,29,31,79,73,43,43,33,19,62,38,54,88,45,57,77,9,28,67,42,74,42,80,44,46,52,34,32,49,64,97,47,53,67,52,52,32,52,51,44,47,34,48,54,47,41,34,41,49,50,26,39,75,71,30,28,27,74,83,30,42,21,56,12,47,62,73,43,75,48,66,50,87,75,63,62,46,36,79,90,72,31,33,35,7,82,79,68,36,13,50,54,53,39,40,36,30,30,40,20,76,71,67,53,53,68,48,73,42,42,63,80,59,59,56,73,78,34,48,67,49,42,23,55,36,39,76,71,73,35,82,64,41,87,56,37,66,75,48,50,44,65,53,68,68,44,45,78,44,80,75,36,82,83,70,38,28,38,37,38,36,44,62,58,96,92,43,56,40,37,37,28,25,38,73,73,66,44,76,79,43,77,49,112,132,72,73,60,59,57,53,51,48,48,49,49,49,49,49,45,43,41,47,48,31,40,56,49,28,36,58,65,46,46,48,46,53,47,50,44,52,70,63,49,35,87,90,46,89,56,50,44,37,66,69,58,51,39,62,72,66,65,58,84,53,64,69,58,52,50,52,46,48,56,62,35,45,74,66,27,30,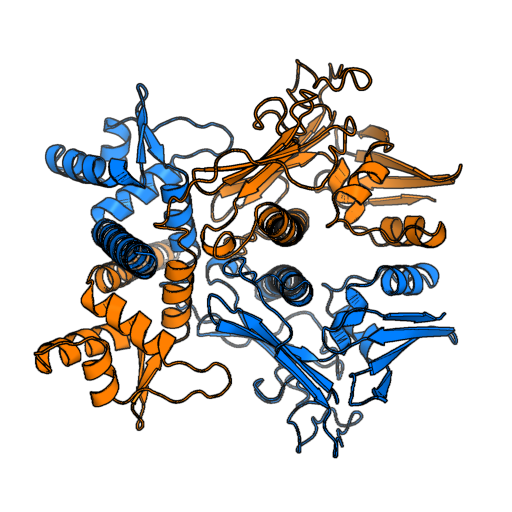39,79,54,98,69,22,37,36,65,29,63,36,27,49,49,45,51,37,49,56,62,13,19,52,65,54,55,70,68,72,40,73,76,37,76,36,95,55,60,32,66,83,79,58,37,59,25,27,37,29,31,48,80,49,30,38,39,34,28,30,80,74,45,44,35,20,62,37,55,87,46,58,77,9,29,67,44,74,41,79,43,45,53,34,33,48,66,96,47,54,67,52,52,31,50,51,46,48,35,47,53,46,42,32,40,49,49,26,39,74,72,30,29,27,74,83,30,42,19,56,12,47,62,74,42,76,48,66,50,87,73,63,61,47,36,79,89,74,32,34,36,7,83,79,66,38,13,50,54,52,40,39,36,30,30,41,20,76,73,68,53,53,70,49,72,42,42,63,78,60,59,55,74,76,35,46,68,50,38,24,54,36,40,77,72,72,35,80,63,42,90,56,37,66,73,47,49,43,65,52,67,67,44,43,77,44,80,76,36,82,83,68,38,28,37,37,39,36,43,62,55,93,93,43,56,39,36,36,27,25,38,73,74,67,45,76,80,44,76,47,111

Foldseek 3Di:
DPVVVVVVVVVVVVVVVVLVVVLVVDPLLLQLLVLQVVVADPVDGAADALVRSCVSSVDPDSVVVVVSVVSCCVFFWPQDPRHIHTDPRSVVVNVVVLLCLVPDWDKADWDWEDDADLQPRAIWTWIDGPQKIWTFGPQAQADAAQPDGGRTPDMDRGGPNLVPPDDPHSSVLSCLVVVVVQVVCLLVQAHPVPRAGKFWPDKDFAPPFDADSVRNGGGPRGNHVAGIKIKIAGPPPRDIDIGHLLLLCVNPVVVCVVCVVVPHRADSSDSNNSSQSVPKDWDFPDVVFTKIWIWRDDPRDIWIFIATSRRDTPDIDD/DPPVVVVVVVVVVVVVVVLVVVLVVDPLLLQLLVLQVVVADPVDGAADALVRSCVSSVDPDSVVVVVSVVSCCVFFWPQDPRHIHTDPRSVVVNVVVLLCLVPDWDKADWDWEDDADLQPRAIWTWIDGPQKIWTFGPQAQADAAQPDGGRTPDMDRGGPNLVPPDDPHSSVLSCLVVVVVQVVCLLVQAHPVPRAGKFWPDKDFAPPFDADSVRNGGGPRGNHVAGIKIKIAGPPPRDIDIGHLLLLCVNPVVVCVVCVVVPHRADSSDSNNSSQSVPKDWDFPDVVFTKIWIWRDDPHDIWIFIATSRRDTPDIDD

Organism: NCBI:txid2743089

Nearest PDB structures (foldseek):
  2x4h-assembly1_D  TM=8.447E-01  e=9.562E-02  Saccharolobus solfataricus P2
  8xte-assembly3_D  TM=7.198E-01  e=9.568E-01  Penicillium brevicompactum
  8xtg-assembly3_F  TM=7.017E-01  e=9.568E-01  Penicillium brevicompactum
  4m6y-assembly1_A  TM=5.502E-01  e=1.068E+00  Streptomyces hygroscopicus
  4wxh-assembly1_B  TM=5.847E-01  e=1.191E+00  Streptomyces peucetius